Protein AF-A0A350LVK7-F1 (afdb_monomer)

Secondary structure (DSSP, 8-state):
-------------------------S-EE--SS--EE-TT-B-SSS-B--TTT-PPPEEE--SSS-EEE--BSS-EEE--SS--EEE--BS--EEE--SS--EEE--BS--EEE--SS--EEE-TT-SS-EEEETTTTEEEETTTTT-EEEE---EEEEESS--EEE-------SSSS--S-EEEEEESS-EEEEESSS-EEEEEES--EEEEESS--EEE---SS---SS--TTTSPPPSSSSSS--EEE--SSS-EEE--SSS--EEEESSS-EEEEEESS-EEEEESS--EEEEEESS-EEEEESSS-EEEEE-S-TTT---TTT-S-SSSS--EEEEESSS-EEE--SSS-EEEEESS--EEE--SSS-EEEEESS--EEE--STT-EEE---TTTSSS-EEE--SSTT---EEE--S--SEEEEEEE--SSSS--EEEEEEESSTT--EEEEEEEES-SEE-----TT-EEEETTEEEEGGG--TT-B--BSSSSS-B--EE--EEEETTHHHH-GGGSPEEE-TTTTBTTBSSS-EEE-TT-EEEEE-TTHHHHSSSSEEEEEGGGGTTSTTEEE---SEEEE--EE-SS--EEEETTEEEEPB-PPPP-

Mean predicted aligned error: 15.11 Å

Solvent-accessible surface area (backbone atoms only — not comparable to full-atom values): 30112 Å² total; per-residue (Å²): 132,88,80,92,80,90,79,92,75,93,73,91,75,82,72,77,74,70,83,76,68,53,69,65,77,76,52,32,57,58,66,73,52,63,48,76,46,39,61,70,37,66,40,90,51,64,22,58,41,58,38,83,81,54,58,72,51,37,39,41,42,52,33,30,52,30,42,37,34,48,41,21,30,46,30,38,40,37,33,46,32,34,46,26,39,45,32,38,28,42,35,44,29,37,45,26,32,42,33,45,46,21,40,36,30,55,46,57,45,40,26,32,43,35,23,56,25,42,53,15,31,39,48,39,60,88,40,89,49,36,41,38,38,32,58,67,77,53,44,40,26,40,44,46,37,43,63,27,42,72,75,48,44,70,42,26,41,36,36,20,80,26,55,32,37,46,31,34,38,84,55,73,54,101,71,74,83,50,61,50,40,29,42,38,33,37,53,23,28,55,28,35,40,37,37,47,15,21,55,25,41,41,34,36,24,48,26,33,28,38,43,34,32,36,50,27,45,26,39,37,43,38,37,48,83,78,65,46,36,60,82,30,63,80,84,81,44,63,44,45,93,62,80,72,50,37,36,39,36,41,37,38,46,35,18,54,28,41,42,36,40,32,19,33,49,37,38,42,33,38,35,44,25,58,24,35,39,39,45,40,23,29,50,31,38,40,36,36,35,54,25,42,27,46,37,37,41,25,58,21,43,28,40,38,34,35,42,55,19,52,24,38,41,34,36,48,56,96,45,89,79,72,58,50,65,74,96,71,42,91,70,90,81,55,34,46,26,42,41,33,34,39,40,21,62,21,37,40,34,32,47,40,46,50,22,38,41,38,31,34,64,30,46,16,38,39,32,32,39,30,44,58,17,34,42,28,50,44,57,28,43,18,41,40,28,32,32,15,19,38,20,35,40,51,50,89,46,56,74,24,38,40,52,18,38,38,38,32,51,84,31,81,75,60,54,16,33,46,42,54,61,91,55,74,39,64,47,84,42,84,68,44,60,54,96,92,63,77,38,31,28,37,31,43,36,29,30,79,37,90,89,55,54,78,68,24,39,29,36,40,31,40,35,61,40,70,68,72,45,50,31,68,79,42,31,36,34,27,95,90,45,74,40,41,50,80,72,60,50,61,74,41,48,40,38,32,74,78,88,40,74,47,44,27,70,44,66,48,74,38,80,43,50,43,62,57,44,64,76,37,63,78,65,30,35,31,36,40,30,53,32,46,64,42,102,54,22,24,66,37,71,43,65,35,41,22,74,48,38,35,56,41,65,38,83,60,42,36,72,75,70,69,42,50,62,46,76,43,34,41,56,83,46,50,78,45,81,50,23,42,77,40,94,51,83,46,56,43,24,34,32,44,29,46,96,53,82,40,42,26,35,44,39,73,27,48,23,61,48,49,64,78,80,80,87,127

Nearest PDB structures (foldseek):
  7usl-assembly1_C  TM=3.847E-01  e=2.850E-07  Bordetella pertussis
  6sus-assembly1_A  TM=5.744E-01  e=2.690E-05  Bordetella pertussis Tohama I
  7rah-assembly1_E  TM=4.417E-01  e=1.856E-05  Bordetella pertussis
  3hb2-assembly1_P  TM=6.209E-01  e=3.259E-02  Dickeya chrysanthemi
  1af0-assembly1_A  TM=2.696E-01  e=9.046E-02  Serratia marcescens

Sequence (616 aa):
MSGFGYGSGSGSGSSSGSGSGIGPNGIVDGTTNDDVILPLFIDVDGDQVDGADGDDDVIFAYEGDDYVDAGAGNDTVEGGQGADTLSGGEGTNILRGGDEDDVFIGGAGADKFDGGRDEDVIDYSGSGEAVNVDLSTSSLSGGDADNDTIIGGIDGVIGSDFDDTLTGFDHQGTSDPDVYSNFFDGGAGDDTIDGRGGDDELIGGDGSDSILGGDGNDTIDSSGNTPLPDDGFGIAVPPDPDPNNDRDFVDGGSGDDSITTGDDADTILGGAGDDTVDGGLDDDYIEGNDGHDEITAGEGSDTVFGGDGDDTIYGGINDPLANIPDPIDPELDNGDDSLVGGKGDDLIFGEDDNDTLEGGDGNDTLHGGVDDDTLIGGAGADSMTGGADRDTFIITSVSDANGDIVDGGTGGDDFDTLDLTGLGPFVKVGETTDPDGDSTSGTINFLDSPGGSITGTLTYKEIENIVPCFTPGTRIATPRGEVAVEDLREGDRVITRDNGLQEIRWVGARALGAADMETAPHLRPVLIRAGALGHGLPERDMLVSPQHRLLLTSERAALYFGEREVLAAAKHLTGMEGIDEVRANGTTYIHFMCDRHEVVLSDGAWTESFQPGEQV

Foldseek 3Di:
DDDDDDDDDDDPDDDPPDPPQDAADQAAEADAEEEEQEAQDAHDNGYGLHLPPADEHHYERDHYQYEHASRHYQYEYEDEHHEYEYHCHHHAYEYEAYYDEYEYEDYAYQYEYCDDAEEYEYEPAVWDWEWEAAQQVQDIPITSRNNHGYPDRYAEYEIYQEAYEEHGHQDPDPDDTHAREHEYARAHYQYEEHRQDHLYEEEAEFFAYEYEAHAEAYEYHPAYPDAAAQPGQDPPTHHDPPQHTSAYAYDNAHYQYHYEGHGHAYAYEQHAEAHEYDQEYEEYHYEPERYAYHYENEFFQYAYEDEHEAYAYEQYDPDPVSLDAPVPGPDAAGLAYHEEYEDEQYEYESRDHEYAYAYYCYQYEYEYHHPAYEDHDYQHQYEDEDEADEEEYEDPEQNRQAREEYEYYDHYNQAYADECPPHADKDWPPWDADPVGQFIWGKIFGAPHHVHDTRHMYGYHRHNYYDFFDFFPKWFQFPVGTDTLVPDDFQGWGQFDPPGIFTWHDKDKFKDALVNCVSDVQQFWKWAAQQQLHPRPLVGTDTTGQQWWFWRADPVCCVVVVDRIDTDGLVVVDPRDRIHGDSDRMTMTMAIDTPAWTQTQISNTTTTHDDDDPPD

pLDDT: mean 84.37, std 16.0, range [29.69, 98.81]

Radius of gyration: 38.13 Å; Cα contacts (8 Å, |Δi|>4): 1953; chains: 1; bounding box: 130×49×96 Å

Structure (mmCIF, N/CA/C/O backbone):
data_AF-A0A350LVK7-F1
#
_entry.id   AF-A0A350LVK7-F1
#
loop_
_atom_site.group_PDB
_atom_site.id
_atom_site.type_symbol
_atom_site.label_atom_id
_atom_site.label_alt_id
_atom_site.label_comp_id
_atom_site.label_asym_id
_atom_site.label_entity_id
_atom_site.label_seq_id
_atom_site.pdbx_PDB_ins_code
_atom_site.Cartn_x
_atom_site.Cartn_y
_atom_site.Cartn_z
_atom_site.occupancy
_atom_site.B_iso_or_equiv
_atom_site.auth_seq_id
_atom_site.auth_comp_id
_atom_site.auth_asym_id
_atom_site.auth_atom_id
_atom_site.pdbx_PDB_model_num
ATOM 1 N N . MET A 1 1 ? 74.899 -19.593 -1.172 1.00 36.34 1 MET A N 1
ATOM 2 C CA . MET A 1 1 ? 76.152 -18.979 -1.676 1.00 36.34 1 MET A CA 1
ATOM 3 C C . MET A 1 1 ? 75.775 -17.744 -2.489 1.00 36.34 1 MET A C 1
ATOM 5 O O . MET A 1 1 ? 74.643 -17.697 -2.939 1.00 36.34 1 MET A O 1
ATOM 9 N N . SER A 1 2 ? 76.692 -16.778 -2.608 1.00 35.56 2 SER A N 1
ATOM 10 C CA . SER A 1 2 ? 76.756 -15.665 -3.588 1.00 35.56 2 SER A CA 1
ATOM 11 C C . SER A 1 2 ? 75.741 -15.640 -4.756 1.00 35.56 2 SER A C 1
ATOM 13 O O . SER A 1 2 ? 75.602 -16.651 -5.436 1.00 35.56 2 SER A O 1
ATOM 15 N N . GLY A 1 3 ? 75.153 -14.493 -5.125 1.00 31.55 3 GLY A N 1
ATOM 16 C CA . GLY A 1 3 ? 75.332 -13.133 -4.581 1.00 31.55 3 GLY A CA 1
ATOM 17 C C . GLY A 1 3 ? 74.622 -12.051 -5.420 1.00 31.55 3 GLY A C 1
ATOM 18 O O . GLY A 1 3 ? 74.066 -12.356 -6.468 1.00 31.55 3 GLY A O 1
ATOM 19 N N . PHE A 1 4 ? 74.639 -10.797 -4.950 1.00 36.88 4 PHE A N 1
ATOM 20 C CA . PHE A 1 4 ? 73.976 -9.648 -5.594 1.00 36.88 4 PHE A CA 1
ATOM 21 C C . PHE A 1 4 ? 74.573 -9.257 -6.957 1.00 36.88 4 PHE A C 1
ATOM 23 O O . PHE A 1 4 ? 75.781 -9.373 -7.165 1.00 36.88 4 PHE A O 1
ATOM 30 N N . GLY A 1 5 ? 73.741 -8.662 -7.820 1.00 30.81 5 GLY A N 1
ATOM 31 C CA . GLY A 1 5 ? 74.168 -7.995 -9.052 1.00 30.81 5 GLY A CA 1
ATOM 32 C C . GLY A 1 5 ? 73.084 -7.093 -9.651 1.00 30.81 5 GLY A C 1
ATOM 33 O O . GLY A 1 5 ? 72.346 -7.529 -10.524 1.00 30.81 5 GLY A O 1
ATOM 34 N N . TYR A 1 6 ? 73.008 -5.833 -9.208 1.00 35.44 6 TYR A N 1
ATOM 35 C CA . TYR A 1 6 ? 72.290 -4.786 -9.949 1.00 35.44 6 TYR A CA 1
ATOM 36 C C . TYR A 1 6 ? 73.094 -4.394 -11.197 1.00 35.44 6 TYR A C 1
ATOM 38 O O . TYR A 1 6 ? 74.314 -4.238 -11.120 1.00 35.44 6 TYR A O 1
ATOM 46 N N . GLY A 1 7 ? 72.413 -4.178 -12.324 1.00 32.56 7 GLY A N 1
ATOM 47 C CA . GLY A 1 7 ? 73.026 -3.708 -13.566 1.00 32.56 7 GLY A CA 1
ATOM 48 C C . GLY A 1 7 ? 72.036 -2.902 -14.398 1.00 32.56 7 GLY A C 1
ATOM 49 O O . GLY A 1 7 ? 71.232 -3.475 -15.124 1.00 32.56 7 GLY A O 1
ATOM 50 N N . SER A 1 8 ? 72.089 -1.576 -14.288 1.00 34.50 8 SER A N 1
ATOM 51 C CA . SER A 1 8 ? 71.287 -0.672 -15.113 1.00 34.50 8 SER A CA 1
ATOM 52 C C . SER A 1 8 ? 71.841 -0.592 -16.539 1.00 34.50 8 SER A C 1
ATOM 54 O O . SER A 1 8 ? 73.041 -0.410 -16.748 1.00 34.50 8 SER A O 1
ATOM 56 N N . GLY A 1 9 ? 70.954 -0.700 -17.529 1.00 33.41 9 GLY A N 1
ATOM 57 C CA . GLY A 1 9 ? 71.288 -0.589 -18.948 1.00 33.41 9 GLY A CA 1
ATOM 58 C C . GLY A 1 9 ? 70.164 0.100 -19.710 1.00 33.41 9 GLY A C 1
ATOM 59 O O . GLY A 1 9 ? 69.217 -0.549 -20.135 1.00 33.41 9 GLY A O 1
ATOM 60 N N . SER A 1 10 ? 70.260 1.419 -19.876 1.00 35.78 10 SER A N 1
ATOM 61 C CA . SER A 1 10 ? 69.277 2.210 -20.620 1.00 35.78 10 SER A CA 1
ATOM 62 C C . SER A 1 10 ? 69.416 1.975 -22.128 1.00 35.78 10 SER A C 1
ATOM 64 O O . SER A 1 10 ? 70.286 2.564 -22.773 1.00 35.78 10 SER A O 1
ATOM 66 N N . GLY A 1 11 ? 68.560 1.114 -22.678 1.00 33.75 11 GLY A N 1
ATOM 67 C CA . GLY A 1 11 ? 68.358 0.942 -24.116 1.00 33.75 11 GLY A CA 1
ATOM 68 C C . GLY A 1 11 ? 67.110 1.694 -24.571 1.00 33.75 11 GLY A C 1
ATOM 69 O O . GLY A 1 11 ? 66.001 1.259 -24.291 1.00 33.75 11 GLY A O 1
ATOM 70 N N . SER A 1 12 ? 67.281 2.818 -25.267 1.00 43.00 12 SER A N 1
ATOM 71 C CA . SER A 1 12 ? 66.172 3.586 -25.842 1.00 43.00 12 SER A CA 1
ATOM 72 C C . SER A 1 12 ? 65.577 2.850 -27.050 1.00 43.00 12 SER A C 1
ATOM 74 O O . SER A 1 12 ? 66.082 2.985 -28.166 1.00 43.00 12 SER A O 1
ATOM 76 N N . GLY A 1 13 ? 64.534 2.056 -26.813 1.00 32.97 13 GLY A N 1
ATOM 77 C CA . GLY A 1 13 ? 63.743 1.374 -27.838 1.00 32.97 13 GLY A CA 1
ATOM 78 C C . GLY A 1 13 ? 62.387 2.045 -28.015 1.00 32.97 13 GLY A C 1
ATOM 79 O O . GLY A 1 13 ? 61.397 1.561 -27.487 1.00 32.97 13 GLY A O 1
ATOM 80 N N . SER A 1 14 ? 62.346 3.168 -28.730 1.00 42.06 14 SER A N 1
ATOM 81 C CA . SER A 1 14 ? 61.092 3.838 -29.076 1.00 42.06 14 SER A CA 1
ATOM 82 C C . SER A 1 14 ? 60.390 3.109 -30.226 1.00 42.06 14 SER A C 1
ATOM 84 O O . SER A 1 14 ? 60.637 3.424 -31.389 1.00 42.06 14 SER A O 1
ATOM 86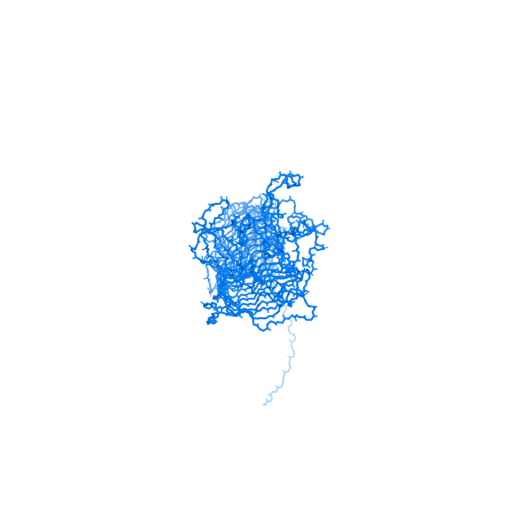 N N . SER A 1 15 ? 59.513 2.163 -29.897 1.00 37.97 15 SER A N 1
ATOM 87 C CA . SER A 1 15 ? 58.230 2.043 -30.595 1.00 37.97 15 SER A CA 1
ATOM 88 C C . SER A 1 15 ? 57.324 3.138 -30.012 1.00 37.97 15 SER A C 1
ATOM 90 O O . SER A 1 15 ? 57.146 3.175 -28.802 1.00 37.97 15 SER A O 1
ATOM 92 N N . SER A 1 16 ? 56.779 4.099 -30.759 1.00 40.47 16 SER A N 1
ATOM 93 C CA . SER A 1 16 ? 56.473 4.068 -32.195 1.00 40.47 16 SER A CA 1
ATOM 94 C C . SER A 1 16 ? 55.701 2.806 -32.586 1.00 40.47 16 SER A C 1
ATOM 96 O O . SER A 1 16 ? 56.008 2.155 -33.586 1.00 40.47 16 SER A O 1
ATOM 98 N N . GLY A 1 17 ? 54.684 2.478 -31.781 1.00 34.56 17 GLY A N 1
ATOM 99 C CA . GLY A 1 17 ? 53.439 2.041 -32.397 1.00 34.56 17 GLY A CA 1
ATOM 100 C C . GLY A 1 17 ? 53.074 3.115 -33.417 1.00 34.56 17 GLY A C 1
ATOM 101 O O . GLY A 1 17 ? 52.999 4.298 -33.084 1.00 34.56 17 GLY A O 1
ATOM 102 N N . SER A 1 18 ? 53.035 2.733 -34.685 1.00 40.41 18 SER A N 1
ATOM 103 C CA . SER A 1 18 ? 52.427 3.570 -35.704 1.00 40.41 18 SER A CA 1
ATOM 104 C C . SER A 1 18 ? 50.946 3.631 -35.380 1.00 40.41 18 SER A C 1
ATOM 106 O O . SER A 1 18 ? 50.334 2.567 -35.331 1.00 40.41 18 SER A O 1
ATOM 108 N N . GLY A 1 19 ? 50.389 4.835 -35.224 1.00 42.75 19 GLY A N 1
ATOM 109 C CA . GLY A 1 19 ? 48.971 5.021 -35.506 1.00 42.75 19 GLY A CA 1
ATOM 110 C C . GLY A 1 19 ? 48.757 4.482 -36.912 1.00 42.75 19 GLY A C 1
ATOM 111 O O . GLY A 1 19 ? 49.321 5.016 -37.875 1.00 42.75 19 GLY A O 1
ATOM 112 N N . SER A 1 20 ? 48.097 3.332 -36.999 1.00 46.56 20 SER A N 1
ATOM 113 C CA . SER A 1 20 ? 47.761 2.703 -38.265 1.00 46.56 20 SER A CA 1
ATOM 114 C C . SER A 1 20 ? 46.474 3.344 -38.729 1.00 46.56 20 SER A C 1
ATOM 116 O O . SER A 1 20 ? 45.491 2.632 -38.845 1.00 46.56 20 SER A O 1
ATOM 118 N N . GLY A 1 21 ? 46.527 4.661 -38.962 1.00 48.47 21 GLY A N 1
ATOM 119 C CA . GLY A 1 21 ? 45.387 5.409 -39.452 1.00 48.47 21 GLY A CA 1
ATOM 120 C C . GLY A 1 21 ? 44.908 4.752 -40.730 1.00 48.47 21 GLY A C 1
ATOM 121 O O . GLY A 1 21 ? 45.598 4.833 -41.763 1.00 48.47 21 GLY A O 1
ATOM 122 N N . ILE A 1 22 ? 43.812 4.012 -40.622 1.00 53.94 22 ILE A N 1
ATOM 123 C CA . ILE A 1 22 ? 43.076 3.510 -41.761 1.00 53.94 22 ILE A CA 1
ATOM 124 C C . ILE A 1 22 ? 42.435 4.770 -42.381 1.00 53.94 22 ILE A C 1
ATOM 126 O O . ILE A 1 22 ? 42.431 5.858 -41.806 1.00 53.94 22 ILE A O 1
ATOM 130 N N . GLY A 1 23 ? 42.085 4.712 -43.663 1.00 56.31 23 GLY A N 1
ATOM 131 C CA . GLY A 1 23 ? 41.246 5.786 -44.203 1.00 56.31 23 GLY A CA 1
ATOM 132 C C . GLY A 1 23 ? 39.810 5.537 -43.747 1.00 56.31 23 GLY A C 1
ATOM 133 O O . GLY A 1 23 ? 39.513 4.351 -43.588 1.00 56.31 23 GLY A O 1
ATOM 134 N N . PRO A 1 24 ? 38.964 6.585 -43.655 1.00 78.12 24 PRO A N 1
ATOM 135 C CA . PRO A 1 24 ? 37.559 6.476 -43.280 1.00 78.12 24 PRO A CA 1
ATOM 136 C C . PRO A 1 24 ? 36.914 5.201 -43.819 1.00 78.12 24 PRO A C 1
ATOM 138 O O . PRO A 1 24 ? 36.972 4.912 -45.029 1.00 78.12 24 PRO A O 1
ATOM 141 N N . ASN A 1 25 ? 36.473 4.390 -42.870 1.00 81.06 25 ASN A N 1
ATOM 142 C CA . ASN A 1 25 ? 36.179 2.978 -42.990 1.00 81.06 25 ASN A CA 1
ATOM 143 C C . ASN A 1 25 ? 34.667 2.694 -43.007 1.00 81.06 25 ASN A C 1
ATOM 145 O O . ASN A 1 25 ? 34.279 1.658 -43.556 1.00 81.06 25 ASN A O 1
ATOM 149 N N . GLY A 1 26 ? 33.849 3.652 -42.553 1.00 82.69 26 GLY A N 1
ATOM 150 C CA . GLY A 1 26 ? 32.391 3.547 -42.446 1.00 82.69 26 GLY A CA 1
ATOM 151 C C . GLY A 1 26 ? 31.914 2.896 -41.147 1.00 82.69 26 GLY A C 1
ATOM 152 O O . GLY A 1 26 ? 30.913 2.190 -41.178 1.00 82.69 26 GLY A O 1
ATOM 153 N N . ILE A 1 27 ? 32.681 3.063 -40.065 1.00 90.38 27 ILE A N 1
ATOM 154 C CA . ILE A 1 27 ? 32.343 2.698 -38.683 1.00 90.38 27 ILE A CA 1
ATOM 155 C C . ILE A 1 27 ? 32.918 3.805 -37.793 1.00 90.38 27 ILE A C 1
ATOM 157 O O . ILE A 1 27 ? 34.056 4.221 -38.025 1.00 90.38 27 ILE A O 1
ATOM 161 N N . VAL A 1 28 ? 32.161 4.267 -36.803 1.00 93.38 28 VAL A N 1
ATOM 162 C CA . VAL A 1 28 ? 32.602 5.224 -35.784 1.00 93.38 28 VAL A CA 1
ATOM 163 C C . VAL A 1 28 ? 33.111 4.449 -34.565 1.00 93.38 28 VAL A C 1
ATOM 165 O O . VAL A 1 28 ? 32.329 3.808 -33.869 1.00 93.38 28 VAL A O 1
ATOM 168 N N . ASP A 1 29 ? 34.423 4.501 -34.322 1.00 94.69 29 ASP A N 1
ATOM 169 C CA . ASP A 1 29 ? 35.072 3.869 -33.164 1.00 94.69 29 ASP A CA 1
ATOM 170 C C . ASP A 1 29 ? 35.099 4.816 -31.937 1.00 94.69 29 ASP A C 1
ATOM 172 O O . ASP A 1 29 ? 35.648 5.924 -32.016 1.00 94.69 29 ASP A O 1
ATOM 176 N N . GLY A 1 30 ? 34.573 4.348 -30.798 1.00 93.75 30 GLY A N 1
ATOM 177 C CA . GLY A 1 30 ? 34.739 4.915 -29.450 1.00 93.75 30 GLY A CA 1
ATOM 178 C C . GLY A 1 30 ? 36.125 4.639 -28.841 1.00 93.75 30 GLY A C 1
ATOM 179 O O . GLY A 1 30 ? 37.127 4.537 -29.567 1.00 93.75 30 GLY A O 1
ATOM 180 N N . THR A 1 31 ? 36.233 4.548 -27.506 1.00 93.62 31 THR A N 1
ATOM 181 C CA . THR A 1 31 ? 37.524 4.280 -26.834 1.00 93.62 31 THR A CA 1
ATOM 182 C C . THR A 1 31 ? 37.524 3.082 -25.875 1.00 93.62 31 THR A C 1
ATOM 184 O O . THR A 1 31 ? 37.366 1.961 -26.338 1.00 93.62 31 THR A O 1
ATOM 187 N N . THR A 1 32 ? 37.908 3.269 -24.608 1.00 94.00 32 THR A N 1
ATOM 188 C CA . THR A 1 32 ? 37.893 2.249 -23.533 1.00 94.00 32 THR A CA 1
ATOM 189 C C . THR A 1 32 ? 37.766 2.945 -22.163 1.00 94.00 32 THR A C 1
ATOM 191 O O . THR A 1 32 ? 38.583 2.722 -21.255 1.00 94.00 32 THR A O 1
ATOM 194 N N . ASN A 1 33 ? 36.907 3.963 -22.109 1.00 95.12 33 ASN A N 1
ATOM 195 C CA . ASN A 1 33 ? 36.489 4.710 -20.923 1.00 95.12 33 ASN A CA 1
ATOM 196 C C . ASN A 1 33 ? 35.416 5.732 -21.344 1.00 95.12 33 ASN A C 1
ATOM 198 O O . ASN A 1 33 ? 35.683 6.490 -22.278 1.00 95.12 33 ASN A O 1
ATOM 202 N N . ASP A 1 34 ? 34.327 5.792 -20.581 1.00 97.44 34 ASP A N 1
ATOM 203 C CA . ASP A 1 34 ? 33.240 6.783 -20.555 1.00 97.44 34 ASP A CA 1
ATOM 204 C C . ASP A 1 34 ? 33.328 7.906 -21.626 1.00 97.44 34 ASP A C 1
ATOM 206 O O . ASP A 1 34 ? 33.891 8.995 -21.412 1.00 97.44 34 ASP A O 1
ATOM 210 N N . ASP A 1 35 ? 32.780 7.605 -22.808 1.00 96.94 35 ASP A N 1
ATOM 211 C CA . ASP A 1 35 ? 32.704 8.426 -24.018 1.00 96.94 35 ASP A CA 1
ATOM 212 C C . ASP A 1 35 ? 31.292 9.015 -24.246 1.00 96.94 35 ASP A C 1
ATOM 214 O O . ASP A 1 35 ? 30.288 8.628 -23.655 1.00 96.94 35 ASP A O 1
ATOM 218 N N . VAL A 1 36 ? 31.217 10.040 -25.104 1.00 97.19 36 VAL A N 1
ATOM 219 C CA . VAL A 1 36 ? 29.962 10.744 -25.435 1.00 97.19 36 VAL A CA 1
ATOM 220 C C . VAL A 1 36 ? 29.892 10.936 -26.950 1.00 97.19 36 VAL A C 1
ATOM 222 O O . VAL A 1 36 ? 30.446 11.896 -27.508 1.00 97.19 36 VAL A O 1
ATOM 225 N N . ILE A 1 37 ? 29.241 9.984 -27.617 1.00 96.06 37 ILE A N 1
ATOM 226 C CA . ILE A 1 37 ? 29.165 9.841 -29.073 1.00 96.06 37 ILE A CA 1
ATOM 227 C C . ILE A 1 37 ? 27.838 10.435 -29.556 1.00 96.06 37 ILE A C 1
ATOM 229 O O . ILE A 1 37 ? 26.808 9.779 -29.586 1.00 96.06 37 ILE A O 1
ATOM 233 N N . LEU A 1 38 ? 27.868 11.716 -29.923 1.00 94.38 38 LEU A N 1
ATOM 234 C CA . LEU A 1 38 ? 26.702 12.471 -30.402 1.00 94.38 38 LEU A CA 1
ATOM 235 C C . LEU A 1 38 ? 26.786 12.733 -31.916 1.00 94.38 38 LEU A C 1
ATOM 237 O O . LEU A 1 38 ? 27.890 12.696 -32.474 1.00 94.38 38 LEU A O 1
ATOM 241 N N . PRO A 1 39 ? 25.696 13.155 -32.584 1.00 91.69 39 PRO A N 1
ATOM 242 C CA . PRO A 1 39 ? 25.736 13.546 -33.984 1.00 91.69 39 PRO A CA 1
ATOM 243 C C . PRO A 1 39 ? 26.791 14.633 -34.234 1.00 91.69 39 PRO A C 1
ATOM 245 O O . PRO A 1 39 ? 26.908 15.624 -33.502 1.00 91.69 39 PRO A O 1
ATOM 248 N N . LEU A 1 40 ? 27.569 14.456 -35.304 1.00 89.44 40 LEU A N 1
ATOM 249 C CA . LEU A 1 40 ? 28.800 15.190 -35.624 1.00 89.44 40 LEU A CA 1
ATOM 250 C C . LEU A 1 40 ? 30.045 14.862 -34.765 1.00 89.44 40 LEU A C 1
ATOM 252 O O . LEU A 1 40 ? 31.057 15.567 -34.906 1.00 89.44 40 LEU A O 1
ATOM 256 N N . PHE A 1 41 ? 30.041 13.802 -33.949 1.00 91.31 41 PHE A N 1
ATOM 257 C CA . PHE A 1 41 ? 31.271 13.173 -33.437 1.00 91.31 41 PHE A CA 1
ATOM 258 C C . PHE A 1 41 ? 32.207 12.797 -34.605 1.00 91.31 41 PHE A C 1
ATOM 260 O O . PHE A 1 41 ? 31.764 12.655 -35.747 1.00 91.31 41 PHE A O 1
ATOM 267 N N . ILE A 1 42 ? 33.519 12.724 -34.353 1.00 90.75 42 ILE A N 1
ATOM 268 C CA . ILE A 1 42 ? 34.522 12.288 -35.340 1.00 90.75 42 ILE A CA 1
ATOM 269 C C . ILE A 1 42 ? 35.587 11.470 -34.616 1.00 90.75 42 ILE A C 1
ATOM 271 O O . ILE A 1 42 ? 36.210 11.980 -33.679 1.00 90.75 42 ILE A O 1
ATOM 275 N N . ASP A 1 43 ? 35.823 10.255 -35.097 1.00 90.19 43 ASP A N 1
ATOM 276 C CA . ASP A 1 43 ? 36.736 9.286 -34.494 1.00 90.19 43 ASP A CA 1
ATOM 277 C C . ASP A 1 43 ? 38.233 9.572 -34.806 1.00 90.19 43 ASP A C 1
ATOM 279 O O . ASP A 1 43 ? 38.644 10.661 -35.242 1.00 90.19 43 ASP A O 1
ATOM 283 N N . VAL A 1 44 ? 39.095 8.581 -34.550 1.00 88.44 44 VAL A N 1
ATOM 284 C CA . VAL A 1 44 ? 40.546 8.676 -34.768 1.00 88.44 44 VAL A CA 1
ATOM 285 C C . VAL A 1 44 ? 40.996 8.467 -36.222 1.00 88.44 44 VAL A C 1
ATOM 287 O O . VAL A 1 44 ? 42.066 8.989 -36.579 1.00 88.44 44 VAL A O 1
ATOM 290 N N . ASP A 1 45 ? 40.219 7.765 -37.056 1.00 86.56 45 ASP A N 1
ATOM 291 C CA . ASP A 1 45 ? 40.543 7.504 -38.470 1.00 86.56 45 ASP A CA 1
ATOM 292 C C . ASP A 1 45 ? 39.849 8.479 -39.450 1.00 86.56 45 ASP A C 1
ATOM 294 O O . ASP A 1 45 ? 40.363 8.737 -40.552 1.00 86.56 45 ASP A O 1
ATOM 298 N N . GLY A 1 46 ? 38.792 9.155 -38.996 1.00 85.25 46 GLY A N 1
ATOM 299 C CA . GLY A 1 46 ? 38.102 10.271 -39.645 1.00 85.25 46 GLY A CA 1
ATOM 300 C C . GLY A 1 46 ? 36.691 9.959 -40.151 1.00 85.25 46 GLY A C 1
ATOM 301 O O . GLY A 1 46 ? 36.244 10.655 -41.070 1.00 85.25 46 GLY A O 1
ATOM 302 N N . ASP A 1 47 ? 36.050 8.928 -39.607 1.00 88.75 47 ASP A N 1
ATOM 303 C CA . ASP A 1 47 ? 34.624 8.614 -39.731 1.00 88.75 47 ASP A CA 1
ATOM 304 C C . ASP A 1 47 ? 33.800 9.481 -38.747 1.00 88.75 47 ASP A C 1
ATOM 306 O O . ASP A 1 47 ? 34.356 10.091 -37.829 1.00 88.75 47 ASP A O 1
ATOM 310 N N . GLN A 1 48 ? 32.496 9.644 -38.992 1.00 90.06 48 GLN A N 1
ATOM 311 C CA . GLN A 1 48 ? 31.645 10.644 -38.328 1.00 90.06 48 GLN A CA 1
ATOM 312 C C . GLN A 1 48 ? 30.187 10.185 -38.287 1.00 90.06 48 GLN A C 1
ATOM 314 O O . GLN A 1 48 ? 29.684 9.812 -39.337 1.00 90.06 48 GLN A O 1
ATOM 319 N N . VAL A 1 49 ? 29.526 10.346 -37.131 1.00 87.44 49 VAL A N 1
ATOM 320 C CA . VAL A 1 49 ? 28.065 10.194 -36.995 1.00 87.44 49 VAL A CA 1
ATOM 321 C C . VAL A 1 49 ? 27.362 11.328 -37.753 1.00 87.44 49 VAL A C 1
ATOM 323 O O . VAL A 1 49 ? 27.620 12.504 -37.441 1.00 87.44 49 VAL A O 1
ATOM 326 N N . ASP A 1 50 ? 26.515 11.024 -38.744 1.00 75.44 50 ASP A N 1
ATOM 327 C CA . ASP A 1 50 ? 25.967 12.017 -39.690 1.00 75.44 50 ASP A CA 1
ATOM 328 C C . ASP A 1 50 ? 24.432 12.103 -39.842 1.00 75.44 50 ASP A C 1
ATOM 330 O O . ASP A 1 50 ? 23.927 12.531 -40.885 1.00 75.44 50 ASP A O 1
ATOM 334 N N . GLY A 1 51 ? 23.712 11.921 -38.720 1.00 63.25 51 GLY A N 1
ATOM 335 C CA . GLY A 1 51 ? 22.275 12.200 -38.490 1.00 63.25 51 GLY A CA 1
ATOM 336 C C . GLY A 1 51 ? 21.768 13.636 -38.773 1.00 63.25 51 GLY A C 1
ATOM 337 O O . GLY A 1 51 ? 21.150 14.298 -37.938 1.00 63.25 51 GLY A O 1
ATOM 338 N N . ALA A 1 52 ? 22.051 14.163 -39.964 1.00 59.50 52 ALA A N 1
ATOM 339 C CA . ALA A 1 52 ? 21.628 15.456 -40.497 1.00 59.50 52 ALA A CA 1
ATOM 340 C C . ALA A 1 52 ? 21.306 15.417 -42.009 1.00 59.50 52 ALA A C 1
ATOM 342 O O . ALA A 1 52 ? 20.625 16.332 -42.498 1.00 59.50 52 ALA A O 1
ATOM 343 N N . ASP A 1 53 ? 21.759 14.397 -42.754 1.00 67.19 53 ASP A N 1
ATOM 344 C CA . ASP A 1 53 ? 21.229 14.064 -44.087 1.00 67.19 53 ASP A CA 1
ATOM 345 C C . ASP A 1 53 ? 20.681 12.633 -44.277 1.00 67.19 53 ASP A C 1
ATOM 347 O O . ASP A 1 53 ? 20.014 12.409 -45.295 1.00 67.19 53 ASP A O 1
ATOM 351 N N . GLY A 1 54 ? 20.801 11.750 -43.277 1.00 66.62 54 GLY A N 1
ATOM 352 C CA . GLY A 1 54 ? 20.098 10.459 -43.229 1.00 66.62 54 GLY A CA 1
ATOM 353 C C . GLY A 1 54 ? 20.699 9.380 -44.131 1.00 66.62 54 GLY A C 1
ATOM 354 O O . GLY A 1 54 ? 19.957 8.723 -44.870 1.00 66.62 54 GLY A O 1
ATOM 355 N N . ASP A 1 55 ? 22.029 9.261 -44.126 1.00 82.62 55 ASP A N 1
ATOM 356 C CA . ASP A 1 55 ? 22.716 8.020 -44.508 1.00 82.62 55 ASP A CA 1
ATOM 357 C C . ASP A 1 55 ? 22.743 7.073 -43.269 1.00 82.62 55 ASP A C 1
ATOM 359 O O . ASP A 1 55 ? 22.345 7.480 -42.183 1.00 82.62 55 ASP A O 1
ATOM 363 N N . ASP A 1 56 ? 23.109 5.793 -43.437 1.00 90.56 56 ASP A N 1
ATOM 364 C CA . ASP A 1 56 ? 23.013 4.770 -42.372 1.00 90.56 56 ASP A CA 1
ATOM 365 C C . ASP A 1 56 ? 24.367 4.590 -41.635 1.00 90.56 56 ASP A C 1
ATOM 367 O O . ASP A 1 56 ? 25.368 4.234 -42.276 1.00 90.56 56 ASP A O 1
ATOM 371 N N . ASP A 1 57 ? 24.394 4.781 -40.313 1.00 92.50 57 ASP A N 1
ATOM 372 C CA . ASP A 1 57 ? 25.596 4.770 -39.460 1.00 92.50 57 ASP A CA 1
ATOM 373 C C . ASP A 1 57 ? 25.897 3.406 -38.797 1.00 92.50 57 ASP A C 1
ATOM 375 O O . ASP A 1 57 ? 25.033 2.537 -38.637 1.00 92.50 57 ASP A O 1
ATOM 379 N N . VAL A 1 58 ? 27.158 3.209 -38.385 1.00 95.38 58 VAL A N 1
ATOM 380 C CA . VAL A 1 58 ? 27.594 2.057 -37.567 1.00 95.38 58 VAL A CA 1
ATOM 381 C C . VAL A 1 58 ? 28.543 2.543 -36.475 1.00 95.38 58 VAL A C 1
ATOM 383 O O . VAL A 1 58 ? 29.608 3.077 -36.789 1.00 95.38 58 VAL A O 1
ATOM 386 N N . ILE A 1 59 ? 28.183 2.338 -35.210 1.00 96.75 59 ILE A N 1
ATOM 387 C CA . ILE A 1 59 ? 28.864 2.893 -34.032 1.00 96.75 59 ILE A CA 1
ATOM 388 C C . ILE A 1 59 ? 29.258 1.754 -33.084 1.00 96.75 59 ILE A C 1
ATOM 390 O O . ILE A 1 59 ? 28.424 0.904 -32.779 1.00 96.75 59 ILE A O 1
ATOM 394 N N . PHE A 1 60 ? 30.509 1.754 -32.611 1.00 97.38 60 PHE A N 1
ATOM 395 C CA . PHE A 1 60 ? 30.996 0.865 -31.547 1.00 97.38 60 PHE A CA 1
ATOM 396 C C . PHE A 1 60 ? 31.556 1.704 -30.388 1.00 97.38 60 PHE A C 1
ATOM 398 O O . PHE A 1 60 ? 32.515 2.451 -30.601 1.00 97.38 60 PHE A O 1
ATOM 405 N N . ALA A 1 61 ? 30.983 1.581 -29.190 1.00 96.88 61 ALA A N 1
ATOM 406 C CA . ALA A 1 61 ? 31.361 2.349 -27.996 1.00 96.88 61 ALA A CA 1
ATOM 407 C C . ALA A 1 61 ? 32.581 1.730 -27.263 1.00 96.88 61 ALA A C 1
ATOM 409 O O . ALA A 1 61 ? 33.640 2.369 -27.209 1.00 96.88 61 ALA A O 1
ATOM 410 N N . TYR A 1 62 ? 32.490 0.424 -26.947 1.00 95.94 62 TYR A N 1
ATOM 411 C CA . TYR A 1 62 ? 33.519 -0.568 -26.548 1.00 95.94 62 TYR A CA 1
ATOM 412 C C . TYR A 1 62 ? 33.656 -0.980 -25.063 1.00 95.94 62 TYR A C 1
ATOM 414 O O . TYR A 1 62 ? 33.494 -2.164 -24.772 1.00 95.94 62 TYR A O 1
ATOM 422 N N . GLU A 1 63 ? 34.149 -0.108 -24.179 1.00 96.75 63 GLU A N 1
ATOM 423 C CA . GLU A 1 63 ? 34.428 -0.402 -22.751 1.00 96.75 63 GLU A CA 1
ATOM 424 C C . GLU A 1 63 ? 34.283 0.919 -21.965 1.00 96.75 63 GLU A C 1
ATOM 426 O O . GLU A 1 63 ? 35.156 1.780 -22.097 1.00 96.75 63 GLU A O 1
ATOM 431 N N . GLY A 1 64 ? 33.264 1.087 -21.125 1.00 97.19 64 GLY A N 1
ATOM 432 C CA . GLY A 1 64 ? 32.966 2.341 -20.419 1.00 97.19 64 GLY A CA 1
ATOM 433 C C . GLY A 1 64 ? 31.466 2.516 -20.188 1.00 97.19 64 GLY A C 1
ATOM 434 O O . GLY A 1 64 ? 30.694 1.731 -20.708 1.00 97.19 64 GLY A O 1
ATOM 435 N N . ASP A 1 65 ? 31.080 3.533 -19.414 1.00 98.19 65 ASP A N 1
ATOM 436 C CA . ASP A 1 65 ? 29.677 3.943 -19.273 1.00 98.19 65 ASP A CA 1
ATOM 437 C C . ASP A 1 65 ? 29.406 4.998 -20.379 1.00 98.19 65 ASP A C 1
ATOM 439 O O . ASP A 1 65 ? 29.647 6.199 -20.174 1.00 98.19 65 ASP A O 1
ATOM 443 N N . ASP A 1 66 ? 29.048 4.563 -21.593 1.00 98.31 66 ASP A N 1
ATOM 444 C CA . ASP A 1 66 ? 29.068 5.390 -22.808 1.00 98.31 66 ASP A CA 1
ATOM 445 C C . ASP A 1 66 ? 27.667 5.923 -23.198 1.00 98.31 66 ASP A C 1
ATOM 447 O O . ASP A 1 66 ? 26.665 5.213 -23.252 1.00 98.31 66 ASP A O 1
ATOM 451 N N . TYR A 1 67 ? 27.587 7.214 -23.552 1.00 98.12 67 TYR A N 1
ATOM 452 C CA . TYR A 1 67 ? 26.347 7.830 -24.056 1.00 98.12 67 TYR A CA 1
ATOM 453 C C . TYR A 1 67 ? 26.389 7.967 -25.583 1.00 98.12 67 TYR A C 1
ATOM 455 O O . TYR A 1 67 ? 27.228 8.710 -26.115 1.00 98.12 67 TYR A O 1
ATOM 463 N N . VAL A 1 68 ? 25.452 7.329 -26.290 1.00 98.06 68 VAL A N 1
ATOM 464 C CA . VAL A 1 68 ? 25.375 7.313 -27.760 1.00 98.06 68 VAL A CA 1
ATOM 465 C C . VAL A 1 68 ? 24.055 7.904 -28.267 1.00 98.06 68 VAL A C 1
ATOM 467 O O . VAL A 1 68 ? 22.975 7.505 -27.852 1.00 98.06 68 VAL A O 1
ATOM 470 N N . ASP A 1 69 ? 24.143 8.821 -29.229 1.00 96.38 69 ASP A N 1
ATOM 471 C CA . ASP A 1 69 ? 23.022 9.344 -30.020 1.00 96.38 69 ASP A CA 1
ATOM 472 C C . ASP A 1 69 ? 23.392 9.248 -31.510 1.00 96.38 69 ASP A C 1
ATOM 474 O O . ASP A 1 69 ? 24.268 9.975 -31.994 1.00 96.38 69 ASP A O 1
ATOM 478 N N . ALA A 1 70 ? 22.757 8.317 -32.231 1.00 95.25 70 ALA A N 1
ATOM 479 C CA . ALA A 1 70 ? 22.954 8.130 -33.674 1.00 95.25 70 ALA A CA 1
ATOM 480 C C . ALA A 1 70 ? 22.234 9.221 -34.501 1.00 95.25 70 ALA A C 1
ATOM 482 O O . ALA A 1 70 ? 22.734 9.703 -35.524 1.00 95.25 70 ALA A O 1
ATOM 483 N N . GLY A 1 71 ? 21.100 9.709 -33.992 1.00 93.00 71 GLY A N 1
ATOM 484 C CA . GLY A 1 71 ? 20.384 10.876 -34.493 1.00 93.00 71 GLY A CA 1
ATOM 485 C C . GLY A 1 71 ? 19.345 10.585 -35.579 1.00 93.00 71 GLY A C 1
ATOM 486 O O . GLY A 1 71 ? 18.156 10.808 -35.346 1.00 93.00 71 GLY A O 1
ATOM 487 N N . ALA A 1 72 ? 19.767 10.202 -36.790 1.00 92.38 72 ALA A N 1
ATOM 488 C CA . ALA A 1 72 ? 18.836 9.994 -37.908 1.00 92.38 72 ALA A CA 1
ATOM 489 C C . ALA A 1 72 ? 19.436 9.173 -39.065 1.00 92.38 72 ALA A C 1
ATOM 491 O O . ALA A 1 72 ? 20.240 9.708 -39.836 1.00 92.38 72 ALA A O 1
ATOM 492 N N . GLY A 1 73 ? 18.945 7.949 -39.265 1.00 92.31 73 GLY A N 1
ATOM 493 C CA . GLY A 1 73 ? 19.476 6.999 -40.245 1.00 92.31 73 GLY A CA 1
ATOM 494 C C . GLY A 1 73 ? 18.718 5.662 -40.271 1.00 92.31 73 GLY A C 1
ATOM 495 O O . GLY A 1 73 ? 17.487 5.634 -40.349 1.00 92.31 73 GLY A O 1
ATOM 496 N N . ASN A 1 74 ? 19.445 4.544 -40.295 1.00 94.81 74 ASN A N 1
ATOM 497 C CA . ASN A 1 74 ? 18.935 3.177 -40.069 1.00 94.81 74 ASN A CA 1
ATOM 498 C C . ASN A 1 74 ? 20.055 2.398 -39.370 1.00 94.81 74 ASN A C 1
ATOM 500 O O . ASN A 1 74 ? 20.690 1.506 -39.947 1.00 94.81 74 ASN A O 1
ATOM 504 N N . ASP A 1 75 ? 20.367 2.849 -38.165 1.00 95.94 75 ASP A N 1
ATOM 505 C CA . ASP A 1 75 ? 21.725 2.815 -37.644 1.00 95.94 75 ASP A CA 1
ATOM 506 C C . ASP A 1 75 ? 21.993 1.530 -36.861 1.00 95.94 75 ASP A C 1
ATOM 508 O O . ASP A 1 75 ? 21.082 0.792 -36.481 1.00 95.94 75 ASP A O 1
ATOM 512 N N . THR A 1 76 ? 23.265 1.188 -36.677 1.00 97.12 76 THR A N 1
ATOM 513 C CA . THR A 1 76 ? 23.664 0.022 -35.879 1.00 97.12 76 THR A CA 1
ATOM 514 C C . THR A 1 76 ? 24.626 0.448 -34.787 1.00 97.12 76 THR A C 1
ATOM 516 O O . THR A 1 76 ? 25.762 0.819 -35.081 1.00 97.12 76 THR A O 1
ATOM 519 N N . VAL A 1 77 ? 24.174 0.361 -33.542 1.00 98.06 77 VAL A N 1
ATOM 520 C CA . VAL A 1 77 ? 24.951 0.692 -32.348 1.00 98.06 77 VAL A CA 1
ATOM 521 C C . VAL A 1 77 ? 25.270 -0.601 -31.603 1.00 98.06 77 VAL A C 1
ATOM 523 O O . VAL A 1 77 ? 24.393 -1.440 -31.404 1.00 98.06 77 VAL A O 1
ATOM 526 N N . GLU A 1 78 ? 26.532 -0.775 -31.225 1.00 98.19 78 GLU A N 1
ATOM 527 C CA . GLU A 1 78 ? 26.963 -1.774 -30.244 1.00 98.19 78 GLU A CA 1
ATOM 528 C C . GLU A 1 78 ? 27.683 -0.999 -29.126 1.00 98.19 78 GLU A C 1
ATOM 530 O O . GLU A 1 78 ? 28.660 -0.296 -29.410 1.00 98.19 78 GLU A O 1
ATOM 535 N N . GLY A 1 79 ? 27.153 -1.083 -27.903 1.00 97.31 79 GLY A N 1
ATOM 536 C CA . GLY A 1 79 ? 27.668 -0.475 -26.675 1.00 97.31 79 GLY A CA 1
ATOM 537 C C . GLY A 1 79 ? 28.995 -1.109 -26.234 1.00 97.31 79 GLY A C 1
ATOM 538 O O . GLY A 1 79 ? 29.997 -1.086 -26.967 1.00 97.31 79 GLY A O 1
ATOM 539 N N . GLY A 1 80 ? 28.970 -1.837 -25.119 1.00 96.19 80 GLY A N 1
ATOM 540 C CA . GLY A 1 80 ? 29.479 -3.212 -25.150 1.00 96.19 80 GLY A CA 1
ATOM 541 C C . GLY A 1 80 ? 30.089 -3.790 -23.877 1.00 96.19 80 GLY A C 1
ATOM 542 O O . GLY A 1 80 ? 30.211 -5.016 -23.825 1.00 96.19 80 GLY A O 1
ATOM 543 N N . GLN A 1 81 ? 30.512 -2.963 -22.913 1.00 95.94 81 GLN A N 1
ATOM 544 C CA . GLN A 1 81 ? 30.880 -3.362 -21.542 1.00 95.94 81 GLN A CA 1
ATOM 545 C C . GLN A 1 81 ? 30.857 -2.133 -20.617 1.00 95.94 81 GLN A C 1
ATOM 547 O O . GLN A 1 81 ? 31.785 -1.317 -20.689 1.00 95.94 81 GLN A O 1
ATOM 552 N N . GLY A 1 82 ? 29.893 -2.082 -19.702 1.00 96.69 82 GLY A N 1
ATOM 553 C CA . GLY A 1 82 ? 29.573 -0.915 -18.873 1.00 96.69 82 GLY A CA 1
ATOM 554 C C . GLY A 1 82 ? 28.133 -0.470 -19.129 1.00 96.69 82 GLY A C 1
ATOM 555 O O . GLY A 1 82 ? 27.517 -0.949 -20.071 1.00 96.69 82 GLY A O 1
ATOM 556 N N . ALA A 1 83 ? 27.602 0.398 -18.268 1.00 97.44 83 ALA A N 1
ATOM 557 C CA . ALA A 1 83 ? 26.203 0.820 -18.334 1.00 97.44 83 ALA A CA 1
ATOM 558 C C . ALA A 1 83 ? 26.019 1.940 -19.375 1.00 97.44 83 ALA A C 1
ATOM 560 O O . ALA A 1 83 ? 26.273 3.118 -19.079 1.00 97.44 83 ALA A O 1
ATOM 561 N N . ASP A 1 84 ? 25.622 1.580 -20.596 1.00 98.38 84 ASP A N 1
ATOM 562 C CA . ASP A 1 84 ? 25.487 2.505 -21.719 1.00 98.38 84 ASP A CA 1
ATOM 563 C C . ASP A 1 84 ? 24.075 3.121 -21.813 1.00 98.38 84 ASP A C 1
ATOM 565 O O . ASP A 1 84 ? 23.072 2.629 -21.292 1.00 98.38 84 ASP A O 1
ATOM 569 N N . THR A 1 85 ? 23.968 4.245 -22.525 1.00 98.50 85 THR A N 1
ATOM 570 C CA . THR A 1 85 ? 22.675 4.840 -22.910 1.00 98.50 85 THR A CA 1
ATOM 571 C C . THR A 1 85 ? 22.643 5.051 -24.416 1.00 98.50 85 THR A C 1
ATOM 573 O O . THR A 1 85 ? 23.394 5.873 -24.953 1.00 98.50 85 THR A O 1
ATOM 576 N N . LEU A 1 86 ? 21.777 4.311 -25.109 1.00 98.50 86 LEU A N 1
ATOM 577 C CA . LEU A 1 86 ? 21.825 4.135 -26.559 1.00 98.50 86 LEU A CA 1
ATOM 578 C C . LEU A 1 86 ? 20.559 4.690 -27.234 1.00 98.50 86 LEU A C 1
ATOM 580 O O . LEU A 1 86 ? 19.489 4.089 -27.175 1.00 98.50 86 LEU A O 1
ATOM 584 N N . SER A 1 87 ? 20.692 5.832 -27.915 1.00 97.69 87 SER A N 1
ATOM 585 C CA . SER A 1 87 ? 19.613 6.521 -28.642 1.00 97.69 87 SER A CA 1
ATOM 586 C C . SER A 1 87 ? 19.689 6.299 -30.160 1.00 97.69 87 SER A C 1
ATOM 588 O O . SER A 1 87 ? 20.656 6.712 -30.813 1.00 97.69 87 SER A O 1
ATOM 590 N N . GLY A 1 88 ? 18.641 5.692 -30.730 1.00 95.94 88 GLY A N 1
ATOM 591 C CA . GLY A 1 88 ? 18.488 5.421 -32.167 1.00 95.94 88 GLY A CA 1
ATOM 592 C C . GLY A 1 88 ? 18.004 6.621 -32.996 1.00 95.94 88 GLY A C 1
ATOM 593 O O . GLY A 1 88 ? 18.531 6.874 -34.078 1.00 95.94 88 GLY A O 1
ATOM 594 N N . GLY A 1 89 ? 17.047 7.406 -32.492 1.00 94.06 89 GLY A N 1
ATOM 595 C CA . GLY A 1 89 ? 16.595 8.658 -33.125 1.00 94.06 89 GLY A CA 1
ATOM 596 C C . GLY A 1 89 ? 15.522 8.486 -34.217 1.00 94.06 89 GLY A C 1
ATOM 597 O O . GLY A 1 89 ? 14.521 7.813 -34.001 1.00 94.06 89 GLY A O 1
ATOM 598 N N . GLU A 1 90 ? 15.657 9.145 -35.378 1.00 93.44 90 GLU A N 1
ATOM 599 C CA . GLU A 1 90 ? 14.758 8.920 -36.537 1.00 93.44 90 GLU A CA 1
ATOM 600 C C . GLU A 1 90 ? 15.269 7.733 -37.383 1.00 93.44 90 GLU A C 1
ATOM 602 O O . GLU A 1 90 ? 16.271 7.898 -38.083 1.00 93.44 90 GLU A O 1
ATOM 607 N N . GLY A 1 91 ? 14.592 6.572 -37.426 1.00 93.50 91 GLY A N 1
ATOM 608 C CA . GLY A 1 91 ? 15.119 5.481 -38.262 1.00 93.50 91 GLY A CA 1
ATOM 609 C C . GLY A 1 91 ? 14.418 4.120 -38.282 1.00 93.50 91 GLY A C 1
ATOM 610 O O . GLY A 1 91 ? 13.199 3.979 -38.352 1.00 93.50 91 GLY A O 1
ATOM 611 N N . THR A 1 92 ? 15.242 3.083 -38.394 1.00 96.31 92 THR A N 1
ATOM 612 C CA . THR A 1 92 ? 14.907 1.662 -38.209 1.00 96.31 92 THR A CA 1
ATOM 613 C C . THR A 1 92 ? 16.219 1.001 -37.818 1.00 96.31 92 THR A C 1
ATOM 615 O O . THR A 1 92 ? 16.949 0.455 -38.655 1.00 96.31 92 THR A O 1
ATOM 618 N N . ASN A 1 93 ? 16.553 1.157 -36.550 1.00 97.50 93 ASN A N 1
ATOM 619 C CA . ASN A 1 93 ? 17.883 0.952 -36.016 1.00 97.50 93 ASN A CA 1
ATOM 620 C C . ASN A 1 93 ? 18.044 -0.477 -35.474 1.00 97.50 93 ASN A C 1
ATOM 622 O O . ASN A 1 93 ? 17.140 -1.327 -35.541 1.00 97.50 93 ASN A O 1
ATOM 626 N N . ILE A 1 94 ? 19.255 -0.766 -35.011 1.00 98.19 94 ILE A N 1
ATOM 627 C CA . ILE A 1 94 ? 19.639 -1.974 -34.288 1.00 98.19 94 ILE A CA 1
ATOM 628 C C . ILE A 1 94 ? 20.565 -1.520 -33.165 1.00 98.19 94 ILE A C 1
ATOM 630 O O . ILE A 1 94 ? 21.716 -1.171 -33.427 1.00 98.19 94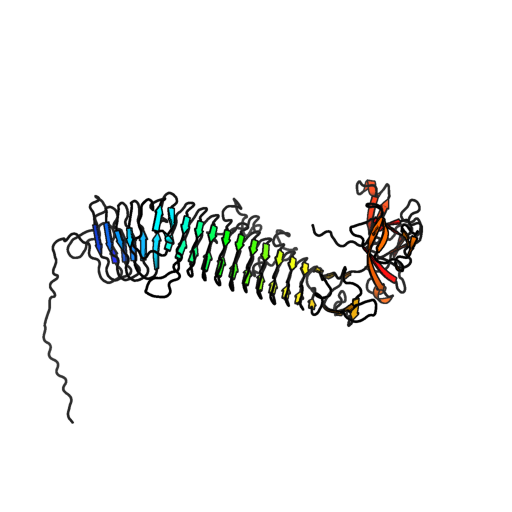 ILE A O 1
ATOM 634 N N . LEU A 1 95 ? 20.060 -1.526 -31.940 1.00 98.50 95 LEU A N 1
ATOM 635 C CA . LEU A 1 95 ? 20.808 -1.179 -30.741 1.00 98.50 95 LEU A CA 1
ATOM 636 C C . LEU A 1 95 ? 21.196 -2.472 -30.014 1.00 98.50 95 LEU A C 1
ATOM 638 O O . LEU A 1 95 ? 20.404 -3.417 -29.969 1.00 98.50 95 LEU A O 1
ATOM 642 N N . ARG A 1 96 ? 22.418 -2.522 -29.478 1.00 98.38 96 ARG A N 1
ATOM 643 C CA . ARG A 1 96 ? 22.862 -3.547 -28.525 1.00 98.38 96 ARG A CA 1
ATOM 644 C C . ARG A 1 96 ? 23.642 -2.914 -27.397 1.00 98.38 96 ARG A C 1
ATOM 646 O O . ARG A 1 96 ? 24.510 -2.092 -27.689 1.00 98.38 96 ARG A O 1
ATOM 653 N N . GLY A 1 97 ? 23.377 -3.385 -26.192 1.00 96.56 97 GLY A N 1
ATOM 654 C CA . GLY A 1 97 ? 24.161 -3.129 -24.995 1.00 96.56 97 GLY A CA 1
ATOM 655 C C . GLY A 1 97 ? 25.390 -4.041 -24.953 1.00 96.56 97 GLY A C 1
ATOM 656 O O . GLY A 1 97 ? 26.107 -4.164 -25.962 1.00 96.56 97 GLY A O 1
ATOM 657 N N . GLY A 1 98 ? 25.565 -4.800 -23.868 1.00 94.69 98 GLY A N 1
ATOM 658 C CA . GLY A 1 98 ? 26.124 -6.155 -23.995 1.00 94.69 98 GLY A CA 1
ATOM 659 C C . GLY A 1 98 ? 26.534 -6.911 -22.728 1.00 94.69 98 GLY A C 1
ATOM 660 O O . GLY A 1 98 ? 26.487 -8.150 -22.732 1.00 94.69 98 GLY A O 1
ATOM 661 N N . ASP A 1 99 ? 27.012 -6.193 -21.713 1.00 92.94 99 ASP A N 1
ATOM 662 C CA . ASP A 1 99 ? 27.573 -6.673 -20.440 1.00 92.94 99 ASP A CA 1
ATOM 663 C C . ASP A 1 99 ? 27.487 -5.483 -19.442 1.00 92.94 99 ASP A C 1
ATOM 665 O O . ASP A 1 99 ? 28.171 -4.486 -19.691 1.00 92.94 99 ASP A O 1
ATOM 669 N N . GLU A 1 100 ? 26.811 -5.635 -18.291 1.00 93.69 100 GLU A N 1
ATOM 670 C CA . GLU A 1 100 ? 26.369 -4.539 -17.382 1.00 93.69 100 GLU A CA 1
ATOM 671 C C . GLU A 1 100 ? 25.119 -3.773 -17.909 1.00 93.69 100 GLU A C 1
ATOM 673 O O . GLU A 1 100 ? 24.704 -3.996 -19.038 1.00 93.69 100 GLU A O 1
ATOM 678 N N . ASP A 1 101 ? 24.461 -2.981 -17.050 1.00 94.56 101 ASP A N 1
ATOM 679 C CA . ASP A 1 101 ? 23.030 -2.612 -17.173 1.00 94.56 101 ASP A CA 1
ATOM 680 C C . ASP A 1 101 ? 22.764 -1.453 -18.175 1.00 94.56 101 ASP A C 1
ATOM 682 O O . ASP A 1 101 ? 23.211 -0.324 -17.948 1.00 94.56 101 ASP A O 1
ATOM 686 N N . ASP A 1 102 ? 22.035 -1.702 -19.273 1.00 97.06 102 ASP A N 1
ATOM 687 C CA . ASP A 1 102 ? 21.950 -0.809 -20.450 1.00 97.06 102 ASP A CA 1
ATOM 688 C C . ASP A 1 102 ? 20.553 -0.178 -20.693 1.00 97.06 102 ASP A C 1
ATOM 690 O O . ASP A 1 102 ? 19.513 -0.825 -20.551 1.00 97.06 102 ASP A O 1
ATOM 694 N N . VAL A 1 103 ? 20.515 1.089 -21.151 1.00 98.38 103 VAL A N 1
ATOM 695 C CA . VAL A 1 103 ? 19.265 1.840 -21.439 1.00 98.38 103 VAL A CA 1
ATOM 696 C C . VAL A 1 103 ? 19.084 2.149 -22.933 1.00 98.38 103 VAL A C 1
ATOM 698 O O . VAL A 1 103 ? 19.942 2.769 -23.574 1.00 98.38 103 VAL A O 1
ATOM 701 N N . PHE A 1 104 ? 17.919 1.800 -23.487 1.00 98.62 104 PHE A N 1
ATOM 702 C CA . PHE A 1 104 ? 17.592 1.903 -24.914 1.00 98.62 104 PHE A CA 1
ATOM 703 C C . PHE A 1 104 ? 16.509 2.941 -25.224 1.00 98.62 104 PHE A C 1
ATOM 705 O O . PHE A 1 104 ? 15.341 2.733 -24.921 1.00 98.62 104 PHE A O 1
ATOM 712 N N . ILE A 1 105 ? 16.860 3.991 -25.970 1.00 98.44 105 ILE A N 1
ATOM 713 C CA . ILE A 1 105 ? 15.896 4.956 -26.522 1.00 98.44 105 ILE A CA 1
ATOM 714 C C . ILE A 1 105 ? 15.760 4.677 -28.024 1.00 98.44 105 ILE A C 1
ATOM 716 O O . ILE A 1 105 ? 16.557 5.156 -28.837 1.00 98.44 105 ILE A O 1
ATOM 720 N N . GLY A 1 106 ? 14.763 3.879 -28.420 1.00 96.62 106 GLY A N 1
ATOM 721 C CA . GLY A 1 106 ? 14.552 3.511 -29.830 1.00 96.62 106 GLY A CA 1
ATOM 722 C C . GLY A 1 106 ? 14.335 4.732 -30.729 1.00 96.62 106 GLY A C 1
ATOM 723 O O . GLY A 1 106 ? 15.066 4.943 -31.703 1.00 96.62 106 GLY A O 1
ATOM 724 N N . GLY A 1 107 ? 13.384 5.583 -30.338 1.00 95.44 107 GLY A N 1
ATOM 725 C CA . GLY A 1 107 ? 12.956 6.746 -31.109 1.00 95.44 107 GLY A CA 1
ATOM 726 C C . GLY A 1 107 ? 11.939 6.394 -32.198 1.00 95.44 107 GLY A C 1
ATOM 727 O O . GLY A 1 107 ? 11.265 5.373 -32.147 1.00 95.44 107 GLY A O 1
ATOM 728 N N . ALA A 1 108 ? 11.802 7.265 -33.195 1.00 94.06 108 ALA A N 1
ATOM 729 C CA . ALA A 1 108 ? 10.722 7.183 -34.173 1.00 94.06 108 ALA A CA 1
ATOM 730 C C . ALA A 1 108 ? 11.058 6.210 -35.319 1.00 94.06 108 ALA A C 1
ATOM 732 O O . ALA A 1 108 ? 11.650 6.626 -36.329 1.00 94.06 108 ALA A O 1
ATOM 733 N N . GLY A 1 109 ? 10.643 4.940 -35.206 1.00 95.06 109 GLY A N 1
ATOM 734 C CA . GLY A 1 109 ? 11.030 3.926 -36.193 1.00 95.06 109 GLY A CA 1
ATOM 735 C C . GLY A 1 109 ? 10.243 2.607 -36.261 1.00 95.06 109 GLY A C 1
ATOM 736 O O . GLY A 1 109 ? 9.110 2.585 -36.753 1.00 95.06 109 GLY A O 1
ATOM 737 N N . ALA A 1 110 ? 10.968 1.506 -36.031 1.00 96.94 110 ALA A N 1
ATOM 738 C CA . ALA A 1 110 ? 10.586 0.082 -36.097 1.00 96.94 110 ALA A CA 1
ATOM 739 C C . ALA A 1 110 ? 11.817 -0.772 -35.688 1.00 96.94 110 ALA A C 1
ATOM 741 O O . ALA A 1 110 ? 12.407 -1.544 -36.475 1.00 96.94 110 ALA A O 1
ATOM 742 N N . ASP A 1 111 ? 12.279 -0.514 -34.477 1.00 98.38 111 ASP A N 1
ATOM 743 C CA . ASP A 1 111 ? 13.639 -0.670 -33.983 1.00 98.38 111 ASP A CA 1
ATOM 744 C C . ASP A 1 111 ? 13.903 -2.060 -33.392 1.00 98.38 111 ASP A C 1
ATOM 746 O O . ASP A 1 111 ? 13.066 -2.972 -33.483 1.00 98.38 111 ASP A O 1
ATOM 750 N N . LYS A 1 112 ? 15.144 -2.295 -32.939 1.00 98.00 112 LYS A N 1
ATOM 751 C CA . LYS A 1 112 ? 15.579 -3.594 -32.390 1.00 98.00 112 LYS A CA 1
ATOM 752 C C . LYS A 1 112 ? 16.509 -3.402 -31.225 1.00 98.00 112 LYS A C 1
ATOM 754 O O . LYS A 1 112 ? 17.499 -2.686 -31.358 1.00 98.00 112 LYS A O 1
ATOM 759 N N . PHE A 1 113 ? 16.211 -4.150 -30.178 1.00 97.75 113 PHE A N 1
ATOM 760 C CA . PHE A 1 113 ? 16.917 -4.153 -28.912 1.00 97.75 113 PHE A CA 1
ATOM 761 C C . PHE A 1 113 ? 17.432 -5.572 -28.652 1.00 97.75 113 PHE A C 1
ATOM 763 O O . PHE A 1 113 ? 16.769 -6.558 -28.992 1.00 97.75 113 PHE A O 1
ATOM 770 N N . ASP A 1 114 ? 18.661 -5.665 -28.169 1.00 95.88 114 ASP A N 1
ATOM 771 C CA . ASP A 1 114 ? 19.461 -6.886 -28.017 1.00 95.88 114 ASP A CA 1
ATOM 772 C C . ASP A 1 114 ? 20.497 -6.532 -26.944 1.00 95.88 114 ASP A C 1
ATOM 774 O O . ASP A 1 114 ? 21.654 -6.284 -27.288 1.00 95.88 114 ASP A O 1
ATOM 778 N N . GLY A 1 115 ? 20.033 -6.327 -25.706 1.00 93.81 115 GLY A N 1
ATOM 779 C CA . GLY A 1 115 ? 20.826 -5.805 -24.592 1.00 93.81 115 GLY A CA 1
ATOM 780 C C . GLY A 1 115 ? 21.914 -6.792 -24.205 1.00 93.81 115 GLY A C 1
ATOM 781 O O . GLY A 1 115 ? 22.988 -6.820 -24.815 1.00 93.81 115 GLY A O 1
ATOM 782 N N . GLY A 1 116 ? 21.543 -7.765 -23.386 1.00 91.56 116 GLY A N 1
ATOM 783 C CA . GLY A 1 116 ? 22.002 -9.140 -23.526 1.00 91.56 116 GLY A CA 1
ATOM 784 C C . GLY A 1 116 ? 22.674 -9.756 -22.309 1.00 91.56 116 GLY A C 1
ATOM 785 O O . GLY A 1 116 ? 23.113 -10.908 -22.460 1.00 91.56 116 GLY A O 1
ATOM 786 N N . ARG A 1 117 ? 22.780 -9.027 -21.186 1.00 88.38 117 ARG A N 1
ATOM 787 C CA . ARG A 1 117 ? 23.094 -9.514 -19.826 1.00 88.38 117 ARG A CA 1
ATOM 788 C C . ARG A 1 117 ? 22.780 -8.464 -18.776 1.00 88.38 117 ARG A C 1
ATOM 790 O O . ARG A 1 117 ? 22.868 -7.281 -19.050 1.00 88.38 117 ARG A O 1
ATOM 797 N N . ASP A 1 118 ? 22.665 -8.961 -17.546 1.00 89.56 118 ASP A N 1
ATOM 798 C CA . ASP A 1 118 ? 22.443 -8.153 -16.355 1.00 89.56 118 ASP A CA 1
ATOM 799 C C . ASP A 1 118 ? 21.047 -7.489 -16.493 1.00 89.56 118 ASP A C 1
ATOM 801 O O . ASP A 1 118 ? 20.137 -8.272 -16.783 1.00 89.56 118 ASP A O 1
ATOM 805 N N . GLU A 1 119 ? 20.817 -6.186 -16.281 1.00 90.75 119 GLU A N 1
ATOM 806 C CA . GLU A 1 119 ? 19.464 -5.579 -16.380 1.00 90.75 119 GLU A CA 1
ATOM 807 C C . GLU A 1 119 ? 19.317 -4.568 -17.541 1.00 90.75 119 GLU A C 1
ATOM 809 O O . GLU A 1 119 ? 19.937 -3.507 -17.544 1.00 90.75 119 GLU A O 1
ATOM 814 N N . ASP A 1 120 ? 18.482 -4.884 -18.540 1.00 94.38 120 ASP A N 1
ATOM 815 C CA . ASP A 1 120 ? 18.343 -4.108 -19.786 1.00 94.38 120 ASP A CA 1
ATOM 816 C C . ASP A 1 120 ? 16.964 -3.408 -19.909 1.00 94.38 120 ASP A C 1
ATOM 818 O O . ASP A 1 120 ? 15.928 -4.081 -19.935 1.00 94.38 120 ASP A O 1
ATOM 822 N N . VAL A 1 121 ? 16.920 -2.074 -20.073 1.00 97.00 121 VAL A N 1
ATOM 823 C CA . VAL A 1 121 ? 15.672 -1.265 -20.029 1.00 97.00 121 VAL A CA 1
ATOM 824 C C . VAL A 1 121 ? 15.387 -0.510 -21.338 1.00 97.00 121 VAL A C 1
ATOM 826 O O . VAL A 1 121 ? 16.263 0.175 -21.868 1.00 97.00 121 VAL A O 1
ATOM 829 N N . ILE A 1 122 ? 14.148 -0.553 -21.852 1.00 98.31 122 ILE A N 1
ATOM 830 C CA . ILE A 1 122 ? 13.702 0.320 -22.965 1.00 98.31 122 ILE A CA 1
ATOM 831 C C . ILE A 1 122 ? 12.977 1.562 -22.427 1.00 98.31 122 ILE A C 1
ATOM 833 O O . ILE A 1 122 ? 11.986 1.441 -21.719 1.00 98.31 122 ILE A O 1
ATOM 837 N N . ASP A 1 123 ? 13.430 2.750 -22.822 1.00 98.62 123 ASP A N 1
ATOM 838 C CA . ASP A 1 123 ? 12.847 4.048 -22.469 1.00 98.62 123 ASP A CA 1
ATOM 839 C C . ASP A 1 123 ? 11.920 4.562 -23.591 1.00 98.62 123 ASP A C 1
ATOM 841 O O . ASP A 1 123 ? 12.382 4.962 -24.671 1.00 98.62 123 ASP A O 1
ATOM 845 N N . TYR A 1 124 ? 10.606 4.561 -23.327 1.00 98.62 124 TYR A N 1
ATOM 846 C CA . TYR A 1 124 ? 9.574 5.163 -24.180 1.00 98.62 124 TYR A CA 1
ATOM 847 C C . TYR A 1 124 ? 9.039 6.513 -23.654 1.00 98.62 124 TYR A C 1
ATOM 849 O O . TYR A 1 124 ? 8.147 7.085 -24.288 1.00 98.62 124 TYR A O 1
ATOM 857 N N . SER A 1 125 ? 9.644 7.109 -22.614 1.00 98.06 125 SER A N 1
ATOM 858 C CA . SER A 1 125 ? 9.169 8.358 -21.971 1.00 98.06 125 SER A CA 1
ATOM 859 C C . SER A 1 125 ? 9.125 9.564 -22.919 1.00 98.06 125 SER A C 1
ATOM 861 O O . SER A 1 125 ? 8.416 10.546 -22.708 1.00 98.06 125 SER A O 1
ATOM 863 N N . GLY A 1 126 ? 9.867 9.494 -24.027 1.00 97.00 126 GLY A N 1
ATOM 864 C CA . GLY A 1 126 ? 9.818 10.480 -25.103 1.00 97.00 126 GLY A CA 1
ATOM 865 C C . GLY A 1 126 ? 8.587 10.405 -26.019 1.00 97.00 126 GLY A C 1
ATOM 866 O O . GLY A 1 126 ? 8.503 11.229 -26.941 1.00 97.00 126 GLY A O 1
ATOM 867 N N . SER A 1 127 ? 7.685 9.430 -25.842 1.00 98.06 127 SER A N 1
ATOM 868 C CA . SER A 1 127 ? 6.643 9.122 -26.828 1.00 98.06 127 SER A CA 1
ATOM 869 C C . SER A 1 127 ? 5.420 10.049 -26.788 1.00 98.06 127 SER A C 1
ATOM 871 O O . SER A 1 127 ? 5.200 10.835 -25.871 1.00 98.06 127 SER A O 1
ATOM 873 N N . GLY A 1 128 ? 4.652 10.037 -27.882 1.00 97.25 128 GLY A N 1
ATOM 874 C CA . GLY A 1 128 ? 3.577 11.004 -28.148 1.00 97.25 128 GLY A CA 1
ATOM 875 C C . GLY A 1 128 ? 2.149 10.450 -28.132 1.00 97.25 128 GLY A C 1
ATOM 876 O O . GLY A 1 128 ? 1.216 11.228 -28.344 1.00 97.25 128 GLY A O 1
ATOM 877 N N . GLU A 1 129 ? 1.996 9.137 -27.965 1.00 98.06 129 GLU A N 1
ATOM 878 C CA . GLU A 1 129 ? 0.753 8.390 -27.722 1.00 98.06 129 GLU A CA 1
ATOM 879 C C . GLU A 1 129 ? 1.167 7.098 -26.966 1.00 98.06 129 GLU A C 1
ATOM 881 O O . GLU A 1 129 ? 2.278 6.626 -27.199 1.00 98.06 129 GLU A O 1
ATOM 886 N N . ALA A 1 130 ? 0.282 6.494 -26.168 1.00 98.31 130 ALA A N 1
ATOM 887 C CA . ALA A 1 130 ? 0.559 5.289 -25.367 1.00 98.31 130 ALA A CA 1
ATOM 888 C C . ALA A 1 130 ? 1.218 4.101 -26.116 1.00 98.31 130 ALA A C 1
ATOM 890 O O . ALA A 1 130 ? 0.849 3.788 -27.263 1.00 98.31 130 ALA A O 1
ATOM 891 N N . VAL A 1 131 ? 2.135 3.406 -25.437 1.00 98.56 131 VAL A N 1
ATOM 892 C CA . VAL A 1 131 ? 2.792 2.134 -25.770 1.00 98.56 131 VAL A CA 1
ATOM 893 C C . VAL A 1 131 ? 2.154 0.930 -25.052 1.00 98.56 131 VAL A C 1
ATOM 895 O O . VAL A 1 131 ? 1.477 1.011 -24.036 1.00 98.56 131 VAL A O 1
ATOM 898 N N . ASN A 1 132 ? 2.299 -0.249 -25.647 1.00 98.19 132 ASN A N 1
ATOM 899 C CA . ASN A 1 132 ? 1.723 -1.520 -25.210 1.00 98.19 132 ASN A CA 1
ATOM 900 C C . ASN A 1 132 ? 2.809 -2.594 -25.410 1.00 98.19 132 ASN A C 1
ATOM 902 O O . ASN A 1 132 ? 3.065 -2.998 -26.558 1.00 98.19 132 ASN A O 1
ATOM 906 N N . VAL A 1 133 ? 3.439 -3.040 -24.320 1.00 98.12 133 VAL A N 1
ATOM 907 C CA . VAL A 1 133 ? 4.606 -3.936 -24.318 1.00 98.12 133 VAL A CA 1
ATOM 908 C C . VAL A 1 133 ? 4.330 -5.203 -23.505 1.00 98.12 133 VAL A C 1
ATOM 910 O O . VAL A 1 133 ? 3.978 -5.160 -22.336 1.00 98.12 133 VAL A O 1
ATOM 913 N N . ASP A 1 134 ? 4.525 -6.356 -24.143 1.00 95.81 134 ASP A N 1
ATOM 914 C CA . ASP A 1 134 ? 4.428 -7.689 -23.538 1.00 95.81 134 ASP A CA 1
ATOM 915 C C . ASP A 1 134 ? 5.755 -8.421 -23.772 1.00 95.81 134 ASP A C 1
ATOM 917 O O . ASP A 1 134 ? 6.014 -8.920 -24.877 1.00 95.81 134 ASP A O 1
ATOM 921 N N . LEU A 1 135 ? 6.605 -8.463 -22.740 1.00 93.44 135 LEU A N 1
ATOM 922 C CA . LEU A 1 135 ? 7.916 -9.114 -22.785 1.00 93.44 135 LEU A CA 1
ATOM 923 C C . LEU A 1 135 ? 7.765 -10.639 -22.925 1.00 93.44 135 LEU A C 1
ATOM 925 O O . LEU A 1 135 ? 8.471 -11.246 -23.740 1.00 93.44 135 LEU A O 1
ATOM 929 N N . SER A 1 136 ? 6.770 -11.249 -22.260 1.00 89.81 136 SER A N 1
ATOM 930 C CA . SER A 1 136 ? 6.467 -12.692 -22.350 1.00 89.81 136 SER A CA 1
ATOM 931 C C . SER A 1 136 ? 6.231 -13.196 -23.784 1.00 89.81 136 SER A C 1
ATOM 933 O O . SER A 1 136 ? 6.561 -14.346 -24.109 1.00 89.81 136 SER A O 1
ATOM 935 N N . THR A 1 137 ? 5.682 -12.354 -24.673 1.00 91.50 137 THR A N 1
ATOM 936 C CA . THR A 1 137 ? 5.532 -12.669 -26.107 1.00 91.50 137 THR A CA 1
ATOM 937 C C . THR A 1 137 ? 6.437 -11.862 -27.040 1.00 91.50 137 THR A C 1
ATOM 939 O O . THR A 1 137 ? 6.438 -12.126 -28.250 1.00 91.50 137 THR A O 1
ATOM 942 N N . SER A 1 138 ? 7.241 -10.949 -26.486 1.00 91.44 138 SER A N 1
ATOM 943 C CA . SER A 1 138 ? 8.076 -9.972 -27.200 1.00 91.44 138 SER A CA 1
ATOM 944 C C . SER A 1 138 ? 7.261 -9.157 -28.217 1.00 91.44 138 SER A C 1
ATOM 946 O O . SER A 1 138 ? 7.624 -9.048 -29.395 1.00 91.44 138 SER A O 1
ATOM 948 N N . SER A 1 139 ? 6.107 -8.654 -27.774 1.00 94.06 139 SER A N 1
ATOM 949 C CA . SER A 1 139 ? 5.144 -7.904 -28.583 1.00 94.06 139 SER A CA 1
ATOM 950 C C . SER A 1 139 ? 5.132 -6.438 -28.166 1.00 94.06 139 SER A C 1
ATOM 952 O O . SER A 1 139 ? 4.722 -6.126 -27.056 1.00 94.06 139 SER A O 1
ATOM 954 N N . LEU A 1 140 ? 5.528 -5.554 -29.083 1.00 97.31 140 LEU A N 1
ATOM 955 C CA . LEU A 1 140 ? 5.599 -4.108 -28.882 1.00 97.31 140 LEU A CA 1
ATOM 956 C C . LEU A 1 140 ? 4.689 -3.405 -29.899 1.00 97.31 140 LEU A C 1
ATOM 958 O O . LEU A 1 140 ? 4.634 -3.790 -31.077 1.00 97.31 140 LEU A O 1
ATOM 962 N N . SER A 1 141 ? 3.906 -2.434 -29.431 1.00 97.50 141 SER A N 1
ATOM 963 C CA . SER A 1 141 ? 2.979 -1.648 -30.254 1.00 97.50 141 SER A CA 1
ATOM 964 C C . SER A 1 141 ? 2.538 -0.368 -29.544 1.00 97.50 141 SER A C 1
ATOM 966 O O . SER A 1 141 ? 2.723 -0.261 -28.343 1.00 97.50 141 SER A O 1
ATOM 968 N N . GLY A 1 142 ? 1.915 0.577 -30.256 1.00 97.00 142 GLY A N 1
ATOM 969 C CA . GLY A 1 142 ? 1.597 1.895 -29.684 1.00 97.00 142 GLY A CA 1
ATOM 970 C C . GLY A 1 142 ? 2.786 2.858 -29.772 1.00 97.00 142 GLY A C 1
ATOM 971 O O . GLY A 1 142 ? 3.855 2.439 -30.205 1.00 97.00 142 GLY A O 1
ATOM 972 N N . GLY A 1 143 ? 2.567 4.136 -29.453 1.00 96.31 143 GLY A N 1
ATOM 973 C CA . GLY A 1 143 ? 3.573 5.206 -29.458 1.00 96.31 143 GLY A CA 1
ATOM 974 C C . GLY A 1 143 ? 4.648 5.103 -30.541 1.00 96.31 143 GLY A C 1
ATOM 975 O O . GLY A 1 143 ? 4.353 4.968 -31.735 1.00 96.31 143 GLY A O 1
ATOM 976 N N . ASP A 1 144 ? 5.898 5.155 -30.089 1.00 97.38 144 ASP A N 1
ATOM 977 C CA . ASP A 1 144 ? 7.096 4.862 -30.877 1.00 97.38 144 ASP A CA 1
ATOM 978 C C . ASP A 1 144 ? 7.429 3.353 -30.910 1.00 97.38 144 ASP A C 1
ATOM 980 O O . ASP A 1 144 ? 8.112 2.905 -31.824 1.00 97.38 144 ASP A O 1
ATOM 984 N N . ALA A 1 145 ? 6.838 2.547 -30.018 1.00 97.69 145 ALA A N 1
ATOM 985 C CA . ALA A 1 145 ? 6.937 1.083 -29.987 1.00 97.69 145 ALA A CA 1
ATOM 986 C C . ALA A 1 145 ? 6.251 0.351 -31.178 1.00 97.69 145 ALA A C 1
ATOM 988 O O . ALA A 1 145 ? 6.283 -0.884 -31.263 1.00 97.69 145 ALA A O 1
ATOM 989 N N . ASP A 1 146 ? 5.584 1.054 -32.108 1.00 97.31 146 ASP A N 1
ATOM 990 C CA . ASP A 1 146 ? 4.813 0.447 -33.206 1.00 97.31 146 ASP A CA 1
ATOM 991 C C . ASP A 1 146 ? 5.700 -0.307 -34.213 1.00 97.31 146 ASP A C 1
ATOM 993 O O . ASP A 1 146 ? 6.208 0.248 -35.189 1.00 97.31 146 ASP A O 1
ATOM 997 N N . ASN A 1 147 ? 5.709 -1.639 -34.078 1.00 95.19 147 ASN A N 1
ATOM 998 C CA . ASN A 1 147 ? 6.483 -2.617 -34.861 1.00 95.19 147 ASN A CA 1
ATOM 999 C C . ASN A 1 147 ? 7.962 -2.772 -34.443 1.00 95.19 147 ASN A C 1
ATOM 1001 O O . ASN A 1 147 ? 8.735 -3.364 -35.212 1.00 95.19 147 ASN A O 1
ATOM 1005 N N . ASP A 1 148 ? 8.324 -2.326 -33.241 1.00 98.19 148 ASP A N 1
ATOM 1006 C CA . ASP A 1 148 ? 9.607 -2.631 -32.598 1.00 98.19 148 ASP A CA 1
ATOM 1007 C C . ASP A 1 148 ? 9.768 -4.133 -32.309 1.00 98.19 148 ASP A C 1
ATOM 1009 O O . ASP A 1 148 ? 8.802 -4.906 -32.292 1.00 98.19 148 ASP A O 1
ATOM 1013 N N . THR A 1 149 ? 11.016 -4.588 -32.139 1.00 97.25 149 THR A N 1
ATOM 1014 C CA . THR A 1 149 ? 11.319 -6.018 -31.946 1.00 97.25 149 THR A CA 1
ATOM 1015 C C . THR A 1 149 ? 12.505 -6.288 -31.020 1.00 97.25 149 THR A C 1
ATOM 1017 O O . THR A 1 149 ? 13.654 -6.036 -31.377 1.00 97.25 149 THR A O 1
ATOM 1020 N N . ILE A 1 150 ? 12.236 -6.932 -29.885 1.00 95.19 150 ILE A N 1
ATOM 1021 C CA . ILE A 1 150 ? 13.263 -7.483 -28.989 1.00 95.19 150 ILE A CA 1
ATOM 1022 C C . ILE A 1 150 ? 13.923 -8.719 -29.635 1.00 95.19 150 ILE A C 1
ATOM 1024 O O . ILE A 1 150 ? 13.261 -9.543 -30.280 1.00 95.19 150 ILE A O 1
ATOM 1028 N N . ILE A 1 151 ? 15.243 -8.842 -29.483 1.00 91.81 151 ILE A N 1
ATOM 1029 C CA . ILE A 1 151 ? 16.063 -9.980 -29.931 1.00 91.81 151 ILE A CA 1
ATOM 1030 C C . ILE A 1 151 ? 16.391 -10.919 -28.749 1.00 91.81 151 ILE A C 1
ATOM 1032 O O . ILE A 1 151 ? 16.391 -12.142 -28.937 1.00 91.81 151 ILE A O 1
ATOM 1036 N N . GLY A 1 152 ? 16.600 -10.349 -27.559 1.00 89.25 152 GLY A N 1
ATOM 1037 C CA . GLY A 1 152 ? 16.848 -10.979 -26.252 1.00 89.25 152 GLY A CA 1
ATOM 1038 C C . GLY A 1 152 ? 17.494 -9.958 -25.299 1.00 89.25 152 GLY A C 1
ATOM 1039 O O . GLY A 1 152 ? 17.949 -8.936 -25.802 1.00 89.25 152 GLY A O 1
ATOM 1040 N N . GLY A 1 153 ? 17.531 -10.228 -23.985 1.00 89.25 153 GLY A N 1
ATOM 1041 C CA . GLY A 1 153 ? 18.073 -9.304 -22.967 1.00 89.25 153 GLY A CA 1
ATOM 1042 C C . GLY A 1 153 ? 17.373 -7.949 -23.005 1.00 89.25 153 GLY A C 1
ATOM 1043 O O . GLY A 1 153 ? 17.876 -7.028 -23.642 1.00 89.25 153 GLY A O 1
ATOM 1044 N N . ILE A 1 154 ? 16.148 -7.929 -22.481 1.00 93.44 154 ILE A N 1
ATOM 1045 C CA . ILE A 1 154 ? 15.302 -6.756 -22.240 1.00 93.44 154 ILE A CA 1
ATOM 1046 C C . ILE A 1 154 ? 14.351 -7.186 -21.135 1.00 93.44 154 ILE A C 1
ATOM 1048 O O . ILE A 1 154 ? 13.513 -8.074 -21.338 1.00 93.44 154 ILE A O 1
ATOM 1052 N N . ASP A 1 155 ? 14.510 -6.536 -19.998 1.00 93.12 155 ASP A N 1
ATOM 1053 C CA . ASP A 1 155 ? 13.988 -6.971 -18.715 1.00 93.12 155 ASP A CA 1
ATOM 1054 C C . ASP A 1 155 ? 13.230 -5.820 -18.032 1.00 93.12 155 ASP A C 1
ATOM 1056 O O . ASP A 1 155 ? 12.335 -6.082 -17.237 1.00 93.12 155 ASP A O 1
ATOM 1060 N N . GLY A 1 156 ? 13.449 -4.563 -18.444 1.00 94.94 156 GLY A N 1
ATOM 1061 C CA . GLY A 1 156 ? 12.621 -3.425 -18.040 1.00 94.94 156 GLY A CA 1
ATOM 1062 C C . GLY A 1 156 ? 12.084 -2.545 -19.174 1.00 94.94 156 GLY A C 1
ATOM 1063 O O . GLY A 1 156 ? 12.549 -2.589 -20.320 1.00 94.94 156 GLY A O 1
ATOM 1064 N N . VAL A 1 157 ? 11.079 -1.731 -18.843 1.00 98.06 157 VAL A N 1
ATOM 1065 C CA . VAL A 1 157 ? 10.439 -0.743 -19.732 1.00 98.06 157 VAL A CA 1
ATOM 1066 C C . VAL A 1 157 ? 9.991 0.479 -18.926 1.00 98.06 157 VAL A C 1
ATOM 1068 O O . VAL A 1 157 ? 9.267 0.326 -17.950 1.00 98.06 157 VAL A O 1
ATOM 1071 N N . ILE A 1 158 ? 10.348 1.675 -19.394 1.00 98.56 158 ILE A N 1
ATOM 1072 C CA . ILE A 1 158 ? 9.736 2.944 -18.973 1.00 98.56 158 ILE A CA 1
ATOM 1073 C C . ILE A 1 158 ? 8.666 3.311 -20.013 1.00 98.56 158 ILE A C 1
ATOM 1075 O O . ILE A 1 158 ? 8.964 3.305 -21.215 1.00 98.56 158 ILE A O 1
ATOM 1079 N N . GLY A 1 159 ? 7.445 3.593 -19.557 1.00 98.38 159 GLY A N 1
ATOM 1080 C CA . GLY A 1 159 ? 6.267 3.985 -20.331 1.00 98.38 159 GLY A CA 1
ATOM 1081 C C . GLY A 1 159 ? 6.303 5.444 -20.790 1.00 98.38 159 GLY A C 1
ATOM 1082 O O . GLY A 1 159 ? 7.340 5.922 -21.257 1.00 98.38 159 GLY A O 1
ATOM 1083 N N . SER A 1 160 ? 5.169 6.144 -20.763 1.00 98.25 160 SER A N 1
ATOM 1084 C CA . SER A 1 160 ? 4.985 7.453 -21.407 1.00 98.25 160 SER A CA 1
ATOM 1085 C C . SER A 1 160 ? 3.978 8.363 -20.681 1.00 98.25 160 SER A C 1
ATOM 1087 O O . SER A 1 160 ? 3.346 7.956 -19.720 1.00 98.25 160 SER A O 1
ATOM 1089 N N . ASP A 1 161 ? 3.800 9.613 -21.144 1.00 97.56 161 ASP A N 1
ATOM 1090 C CA . ASP A 1 161 ? 2.778 10.556 -20.624 1.00 97.56 161 ASP A CA 1
ATOM 1091 C C . ASP A 1 161 ? 1.303 10.120 -20.963 1.00 97.56 161 ASP A C 1
ATOM 1093 O O . ASP A 1 161 ? 0.461 10.989 -21.253 1.00 97.56 161 ASP A O 1
ATOM 1097 N N . PHE A 1 162 ? 0.986 8.817 -21.076 1.00 98.38 162 PHE A N 1
ATOM 1098 C CA . PHE A 1 162 ? -0.325 8.290 -21.509 1.00 98.38 162 PHE A CA 1
ATOM 1099 C C . PHE A 1 162 ? -0.635 6.867 -21.011 1.00 98.38 162 PHE A C 1
ATOM 1101 O O . PHE A 1 162 ? 0.261 6.041 -20.993 1.00 98.38 162 PHE A O 1
ATOM 1108 N N . ASP A 1 163 ? -1.936 6.565 -20.849 1.00 98.38 163 ASP A N 1
ATOM 1109 C CA . ASP A 1 163 ? -2.521 5.268 -20.454 1.00 98.38 163 ASP A CA 1
ATOM 1110 C C . ASP A 1 163 ? -1.953 4.034 -21.215 1.00 98.38 163 ASP A C 1
ATOM 1112 O O . ASP A 1 163 ? -2.437 3.646 -22.294 1.00 98.38 163 ASP A O 1
ATOM 1116 N N . ASP A 1 164 ? -0.921 3.424 -20.621 1.00 98.75 164 ASP A N 1
ATOM 1117 C CA . ASP A 1 164 ? -0.022 2.402 -21.166 1.00 98.75 164 ASP A CA 1
ATOM 1118 C C . ASP A 1 164 ? -0.417 0.962 -20.769 1.00 98.75 164 ASP A C 1
ATOM 1120 O O . ASP A 1 164 ? -1.447 0.671 -20.156 1.00 98.75 164 ASP A O 1
ATOM 1124 N N . THR A 1 165 ? 0.351 -0.030 -21.231 1.00 98.56 165 THR A N 1
ATOM 1125 C CA . THR A 1 165 ? 0.190 -1.425 -20.784 1.00 98.56 165 THR A CA 1
ATOM 1126 C C . THR A 1 165 ? 1.522 -2.161 -20.842 1.00 98.56 165 THR A C 1
ATOM 1128 O O . THR A 1 165 ? 2.017 -2.452 -21.938 1.00 98.56 165 THR A O 1
ATOM 1131 N N . LEU A 1 166 ? 2.062 -2.505 -19.675 1.00 98.50 166 LEU A N 1
ATOM 1132 C CA . LEU A 1 166 ? 3.329 -3.208 -19.488 1.00 98.50 166 LEU A CA 1
ATOM 1133 C C . LEU A 1 166 ? 3.069 -4.635 -18.973 1.00 98.50 166 LEU A C 1
ATOM 1135 O O . LEU A 1 166 ? 2.096 -4.913 -18.271 1.00 98.50 166 LEU A O 1
ATOM 1139 N N . THR A 1 167 ? 3.890 -5.601 -19.382 1.00 97.31 167 THR A N 1
ATOM 1140 C CA . THR A 1 167 ? 3.762 -7.002 -18.952 1.00 97.31 167 THR A CA 1
ATOM 1141 C C . THR A 1 167 ? 5.111 -7.710 -19.023 1.00 97.31 167 THR A C 1
ATOM 1143 O O . THR A 1 167 ? 5.714 -7.785 -20.101 1.00 97.31 167 THR A O 1
ATOM 1146 N N . GLY A 1 168 ? 5.534 -8.283 -17.896 1.00 93.88 168 GLY A N 1
ATOM 1147 C CA . GLY A 1 168 ? 6.792 -9.007 -17.718 1.00 93.88 168 GLY A CA 1
ATOM 1148 C C . GLY A 1 168 ? 6.760 -10.451 -18.226 1.00 93.88 168 GLY A C 1
ATOM 1149 O O . GLY A 1 168 ? 6.105 -10.745 -19.238 1.00 93.88 168 GLY A O 1
ATOM 1150 N N . PHE A 1 169 ? 7.485 -11.376 -17.585 1.00 87.50 169 PHE A N 1
ATOM 1151 C CA . PHE A 1 169 ? 7.631 -12.762 -18.070 1.00 87.50 169 PHE A CA 1
ATOM 1152 C C . PHE A 1 169 ? 7.666 -13.862 -16.986 1.00 87.50 169 PHE A C 1
ATOM 1154 O O . PHE A 1 169 ? 8.176 -13.686 -15.898 1.00 87.50 169 PHE A O 1
ATOM 1161 N N . ASP A 1 170 ? 7.197 -15.079 -17.311 1.00 73.38 170 ASP A N 1
ATOM 1162 C CA . ASP A 1 170 ? 7.064 -16.207 -16.358 1.00 73.38 170 ASP A CA 1
ATOM 1163 C C . ASP A 1 170 ? 8.365 -17.016 -16.114 1.00 73.38 170 ASP A C 1
ATOM 1165 O O . ASP A 1 170 ? 8.336 -18.240 -15.921 1.00 73.38 170 ASP A O 1
ATOM 1169 N N . HIS A 1 171 ? 9.534 -16.370 -16.183 1.00 63.66 171 HIS A N 1
ATOM 1170 C CA . HIS A 1 171 ? 10.836 -17.040 -16.323 1.00 63.66 171 HIS A CA 1
ATOM 1171 C C . HIS A 1 171 ? 11.700 -17.111 -15.048 1.00 63.66 171 HIS A C 1
ATOM 1173 O O . HIS A 1 171 ? 12.922 -17.080 -15.169 1.00 63.66 171 HIS A O 1
ATOM 1179 N N . GLN A 1 172 ? 11.127 -17.353 -13.859 1.00 51.62 172 GLN A N 1
ATOM 1180 C CA . GLN A 1 172 ? 11.893 -17.635 -12.622 1.00 51.62 172 GLN A CA 1
ATOM 1181 C C . GLN A 1 172 ? 13.118 -18.563 -12.853 1.00 51.62 172 GLN A C 1
ATOM 1183 O O . GLN A 1 172 ? 13.008 -19.788 -13.031 1.00 51.62 172 GLN A O 1
ATOM 1188 N N . GLY A 1 173 ? 14.319 -17.968 -12.860 1.00 42.81 173 GLY A N 1
ATOM 1189 C CA . GLY A 1 173 ? 15.378 -18.411 -13.775 1.00 42.81 173 GLY A CA 1
ATOM 1190 C C . GLY A 1 173 ? 16.790 -18.505 -13.206 1.00 42.81 173 GLY A C 1
ATOM 1191 O O . GLY A 1 173 ? 17.735 -18.276 -13.938 1.00 42.81 173 GLY A O 1
ATOM 1192 N N . THR A 1 174 ? 16.971 -18.890 -11.937 1.00 42.41 174 THR A N 1
ATOM 1193 C CA . THR A 1 174 ? 18.236 -18.816 -11.147 1.00 42.41 174 THR A CA 1
ATOM 1194 C C . THR A 1 174 ? 19.529 -19.531 -11.671 1.00 42.41 174 THR A C 1
ATOM 1196 O O . THR A 1 174 ? 20.302 -20.090 -10.879 1.00 42.41 174 THR A O 1
ATOM 1199 N N . SER A 1 175 ? 19.838 -19.549 -12.980 1.00 50.97 175 SER A N 1
ATOM 1200 C CA . SER A 1 175 ? 21.127 -19.993 -13.545 1.00 50.97 175 SER A CA 1
ATOM 1201 C C . SER A 1 175 ? 21.431 -19.546 -14.995 1.00 50.97 175 SER A C 1
ATOM 1203 O O . SER A 1 175 ? 20.724 -19.967 -15.908 1.00 50.97 175 SER A O 1
ATOM 1205 N N . ASP A 1 176 ? 22.624 -18.950 -15.191 1.00 58.56 176 ASP A N 1
ATOM 1206 C CA . ASP A 1 176 ? 23.162 -18.336 -16.438 1.00 58.56 176 ASP A CA 1
ATOM 1207 C C . ASP A 1 176 ? 22.428 -17.028 -16.826 1.00 58.56 176 ASP A C 1
ATOM 1209 O O . ASP A 1 176 ? 21.231 -16.909 -16.591 1.00 58.56 176 ASP A O 1
ATOM 1213 N N . PRO A 1 177 ? 23.171 -16.023 -17.323 1.00 57.78 177 PRO A N 1
ATOM 1214 C CA . PRO A 1 177 ? 23.737 -14.970 -16.472 1.00 57.78 177 PRO A CA 1
ATOM 1215 C C . PRO A 1 177 ? 22.855 -13.729 -16.296 1.00 57.78 177 PRO A C 1
ATOM 1217 O O . PRO A 1 177 ? 23.287 -12.835 -15.582 1.00 57.78 177 PRO A O 1
ATOM 1220 N N . ASP A 1 178 ? 21.700 -13.695 -16.947 1.00 64.12 178 ASP A N 1
ATOM 1221 C CA . ASP A 1 178 ? 20.804 -12.541 -17.010 1.00 64.12 178 ASP A CA 1
ATOM 1222 C C . ASP A 1 178 ? 20.105 -12.306 -15.654 1.00 64.12 178 ASP A C 1
ATOM 1224 O O . ASP A 1 178 ? 20.085 -13.198 -14.786 1.00 64.12 178 ASP A O 1
ATOM 1228 N N . VAL A 1 179 ? 19.545 -11.110 -15.474 1.00 65.69 179 VAL A N 1
ATOM 1229 C CA . VAL A 1 179 ? 18.512 -10.847 -14.464 1.00 65.69 179 VAL A CA 1
ATOM 1230 C C . VAL A 1 179 ? 17.193 -11.500 -14.923 1.00 65.69 179 VAL A C 1
ATOM 1232 O O . VAL A 1 179 ? 17.059 -11.930 -16.067 1.00 65.69 179 VAL A O 1
ATOM 1235 N N . TYR A 1 180 ? 16.267 -11.729 -13.989 1.00 70.81 180 TYR A N 1
ATOM 1236 C CA . TYR A 1 180 ? 14.954 -12.339 -14.263 1.00 70.81 180 TYR A CA 1
ATOM 1237 C C . TYR A 1 180 ? 13.831 -11.705 -13.418 1.00 70.81 180 TYR A C 1
ATOM 1239 O O . TYR A 1 180 ? 12.775 -12.316 -13.276 1.00 70.81 180 TYR A O 1
ATOM 1247 N N . SER A 1 181 ? 14.100 -10.544 -12.819 1.00 86.44 181 SER A N 1
ATOM 1248 C CA . SER A 1 181 ? 13.100 -9.587 -12.350 1.00 86.44 181 SER A CA 1
ATOM 1249 C C . SER A 1 181 ? 12.732 -8.652 -13.503 1.00 86.44 181 SER A C 1
ATOM 1251 O O . SER A 1 181 ? 13.493 -8.540 -14.471 1.00 86.44 181 SER A O 1
ATOM 1253 N N . ASN A 1 182 ? 11.588 -7.984 -13.409 1.00 92.44 182 ASN A N 1
ATOM 1254 C CA . ASN A 1 182 ? 11.196 -6.923 -14.325 1.00 92.44 182 ASN A CA 1
ATOM 1255 C C . ASN A 1 182 ? 11.235 -5.547 -13.637 1.00 92.44 182 ASN A C 1
ATOM 1257 O O . ASN A 1 182 ? 10.754 -5.407 -12.518 1.00 92.44 182 ASN A O 1
ATOM 1261 N N . PHE A 1 183 ? 11.809 -4.547 -14.318 1.00 95.62 183 PHE A N 1
ATOM 1262 C CA . PHE A 1 183 ? 11.784 -3.137 -13.901 1.00 95.62 183 PHE A CA 1
ATOM 1263 C C . PHE A 1 183 ? 10.772 -2.374 -14.763 1.00 95.62 183 PHE A C 1
ATOM 1265 O O . PHE A 1 183 ? 10.991 -2.210 -15.970 1.00 95.62 183 PHE A O 1
ATOM 1272 N N . PHE A 1 184 ? 9.673 -1.908 -14.179 1.00 98.19 184 PHE A N 1
ATOM 1273 C CA . PHE A 1 184 ? 8.673 -1.105 -14.882 1.00 98.19 184 PHE A CA 1
ATOM 1274 C C . PHE A 1 184 ? 8.454 0.245 -14.201 1.00 98.19 184 PHE A C 1
ATOM 1276 O O . PHE A 1 184 ? 8.512 0.351 -12.984 1.00 98.19 184 PHE A O 1
ATOM 1283 N N . ASP A 1 185 ? 8.210 1.260 -15.022 1.00 98.31 185 ASP A N 1
ATOM 1284 C CA . ASP A 1 185 ? 7.892 2.643 -14.656 1.00 98.31 185 ASP A CA 1
ATOM 1285 C C . ASP A 1 185 ? 6.831 3.074 -15.673 1.00 98.31 185 ASP A C 1
ATOM 1287 O O . ASP A 1 185 ? 7.146 3.161 -16.861 1.00 98.31 185 ASP A O 1
ATOM 1291 N N . GLY A 1 186 ? 5.562 3.181 -15.268 1.00 97.88 186 GLY A N 1
ATOM 1292 C CA . GLY A 1 186 ? 4.461 3.566 -16.161 1.00 97.88 186 GLY A CA 1
ATOM 1293 C C . GLY A 1 186 ? 4.623 5.014 -16.624 1.00 97.88 186 GLY A C 1
ATOM 1294 O O . GLY A 1 186 ? 4.810 5.295 -17.814 1.00 97.88 186 GLY A O 1
ATOM 1295 N N . GLY A 1 187 ? 4.720 5.912 -15.644 1.00 96.50 187 GLY A N 1
ATOM 1296 C CA . GLY A 1 187 ? 5.164 7.290 -15.808 1.00 96.50 187 GLY A CA 1
ATOM 1297 C C . GLY A 1 187 ? 4.071 8.305 -15.490 1.00 96.50 187 GLY A C 1
ATOM 1298 O O . GLY A 1 187 ? 4.180 9.024 -14.495 1.00 96.50 187 GLY A O 1
ATOM 1299 N N . ALA A 1 188 ? 3.047 8.416 -16.344 1.00 95.12 188 ALA A N 1
ATOM 1300 C CA . ALA A 1 188 ? 1.872 9.257 -16.082 1.00 95.12 188 ALA A CA 1
ATOM 1301 C C . ALA A 1 188 ? 0.687 8.910 -17.004 1.00 95.12 188 ALA A C 1
ATOM 1303 O O . ALA A 1 188 ? 0.695 9.257 -18.189 1.00 95.12 188 ALA A O 1
ATOM 1304 N N . GLY A 1 189 ? -0.375 8.329 -16.455 1.00 95.94 189 GLY A N 1
ATOM 1305 C CA . GLY A 1 189 ? -1.517 7.809 -17.206 1.00 95.94 189 GLY A CA 1
ATOM 1306 C C . GLY A 1 189 ? -2.438 6.974 -16.316 1.00 95.94 189 GLY A C 1
ATOM 1307 O O . GLY A 1 189 ? -2.190 6.851 -15.130 1.00 95.94 189 GLY A O 1
ATOM 1308 N N . ASP A 1 190 ? -3.513 6.418 -16.880 1.00 97.50 190 ASP A N 1
ATOM 1309 C CA . ASP A 1 190 ? -4.274 5.345 -16.218 1.00 97.50 190 ASP A CA 1
ATOM 1310 C C . ASP A 1 190 ? -3.623 4.001 -16.648 1.00 97.50 190 ASP A C 1
ATOM 1312 O O . ASP A 1 190 ? -4.112 3.350 -17.588 1.00 97.50 190 ASP A O 1
ATOM 1316 N N . ASP A 1 191 ? -2.477 3.625 -16.073 1.00 98.56 191 ASP A N 1
ATOM 1317 C CA . ASP A 1 191 ? -1.611 2.564 -16.605 1.00 98.56 191 ASP A CA 1
ATOM 1318 C C . ASP A 1 191 ? -2.023 1.147 -16.155 1.00 98.56 191 ASP A C 1
ATOM 1320 O O . ASP A 1 191 ? -2.974 0.895 -15.408 1.00 98.56 191 ASP A O 1
ATOM 1324 N N . THR A 1 192 ? -1.369 0.129 -16.717 1.00 98.69 192 THR A N 1
ATOM 1325 C CA . THR A 1 192 ? -1.629 -1.277 -16.375 1.00 98.69 192 THR A CA 1
ATOM 1326 C C . THR A 1 192 ? -0.339 -2.080 -16.431 1.00 98.69 192 THR A C 1
ATOM 1328 O O . THR A 1 192 ? 0.226 -2.278 -17.511 1.00 98.69 192 THR A O 1
ATOM 1331 N N . ILE A 1 193 ? 0.089 -2.585 -15.276 1.00 98.69 193 ILE A N 1
ATOM 1332 C CA . ILE A 1 193 ? 1.370 -3.263 -15.069 1.00 98.69 193 ILE A CA 1
ATOM 1333 C C . ILE A 1 193 ? 1.107 -4.685 -14.550 1.00 98.69 193 ILE A C 1
ATOM 1335 O O . ILE A 1 193 ? 0.212 -4.921 -13.743 1.00 98.69 193 ILE A O 1
ATOM 1339 N N . ASP A 1 194 ? 1.845 -5.665 -15.070 1.00 97.94 194 ASP A N 1
ATOM 1340 C CA . ASP A 1 194 ? 1.665 -7.091 -14.765 1.00 97.94 194 ASP A CA 1
ATOM 1341 C C . ASP A 1 194 ? 3.047 -7.772 -14.795 1.00 97.94 194 ASP A C 1
ATOM 1343 O O . ASP A 1 194 ? 3.497 -8.222 -15.860 1.00 97.94 194 ASP A O 1
ATOM 1347 N N . GLY A 1 195 ? 3.748 -7.759 -13.652 1.00 96.00 195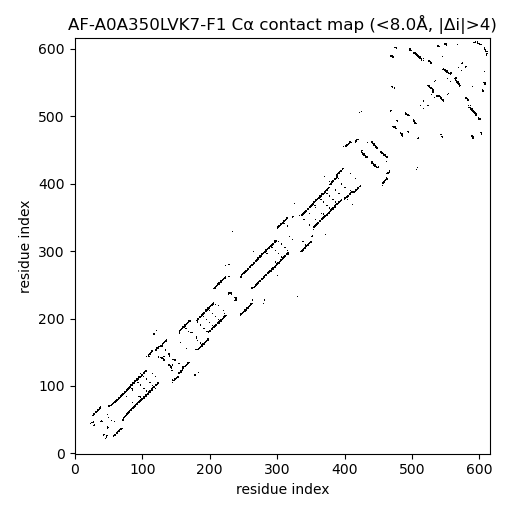 GLY A N 1
ATOM 1348 C CA . GLY A 1 195 ? 5.142 -8.209 -13.499 1.00 96.00 195 GLY A CA 1
ATOM 1349 C C . GLY A 1 195 ? 5.333 -9.676 -13.886 1.00 96.00 195 GLY A C 1
ATOM 1350 O O . GLY A 1 195 ? 6.176 -10.002 -14.721 1.00 96.00 195 GLY A O 1
ATOM 1351 N N . ARG A 1 196 ? 4.399 -10.533 -13.447 1.00 93.81 196 ARG A N 1
ATOM 1352 C CA . ARG A 1 196 ? 4.349 -12.010 -13.581 1.00 93.81 196 ARG A CA 1
ATOM 1353 C C . ARG A 1 196 ? 5.138 -12.761 -12.519 1.00 93.81 196 ARG A C 1
ATOM 1355 O O . ARG A 1 196 ? 4.702 -13.870 -12.187 1.00 93.81 196 ARG A O 1
ATOM 1362 N N . GLY A 1 197 ? 6.249 -12.219 -12.031 1.00 90.19 197 GLY A N 1
ATOM 1363 C CA . GLY A 1 197 ? 7.088 -12.845 -11.016 1.00 90.19 197 GLY A CA 1
ATOM 1364 C C . GLY A 1 197 ? 8.346 -13.557 -11.533 1.00 90.19 197 GLY A C 1
ATOM 1365 O O . GLY A 1 197 ? 8.420 -14.136 -12.625 1.00 90.19 197 GLY A O 1
ATOM 1366 N N . GLY A 1 198 ? 9.328 -13.636 -10.645 1.00 89.88 198 GLY A N 1
ATOM 1367 C CA . GLY A 1 198 ? 10.356 -12.589 -10.633 1.00 89.88 198 GLY A CA 1
ATOM 1368 C C . GLY A 1 198 ? 10.418 -12.012 -9.213 1.00 89.88 198 GLY A C 1
ATOM 1369 O O . GLY A 1 198 ? 9.597 -12.400 -8.397 1.00 89.88 198 GLY A O 1
ATOM 1370 N N . ASP A 1 199 ? 11.418 -11.198 -8.895 1.00 93.50 199 ASP A N 1
ATOM 1371 C CA . ASP A 1 199 ? 11.428 -10.393 -7.661 1.00 93.50 199 ASP A CA 1
ATOM 1372 C C . ASP A 1 199 ? 11.432 -8.934 -8.175 1.00 93.50 199 ASP A C 1
ATOM 1374 O O . ASP A 1 199 ? 12.507 -8.367 -8.390 1.00 93.50 199 ASP A O 1
ATOM 1378 N N . ASP A 1 200 ? 10.265 -8.429 -8.589 1.00 95.31 200 ASP A N 1
ATOM 1379 C CA . ASP A 1 200 ? 10.099 -7.334 -9.565 1.00 95.31 200 ASP A CA 1
ATOM 1380 C C . ASP A 1 200 ? 10.110 -5.923 -8.917 1.00 95.31 200 ASP A C 1
ATOM 1382 O O . ASP A 1 200 ? 9.789 -5.761 -7.741 1.00 95.31 200 ASP A O 1
ATOM 1386 N N . GLU A 1 201 ? 10.479 -4.880 -9.677 1.00 96.94 201 GLU A N 1
ATOM 1387 C CA . GLU A 1 201 ? 10.424 -3.461 -9.258 1.00 96.94 201 GLU A CA 1
ATOM 1388 C C . GLU A 1 201 ? 9.426 -2.724 -10.168 1.00 96.94 201 GLU A C 1
ATOM 1390 O O . GLU A 1 201 ? 9.681 -2.520 -11.358 1.00 96.94 201 GLU A O 1
ATOM 1395 N N . LEU A 1 202 ? 8.252 -2.391 -9.623 1.00 98.44 202 LEU A N 1
ATOM 1396 C CA . LEU A 1 202 ? 7.080 -1.921 -10.364 1.00 98.44 202 LEU A CA 1
ATOM 1397 C C . LEU A 1 202 ? 6.659 -0.530 -9.874 1.00 98.44 202 LEU A C 1
ATOM 1399 O O . LEU A 1 202 ? 6.053 -0.385 -8.815 1.00 98.44 202 LEU A O 1
ATOM 1403 N N . ILE A 1 203 ? 6.965 0.489 -10.668 1.00 98.25 203 ILE A N 1
ATOM 1404 C CA . ILE A 1 203 ? 6.556 1.871 -10.432 1.00 98.25 203 ILE A CA 1
ATOM 1405 C C . ILE A 1 203 ? 5.334 2.174 -11.304 1.00 98.25 203 ILE A C 1
ATOM 1407 O O . ILE A 1 203 ? 5.354 1.905 -12.508 1.00 98.25 203 ILE A O 1
ATOM 1411 N N . GLY A 1 204 ? 4.287 2.724 -10.686 1.00 97.00 204 GLY A N 1
ATOM 1412 C CA . GLY A 1 204 ? 3.102 3.247 -11.370 1.00 97.00 204 GLY A CA 1
ATOM 1413 C C . GLY A 1 204 ? 3.407 4.564 -12.088 1.00 97.00 204 GLY A C 1
ATOM 1414 O O . GLY A 1 204 ? 4.184 4.599 -13.049 1.00 97.00 204 GLY A O 1
ATOM 1415 N N . GLY A 1 205 ? 2.871 5.674 -11.586 1.00 94.69 205 GLY A N 1
ATOM 1416 C CA . GLY A 1 205 ? 3.177 7.007 -12.097 1.00 94.69 205 GLY A CA 1
ATOM 1417 C C . GLY A 1 205 ? 2.299 8.093 -11.487 1.00 94.69 205 GLY A C 1
ATOM 1418 O O . GLY A 1 205 ? 1.799 7.944 -10.382 1.00 94.69 205 GLY A O 1
ATOM 1419 N N . ASP A 1 206 ? 2.118 9.199 -12.214 1.00 92.69 206 ASP A N 1
ATOM 1420 C CA . ASP A 1 206 ? 1.025 10.148 -11.947 1.00 92.69 206 ASP A CA 1
ATOM 1421 C C . ASP A 1 206 ? -0.278 9.618 -12.600 1.00 92.69 206 ASP A C 1
ATOM 1423 O O . ASP A 1 206 ? -0.495 9.874 -13.796 1.00 92.69 206 ASP A O 1
ATOM 1427 N N . GLY A 1 207 ? -1.150 8.925 -11.858 1.00 93.75 207 GLY A N 1
ATOM 1428 C CA . GLY A 1 207 ? -2.493 8.548 -12.328 1.00 93.75 207 GLY A CA 1
ATOM 1429 C C . GLY A 1 207 ? -3.107 7.299 -11.679 1.00 93.75 207 GLY A C 1
ATOM 1430 O O . GLY A 1 207 ? -2.587 6.781 -10.707 1.00 93.75 207 GLY A O 1
ATOM 1431 N N . SER A 1 208 ? -4.272 6.859 -12.179 1.00 95.94 208 SER A N 1
ATOM 1432 C CA . SER A 1 208 ? -5.081 5.781 -11.575 1.00 95.94 208 SER A CA 1
ATOM 1433 C C . SER A 1 208 ? -4.687 4.404 -12.125 1.00 95.94 208 SER A C 1
ATOM 1435 O O . SER A 1 208 ? -5.289 3.936 -13.108 1.00 95.94 208 SER A O 1
ATOM 1437 N N . ASP A 1 209 ? -3.705 3.750 -11.509 1.00 98.06 209 ASP A N 1
ATOM 1438 C CA . ASP A 1 209 ? -3.040 2.577 -12.072 1.00 98.06 209 ASP A CA 1
ATOM 1439 C C . ASP A 1 209 ? -3.672 1.233 -11.670 1.00 98.06 209 ASP A C 1
ATOM 1441 O O . ASP A 1 209 ? -4.575 1.094 -10.839 1.00 98.06 209 ASP A O 1
ATOM 1445 N N . SER A 1 210 ? -3.213 0.176 -12.341 1.00 98.50 210 SER A N 1
ATOM 1446 C CA . SER A 1 210 ? -3.569 -1.210 -12.041 1.00 98.50 210 SER A CA 1
ATOM 1447 C C . SER A 1 210 ? -2.315 -2.078 -12.097 1.00 98.50 210 SER A C 1
ATOM 1449 O O . SER A 1 210 ? -1.957 -2.572 -13.173 1.00 98.50 210 SER A O 1
ATOM 1451 N N . ILE A 1 211 ? -1.688 -2.309 -10.944 1.00 98.75 211 ILE A N 1
ATOM 1452 C CA . ILE A 1 211 ? -0.436 -3.061 -10.806 1.00 98.75 211 ILE A CA 1
ATOM 1453 C C . ILE A 1 211 ? -0.711 -4.464 -10.254 1.00 98.75 211 ILE A C 1
ATOM 1455 O O . ILE A 1 211 ? -1.375 -4.641 -9.235 1.00 98.75 211 ILE A O 1
ATOM 1459 N N . LEU A 1 212 ? -0.174 -5.477 -10.934 1.00 98.56 212 LEU A N 1
ATOM 1460 C CA . LEU A 1 212 ? -0.093 -6.853 -10.449 1.00 98.56 212 LEU A CA 1
ATOM 1461 C C . LEU A 1 212 ? 1.388 -7.246 -10.354 1.00 98.56 212 LEU A C 1
ATOM 1463 O O . LEU A 1 212 ? 2.090 -7.155 -11.367 1.00 98.56 212 LEU A O 1
ATOM 1467 N N . GLY A 1 213 ? 1.832 -7.720 -9.189 1.00 97.44 213 GLY A N 1
ATOM 1468 C CA . GLY A 1 213 ? 3.154 -8.328 -8.994 1.00 97.44 213 GLY A CA 1
ATOM 1469 C C . GLY A 1 213 ? 3.224 -9.718 -9.638 1.00 97.44 213 GLY A C 1
ATOM 1470 O O . GLY A 1 213 ? 3.251 -9.863 -10.872 1.00 97.44 213 GLY A O 1
ATOM 1471 N N . GLY A 1 214 ? 3.127 -10.774 -8.826 1.00 96.00 214 GLY A N 1
ATOM 1472 C CA . GLY A 1 214 ? 2.837 -12.125 -9.307 1.00 96.00 214 GLY A CA 1
ATOM 1473 C C . GLY A 1 214 ? 3.336 -13.269 -8.423 1.00 96.00 214 GLY A C 1
ATOM 1474 O O . GLY A 1 214 ? 2.714 -13.616 -7.425 1.00 96.00 214 GLY A O 1
ATOM 1475 N N . ASP A 1 215 ? 4.371 -13.969 -8.901 1.00 93.81 215 ASP A N 1
AT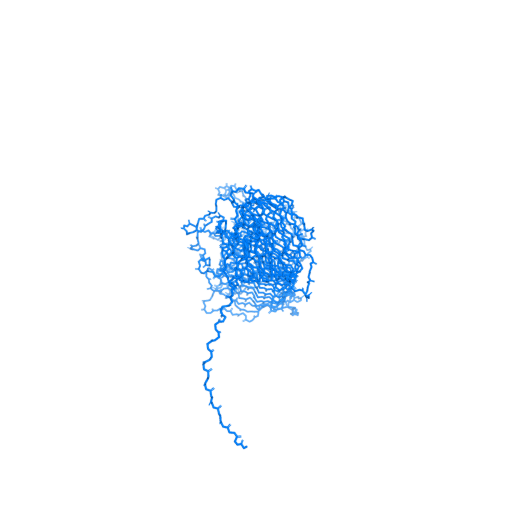OM 1476 C CA . ASP A 1 215 ? 5.049 -15.091 -8.228 1.00 93.81 215 ASP A CA 1
ATOM 1477 C C . ASP A 1 215 ? 6.482 -14.636 -7.820 1.00 93.81 215 ASP A C 1
ATOM 1479 O O . ASP A 1 215 ? 7.441 -14.905 -8.558 1.00 93.81 215 ASP A O 1
ATOM 1483 N N . GLY A 1 216 ? 6.659 -14.026 -6.645 1.00 93.69 216 GLY A N 1
ATOM 1484 C CA . GLY A 1 216 ? 7.960 -13.708 -6.024 1.00 93.69 216 GLY A CA 1
ATOM 1485 C C . GLY A 1 216 ? 7.941 -12.392 -5.241 1.00 93.69 216 GLY A C 1
ATOM 1486 O O . GLY A 1 216 ? 6.860 -11.865 -5.041 1.00 93.69 216 GLY A O 1
ATOM 1487 N N . ASN A 1 217 ? 9.089 -11.960 -4.698 1.00 96.19 217 ASN A N 1
ATOM 1488 C CA . ASN A 1 217 ? 9.175 -10.859 -3.721 1.00 96.19 217 ASN A CA 1
ATOM 1489 C C . ASN A 1 217 ? 9.247 -9.491 -4.424 1.00 96.19 217 ASN A C 1
ATOM 1491 O O . ASN A 1 217 ? 10.347 -9.036 -4.761 1.00 96.19 217 ASN A O 1
ATOM 1495 N N . ASP A 1 218 ? 8.102 -8.843 -4.605 1.00 97.62 218 ASP A N 1
ATOM 1496 C CA . ASP A 1 218 ? 7.964 -7.657 -5.452 1.00 97.62 218 ASP A CA 1
ATOM 1497 C C . ASP A 1 218 ? 8.038 -6.337 -4.649 1.00 97.62 218 ASP A C 1
ATOM 1499 O O . ASP A 1 218 ? 7.715 -6.261 -3.460 1.00 97.62 218 ASP A O 1
ATOM 1503 N N . THR A 1 219 ? 8.508 -5.269 -5.299 1.00 98.31 219 THR A N 1
ATOM 1504 C CA . THR A 1 219 ? 8.540 -3.894 -4.772 1.00 98.31 219 THR A CA 1
ATOM 1505 C C . THR A 1 219 ? 7.664 -3.011 -5.651 1.00 98.31 219 THR A C 1
ATOM 1507 O O . THR A 1 219 ? 7.960 -2.846 -6.834 1.00 98.31 219 THR A O 1
ATOM 1510 N N . ILE A 1 220 ? 6.599 -2.451 -5.079 1.00 98.69 220 ILE A N 1
ATOM 1511 C CA . ILE A 1 220 ? 5.567 -1.692 -5.788 1.00 98.69 220 ILE A CA 1
ATOM 1512 C C . ILE A 1 220 ? 5.470 -0.279 -5.199 1.00 98.69 220 ILE A C 1
ATOM 1514 O O . ILE A 1 220 ? 5.304 -0.123 -3.990 1.00 98.69 220 ILE A O 1
ATOM 1518 N N . ASP A 1 221 ? 5.577 0.739 -6.053 1.00 97.75 221 ASP A N 1
ATOM 1519 C CA . ASP A 1 221 ? 5.456 2.160 -5.692 1.00 97.75 221 ASP A CA 1
ATOM 1520 C C . ASP A 1 221 ? 4.591 2.878 -6.736 1.00 97.75 221 ASP A C 1
ATOM 1522 O O . ASP A 1 221 ? 5.043 3.152 -7.850 1.00 97.75 221 ASP A O 1
ATOM 1526 N N . SER A 1 222 ? 3.338 3.167 -6.397 1.00 95.62 222 SER A N 1
ATOM 1527 C CA . SER A 1 222 ? 2.431 3.956 -7.243 1.00 95.62 222 SER A CA 1
ATOM 1528 C C . SER A 1 222 ? 2.158 5.356 -6.681 1.00 95.62 222 SER A C 1
ATOM 1530 O O . SER A 1 222 ? 1.346 6.090 -7.221 1.00 95.62 222 SER A O 1
ATOM 1532 N N . SER A 1 223 ? 2.918 5.793 -5.667 1.00 90.62 223 SER A N 1
ATOM 1533 C CA . SER A 1 223 ? 2.686 7.028 -4.887 1.00 90.62 223 SER A CA 1
ATOM 1534 C C . SER A 1 223 ? 2.845 8.382 -5.626 1.00 90.62 223 SER A C 1
ATOM 1536 O O . SER A 1 223 ? 2.868 9.448 -4.994 1.00 90.62 223 SER A O 1
ATOM 1538 N N . GLY A 1 224 ? 2.984 8.351 -6.955 1.00 85.12 224 GLY A N 1
ATOM 1539 C CA . GLY A 1 224 ? 2.924 9.493 -7.869 1.00 85.12 224 GLY A CA 1
ATOM 1540 C C . GLY A 1 224 ? 3.820 10.697 -7.557 1.00 85.12 224 GLY A C 1
ATOM 1541 O O . GLY A 1 224 ? 4.868 10.628 -6.899 1.00 85.12 224 GLY A O 1
ATOM 1542 N N . ASN A 1 225 ? 3.431 11.869 -8.075 1.00 77.88 225 ASN A N 1
ATOM 1543 C CA . ASN A 1 225 ? 4.086 13.140 -7.764 1.00 77.88 225 ASN A CA 1
ATOM 1544 C C . ASN A 1 225 ? 3.204 14.084 -6.941 1.00 77.88 225 ASN A C 1
ATOM 1546 O O . ASN A 1 225 ? 2.509 14.961 -7.457 1.00 77.88 225 ASN A O 1
ATOM 1550 N N . THR A 1 226 ? 3.511 14.102 -5.643 1.00 74.62 226 THR A N 1
ATOM 1551 C CA . THR A 1 226 ? 3.061 15.075 -4.629 1.00 74.62 226 THR A CA 1
ATOM 1552 C C . THR A 1 226 ? 1.622 14.904 -4.133 1.00 74.62 226 THR A C 1
ATOM 1554 O O . THR A 1 226 ? 0.866 15.872 -4.248 1.00 74.62 226 THR A O 1
ATOM 1557 N N . PRO A 1 227 ? 1.319 13.759 -3.486 1.00 78.81 227 PRO A N 1
ATOM 1558 C CA . PRO A 1 227 ? 0.004 13.462 -2.924 1.00 78.81 227 PRO A CA 1
ATOM 1559 C C . PRO A 1 227 ? -0.558 14.551 -1.987 1.00 78.81 227 PRO A C 1
ATOM 1561 O O . PRO A 1 227 ? 0.190 15.247 -1.271 1.00 78.81 227 PRO A O 1
ATOM 1564 N N . LEU A 1 228 ? -1.882 14.728 -2.026 1.00 80.12 228 LEU A N 1
ATOM 1565 C CA . LEU A 1 228 ? -2.688 15.732 -1.331 1.00 80.12 228 LEU A CA 1
ATOM 1566 C C . LEU A 1 228 ? -4.033 15.136 -0.856 1.00 80.12 228 LEU A C 1
ATOM 1568 O O . LEU A 1 228 ? -4.830 14.732 -1.686 1.00 80.12 228 LEU A O 1
ATOM 1572 N N . PRO A 1 229 ? -4.383 15.234 0.439 1.00 80.25 229 PRO A N 1
ATOM 1573 C CA . PRO A 1 229 ? -5.616 14.634 0.940 1.00 80.25 229 PRO A CA 1
ATOM 1574 C C . PRO A 1 229 ? -6.882 15.415 0.538 1.00 80.25 229 PRO A C 1
ATOM 1576 O O . PRO A 1 229 ? -6.867 16.657 0.478 1.00 80.25 229 PRO A O 1
ATOM 1579 N N . ASP A 1 230 ? -7.990 14.695 0.356 1.00 78.81 230 ASP A N 1
ATOM 1580 C CA . ASP A 1 230 ? -9.275 15.079 -0.258 1.00 78.81 230 ASP A CA 1
ATOM 1581 C C . ASP A 1 230 ? -9.845 16.418 0.269 1.00 78.81 230 ASP A C 1
ATOM 1583 O O . ASP A 1 230 ? -10.011 17.390 -0.480 1.00 78.81 230 ASP A O 1
ATOM 1587 N N . ASP A 1 231 ? -10.097 16.518 1.585 1.00 69.69 231 ASP A N 1
ATOM 1588 C CA . ASP A 1 231 ? -10.663 17.721 2.236 1.00 69.69 231 ASP A CA 1
ATOM 1589 C C . ASP A 1 231 ? -9.576 18.653 2.841 1.00 69.69 231 ASP A C 1
ATOM 1591 O O . ASP A 1 231 ? -9.799 19.864 3.011 1.00 69.69 231 ASP A O 1
ATOM 1595 N N . GLY A 1 232 ? -8.357 18.130 3.040 1.00 67.50 232 GLY A N 1
ATOM 1596 C CA . GLY A 1 232 ? -7.106 18.863 3.280 1.00 67.50 232 GLY A CA 1
ATOM 1597 C C . GLY A 1 232 ? -6.939 19.560 4.641 1.00 67.50 232 GLY A C 1
ATOM 1598 O O . GLY A 1 232 ? -7.822 20.272 5.117 1.00 67.50 232 GLY A O 1
ATOM 1599 N N . PHE A 1 233 ? -5.731 19.493 5.229 1.00 67.62 233 PHE A N 1
ATOM 1600 C CA . PHE A 1 233 ? -5.392 20.025 6.571 1.00 67.62 233 PHE A CA 1
ATOM 1601 C C . PHE A 1 233 ? -5.445 21.573 6.734 1.00 67.62 233 PHE A C 1
ATOM 1603 O O . PHE A 1 233 ? -4.448 22.274 6.993 1.00 67.62 233 PHE A O 1
ATOM 1610 N N . GLY A 1 234 ? -6.653 22.133 6.620 1.00 64.94 234 GLY A N 1
ATOM 1611 C CA . GLY A 1 234 ? -7.134 23.457 7.023 1.00 64.94 234 GLY A CA 1
ATOM 1612 C C . GLY A 1 234 ? -6.483 24.674 6.354 1.00 64.94 234 GLY A C 1
ATOM 1613 O O . GLY A 1 234 ? -7.128 25.449 5.639 1.00 64.94 234 GLY A O 1
ATOM 1614 N N . ILE A 1 235 ? -5.217 24.941 6.690 1.00 56.03 235 ILE A N 1
ATOM 1615 C CA . ILE A 1 235 ? -4.392 26.020 6.104 1.00 56.03 235 ILE A CA 1
ATOM 1616 C C . ILE A 1 235 ? -2.911 25.635 5.930 1.00 56.03 235 ILE A C 1
ATOM 1618 O O . ILE A 1 235 ? -2.105 26.515 5.595 1.00 56.03 235 ILE A O 1
ATOM 1622 N N . ALA A 1 236 ? -2.540 24.391 6.243 1.00 66.38 236 ALA A N 1
ATOM 1623 C CA . ALA A 1 236 ? -1.177 23.879 6.133 1.00 66.38 236 ALA A CA 1
ATOM 1624 C C . ALA A 1 236 ? -0.988 23.167 4.788 1.00 66.38 236 ALA A C 1
ATOM 1626 O O . ALA A 1 236 ? -0.143 23.597 3.998 1.00 66.38 236 ALA A O 1
ATOM 1627 N N . VAL A 1 237 ? -1.847 22.181 4.529 1.00 71.38 237 VAL A N 1
ATOM 1628 C CA . VAL A 1 237 ? -2.006 21.450 3.265 1.00 71.38 237 VAL A CA 1
ATOM 1629 C C . VAL A 1 237 ? -3.329 21.913 2.617 1.00 71.38 237 VAL A C 1
ATOM 1631 O O . VAL A 1 237 ? -4.250 22.297 3.349 1.00 71.38 237 VAL A O 1
ATOM 1634 N N . PRO A 1 238 ? -3.413 22.064 1.283 1.00 77.81 238 PRO A N 1
ATOM 1635 C CA . PRO A 1 238 ? -4.682 22.283 0.588 1.00 77.81 238 PRO A CA 1
ATOM 1636 C C . PRO A 1 238 ? -5.430 20.952 0.359 1.00 77.81 238 PRO A C 1
ATOM 1638 O O . PRO A 1 238 ? -4.750 19.943 0.257 1.00 77.81 238 PRO A O 1
ATOM 1641 N N . PRO A 1 239 ? -6.768 20.966 0.206 1.00 82.25 239 PRO A N 1
ATOM 1642 C CA . PRO A 1 239 ? -7.498 19.853 -0.408 1.00 82.25 239 PRO A CA 1
ATOM 1643 C C . PRO A 1 239 ? -7.079 19.650 -1.863 1.00 82.25 239 PRO A C 1
ATOM 1645 O O . PRO A 1 239 ? -6.717 20.644 -2.528 1.00 82.25 239 PRO A O 1
ATOM 1648 N N . ASP A 1 240 ? -7.229 18.431 -2.373 1.00 81.50 240 ASP A N 1
ATOM 1649 C CA . ASP A 1 240 ? -6.998 18.146 -3.786 1.00 81.50 240 ASP A CA 1
ATOM 1650 C C . ASP A 1 240 ? -8.066 18.790 -4.724 1.00 81.50 240 ASP A C 1
ATOM 1652 O O . ASP A 1 240 ? -9.230 19.009 -4.354 1.00 81.50 240 ASP A O 1
ATOM 1656 N N . PRO A 1 241 ? -7.696 19.258 -5.936 1.00 83.19 241 PRO A N 1
ATOM 1657 C CA . PRO A 1 241 ? -8.631 19.661 -6.991 1.00 83.19 241 PRO A CA 1
ATOM 1658 C C . PRO A 1 241 ? -9.554 18.610 -7.658 1.00 83.19 241 PRO A C 1
ATOM 1660 O O . PRO A 1 241 ? -10.587 19.074 -8.173 1.00 83.19 241 PRO A O 1
ATOM 1663 N N . ASP A 1 242 ? -9.218 17.319 -7.765 1.00 85.56 242 ASP A N 1
ATOM 1664 C CA . ASP A 1 242 ? -9.991 16.290 -8.503 1.00 85.56 242 ASP A CA 1
ATOM 1665 C C . ASP A 1 242 ? -9.814 14.864 -7.890 1.00 85.56 242 ASP A C 1
ATOM 1667 O O . ASP A 1 242 ? -9.128 14.044 -8.485 1.00 85.56 242 ASP A O 1
ATOM 1671 N N . PRO A 1 243 ? -10.499 14.542 -6.764 1.00 83.81 243 PRO A N 1
ATOM 1672 C CA . PRO A 1 243 ? -10.212 13.420 -5.830 1.00 83.81 243 PRO A CA 1
ATOM 1673 C C . PRO A 1 243 ? -10.524 11.981 -6.327 1.00 83.81 243 PRO A C 1
ATOM 1675 O O . PRO A 1 243 ? -11.236 11.181 -5.705 1.00 83.81 243 PRO A O 1
ATOM 1678 N N . ASN A 1 244 ? -10.210 11.722 -7.592 1.00 87.50 244 ASN A N 1
ATOM 1679 C CA . ASN A 1 244 ? -10.306 10.439 -8.286 1.00 87.50 244 ASN A CA 1
ATOM 1680 C C . ASN A 1 244 ? -9.320 10.460 -9.490 1.00 87.50 244 ASN A C 1
ATOM 1682 O O . ASN A 1 244 ? -9.752 10.100 -10.596 1.00 87.50 244 ASN A O 1
ATOM 1686 N N . ASN A 1 245 ? -8.099 10.993 -9.336 1.00 86.69 245 ASN A N 1
ATOM 1687 C CA . ASN A 1 245 ? -7.056 10.934 -10.369 1.00 86.69 245 ASN A CA 1
ATOM 1688 C C . ASN A 1 245 ? -5.928 9.936 -10.096 1.00 86.69 245 ASN A C 1
ATOM 1690 O O . ASN A 1 245 ? -5.462 9.388 -11.092 1.00 86.69 245 ASN A O 1
ATOM 1694 N N . ASP A 1 246 ? -5.586 9.625 -8.844 1.00 89.56 246 ASP A N 1
ATOM 1695 C CA . ASP A 1 246 ? -4.487 8.693 -8.519 1.00 89.56 246 ASP A CA 1
ATOM 1696 C C . ASP A 1 246 ? -4.990 7.395 -7.849 1.00 89.56 246 ASP A C 1
ATOM 1698 O O . ASP A 1 246 ? -4.198 6.532 -7.515 1.00 89.56 246 ASP A O 1
ATOM 1702 N N . ARG A 1 247 ? -6.321 7.175 -7.777 1.00 94.56 247 ARG A N 1
ATOM 1703 C CA . ARG A 1 247 ? -6.871 5.901 -7.266 1.00 94.56 247 ARG A CA 1
ATOM 1704 C C . ARG A 1 247 ? -6.351 4.671 -8.013 1.00 94.56 247 ARG A C 1
ATOM 1706 O O . ARG A 1 247 ? -6.822 4.358 -9.118 1.00 94.56 247 ARG A O 1
ATOM 1713 N N . ASP A 1 248 ? -5.612 3.867 -7.278 1.00 97.25 248 ASP A N 1
ATOM 1714 C CA . ASP A 1 248 ? -4.936 2.663 -7.708 1.00 97.25 248 ASP A CA 1
ATOM 1715 C C . ASP A 1 248 ? -5.699 1.362 -7.437 1.00 97.25 248 ASP A C 1
ATOM 1717 O O . ASP A 1 248 ? -6.707 1.263 -6.720 1.00 97.25 248 ASP A O 1
ATOM 1721 N N . PHE A 1 249 ? -5.166 0.303 -8.042 1.00 98.44 249 PHE A N 1
ATOM 1722 C CA . PHE A 1 249 ? -5.393 -1.074 -7.641 1.00 98.44 249 PHE A CA 1
ATOM 1723 C C . PHE A 1 249 ? -4.069 -1.848 -7.646 1.00 98.44 249 PHE A C 1
ATOM 1725 O O . PHE A 1 249 ? -3.480 -2.047 -8.713 1.00 98.44 249 PHE A O 1
ATOM 1732 N N . VAL A 1 250 ? -3.655 -2.351 -6.479 1.00 98.81 250 VAL A N 1
ATOM 1733 C CA . VAL A 1 250 ? -2.430 -3.150 -6.307 1.00 98.81 250 VAL A CA 1
ATOM 1734 C C . VAL A 1 250 ? -2.758 -4.559 -5.795 1.00 98.81 250 VAL A C 1
ATOM 1736 O O . VAL A 1 250 ? -3.555 -4.732 -4.875 1.00 98.81 250 VAL A O 1
ATOM 1739 N N . ASP A 1 251 ? -2.139 -5.575 -6.401 1.00 98.81 251 ASP A N 1
ATOM 1740 C CA . ASP A 1 251 ? -2.219 -7.002 -6.032 1.00 98.81 251 ASP A CA 1
ATOM 1741 C C . ASP A 1 251 ? -0.792 -7.582 -6.117 1.00 98.81 251 ASP A C 1
ATOM 1743 O O . ASP A 1 251 ? -0.328 -7.906 -7.216 1.00 98.81 251 ASP A O 1
ATOM 1747 N N . GLY A 1 252 ? -0.063 -7.627 -4.990 1.00 98.31 252 GLY A N 1
ATOM 1748 C CA . GLY A 1 252 ? 1.339 -8.092 -4.931 1.00 98.31 252 GLY A CA 1
ATOM 1749 C C . GLY A 1 252 ? 1.439 -9.578 -5.281 1.00 98.31 252 GLY A C 1
ATOM 1750 O O . GLY A 1 252 ? 1.919 -9.968 -6.348 1.00 98.31 252 GLY A O 1
ATOM 1751 N N . GLY A 1 253 ? 0.794 -10.401 -4.458 1.00 98.25 253 GLY A N 1
ATOM 1752 C CA . GLY A 1 253 ? 0.184 -11.658 -4.871 1.00 98.25 253 GLY A CA 1
ATOM 1753 C C . GLY A 1 253 ? 0.804 -12.921 -4.279 1.00 98.25 253 GLY A C 1
ATOM 1754 O O . GLY A 1 253 ? 0.043 -13.805 -3.861 1.00 98.25 253 GLY A O 1
ATOM 1755 N N . SER A 1 254 ? 2.135 -13.081 -4.282 1.00 97.12 254 SER A N 1
ATOM 1756 C CA . SER A 1 254 ? 2.826 -14.294 -3.777 1.00 97.12 254 SER A CA 1
ATOM 1757 C C . SER A 1 254 ? 4.350 -14.139 -3.576 1.00 97.12 254 SER A C 1
ATOM 1759 O O . SER A 1 254 ? 5.121 -15.028 -3.974 1.00 97.12 254 SER A O 1
ATOM 1761 N N . GLY A 1 255 ? 4.782 -13.077 -2.898 1.00 97.25 255 GLY A N 1
ATOM 1762 C CA . GLY A 1 255 ? 6.102 -12.971 -2.265 1.00 97.25 255 GLY A CA 1
ATOM 1763 C C . GLY A 1 255 ? 6.005 -12.619 -0.786 1.00 97.25 255 GLY A C 1
ATOM 1764 O O . GLY A 1 255 ? 4.955 -12.801 -0.194 1.00 97.25 255 GLY A O 1
ATOM 1765 N N . ASP A 1 256 ? 7.119 -12.175 -0.196 1.00 98.50 256 ASP A N 1
ATOM 1766 C CA . ASP A 1 256 ? 7.077 -11.250 0.944 1.00 98.50 256 ASP A CA 1
ATOM 1767 C C . ASP A 1 256 ? 7.279 -9.847 0.324 1.00 98.50 256 ASP A C 1
ATOM 1769 O O . ASP A 1 256 ? 8.418 -9.490 -0.021 1.00 98.50 256 ASP A O 1
ATOM 1773 N N . ASP A 1 257 ? 6.180 -9.137 0.071 1.00 98.69 257 ASP A N 1
ATOM 1774 C CA . ASP A 1 257 ? 6.097 -8.001 -0.862 1.00 98.69 257 ASP A C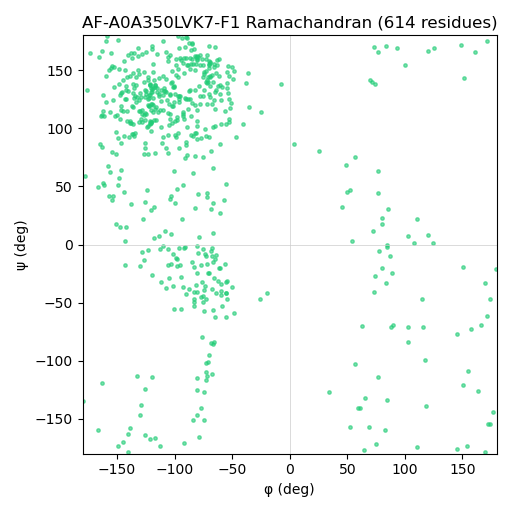A 1
ATOM 1775 C C . ASP A 1 257 ? 6.182 -6.635 -0.146 1.00 98.69 257 ASP A C 1
ATOM 1777 O O . ASP A 1 257 ? 5.979 -6.524 1.066 1.00 98.69 257 ASP A O 1
ATOM 1781 N N . SER A 1 258 ? 6.529 -5.574 -0.884 1.00 98.62 258 SER A N 1
ATOM 1782 C CA . SER A 1 258 ? 6.683 -4.206 -0.359 1.00 98.62 258 SER A CA 1
ATOM 1783 C C . SER A 1 258 ? 5.880 -3.219 -1.203 1.00 98.62 258 SER A C 1
ATOM 1785 O O . SER A 1 258 ? 6.316 -2.875 -2.300 1.00 98.62 258 SER A O 1
ATOM 1787 N N . ILE A 1 259 ? 4.752 -2.738 -0.680 1.00 98.69 259 ILE A N 1
ATOM 1788 C CA . ILE A 1 259 ? 3.790 -1.886 -1.396 1.00 98.69 259 ILE A CA 1
ATOM 1789 C C . ILE A 1 259 ? 3.715 -0.493 -0.754 1.00 98.69 259 ILE A C 1
ATOM 1791 O O . ILE A 1 259 ? 3.580 -0.384 0.466 1.00 98.69 259 ILE A O 1
ATOM 1795 N N . THR A 1 260 ? 3.739 0.549 -1.587 1.00 97.31 260 THR A N 1
ATOM 1796 C CA . THR A 1 260 ? 3.441 1.939 -1.209 1.00 97.31 260 THR A CA 1
ATOM 1797 C C . THR A 1 260 ? 2.514 2.572 -2.248 1.00 97.31 260 THR A C 1
ATOM 1799 O O . THR A 1 260 ? 2.839 2.547 -3.439 1.00 97.31 260 THR A O 1
ATOM 1802 N N . THR A 1 261 ? 1.403 3.158 -1.805 1.00 94.88 261 THR A N 1
ATOM 1803 C CA . THR A 1 261 ? 0.413 3.852 -2.656 1.00 94.88 261 THR A CA 1
ATOM 1804 C C . THR A 1 261 ? 0.319 5.357 -2.306 1.00 94.88 261 THR A C 1
ATOM 1806 O O . THR A 1 261 ? 1.282 5.899 -1.745 1.00 94.88 261 THR A O 1
ATOM 1809 N N . GLY A 1 262 ? -0.703 6.089 -2.776 1.00 90.44 262 GLY A N 1
ATOM 1810 C CA . GLY A 1 262 ? -0.592 7.533 -3.060 1.00 90.44 262 GLY A CA 1
ATOM 1811 C C . GLY A 1 262 ? -1.515 8.482 -2.282 1.00 90.44 262 GLY A C 1
ATOM 1812 O O . GLY A 1 262 ? -1.320 8.748 -1.090 1.00 90.44 262 GLY A O 1
ATOM 1813 N N . ASP A 1 263 ? -2.422 9.109 -3.032 1.00 87.19 263 ASP A N 1
ATOM 1814 C CA . ASP A 1 263 ? -3.579 9.886 -2.585 1.00 87.19 263 ASP A CA 1
ATOM 1815 C C . ASP A 1 263 ? -4.803 9.538 -3.445 1.00 87.19 263 ASP A C 1
ATOM 1817 O O . ASP A 1 263 ? -4.669 9.069 -4.573 1.00 87.19 263 ASP A O 1
ATOM 1821 N N . ASP A 1 264 ? -5.999 9.837 -2.930 1.00 90.69 264 ASP A N 1
ATOM 1822 C CA . ASP A 1 264 ? -7.262 9.148 -3.228 1.00 90.69 264 ASP A CA 1
ATOM 1823 C C . ASP A 1 264 ? -7.384 7.758 -2.576 1.00 90.69 264 ASP A C 1
ATOM 1825 O O . ASP A 1 264 ? -6.513 6.917 -2.666 1.00 90.69 264 ASP A O 1
ATOM 1829 N N . ALA A 1 265 ? -8.578 7.465 -2.053 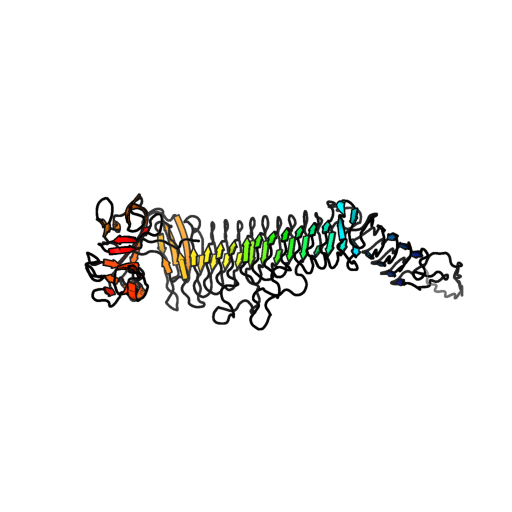1.00 93.06 265 ALA A N 1
ATOM 1830 C CA . ALA A 1 265 ? -8.946 6.166 -1.478 1.00 93.06 265 ALA A CA 1
ATOM 1831 C C . ALA A 1 265 ? -8.677 4.946 -2.398 1.00 93.06 265 ALA A C 1
ATOM 1833 O O . ALA A 1 265 ? -9.478 4.709 -3.323 1.00 93.06 265 ALA A O 1
ATOM 1834 N N . ASP A 1 266 ? -7.642 4.158 -2.101 1.00 96.69 266 ASP A N 1
ATOM 1835 C CA . ASP A 1 266 ? -7.052 3.104 -2.937 1.00 96.69 266 ASP A CA 1
ATOM 1836 C C . ASP A 1 266 ? -7.639 1.697 -2.702 1.00 96.69 266 ASP A C 1
ATOM 1838 O O . ASP A 1 266 ? -8.704 1.489 -2.104 1.00 96.69 266 ASP A O 1
ATOM 1842 N N . THR A 1 267 ? -7.021 0.672 -3.297 1.00 98.44 267 THR A N 1
ATOM 1843 C CA . THR A 1 267 ? -7.351 -0.739 -3.052 1.00 98.44 267 THR A CA 1
ATOM 1844 C C . THR A 1 267 ? -6.109 -1.620 -3.179 1.00 98.44 267 THR A C 1
ATOM 1846 O O . THR A 1 267 ? -5.654 -1.911 -4.288 1.00 98.44 267 THR A O 1
ATOM 1849 N N . ILE A 1 268 ? -5.626 -2.110 -2.038 1.00 98.81 268 ILE A N 1
ATOM 1850 C CA . ILE A 1 268 ? -4.380 -2.868 -1.904 1.00 98.81 268 ILE A CA 1
ATOM 1851 C C . ILE A 1 268 ? -4.668 -4.297 -1.443 1.00 98.81 268 ILE A C 1
ATOM 1853 O O . ILE A 1 268 ? -5.375 -4.529 -0.459 1.00 98.81 268 ILE A O 1
ATOM 1857 N N . LEU A 1 269 ? -4.073 -5.268 -2.129 1.00 98.81 269 LEU A N 1
ATOM 1858 C CA . LEU A 1 269 ? -3.983 -6.659 -1.702 1.00 98.81 269 LEU A CA 1
ATOM 1859 C C . LEU A 1 269 ? -2.491 -7.010 -1.577 1.00 98.81 269 LEU A C 1
ATOM 1861 O O . LEU A 1 269 ? -1.768 -6.904 -2.568 1.00 98.81 269 LEU A O 1
ATOM 1865 N N . GLY A 1 270 ? -2.046 -7.422 -0.383 1.00 98.50 270 GLY A N 1
ATOM 1866 C CA . GLY A 1 270 ? -0.693 -7.954 -0.157 1.00 98.50 270 GLY A CA 1
ATOM 1867 C C . GLY A 1 270 ? -0.551 -9.288 -0.884 1.00 98.50 270 GLY A C 1
ATOM 1868 O O . GLY A 1 270 ? -0.230 -9.331 -2.071 1.00 98.50 270 GLY A O 1
ATOM 1869 N N . GLY A 1 271 ? -0.963 -10.376 -0.235 1.00 98.62 271 GLY A N 1
ATOM 1870 C CA . GLY A 1 271 ? -1.286 -11.621 -0.922 1.00 98.62 271 GLY A CA 1
ATOM 1871 C C . GLY A 1 271 ? -0.938 -12.877 -0.140 1.00 98.62 271 GLY A C 1
ATOM 1872 O O . GLY A 1 271 ? -1.847 -13.585 0.317 1.00 98.62 271 GLY A O 1
ATOM 1873 N N . ALA A 1 272 ? 0.349 -13.240 -0.105 1.00 98.44 272 ALA A N 1
ATOM 1874 C CA . ALA A 1 272 ? 0.779 -14.564 0.360 1.00 98.44 272 ALA A CA 1
ATOM 1875 C C . ALA A 1 272 ? 2.273 -14.694 0.750 1.00 98.44 272 ALA A C 1
ATOM 1877 O O . ALA A 1 272 ? 2.937 -15.658 0.332 1.00 98.44 272 ALA A O 1
ATOM 1878 N N . GLY A 1 273 ? 2.755 -13.817 1.630 1.00 98.50 273 GLY A N 1
ATOM 1879 C CA . GLY A 1 273 ? 3.988 -13.988 2.413 1.00 98.50 273 GLY A CA 1
ATOM 1880 C C . GLY A 1 273 ? 4.068 -12.967 3.545 1.00 98.50 273 GLY A C 1
ATOM 1881 O O . GLY A 1 273 ? 3.035 -12.497 3.992 1.00 98.50 273 GLY A O 1
ATOM 1882 N N . ASP A 1 274 ? 5.256 -12.691 4.086 1.00 98.75 274 ASP A N 1
ATOM 1883 C CA . ASP A 1 274 ? 5.394 -11.757 5.220 1.00 98.75 274 ASP A CA 1
ATOM 1884 C C . ASP A 1 274 ? 5.410 -10.282 4.696 1.00 98.75 274 ASP A C 1
ATOM 1886 O O . ASP A 1 274 ? 6.486 -9.682 4.597 1.00 98.75 274 ASP A O 1
ATOM 1890 N N . ASP A 1 275 ? 4.251 -9.719 4.311 1.00 98.81 275 ASP A N 1
ATOM 1891 C CA . ASP A 1 275 ? 4.133 -8.496 3.478 1.00 98.81 275 ASP A CA 1
ATOM 1892 C C . ASP A 1 275 ? 4.305 -7.160 4.246 1.00 98.81 275 ASP A C 1
ATOM 1894 O O . ASP A 1 275 ? 4.149 -7.075 5.467 1.00 98.81 275 ASP A O 1
ATOM 1898 N N . THR A 1 276 ? 4.640 -6.073 3.536 1.00 98.62 276 THR A N 1
ATOM 1899 C CA . THR A 1 276 ? 4.746 -4.697 4.072 1.00 98.62 276 THR A CA 1
ATOM 1900 C C . THR A 1 276 ? 3.949 -3.711 3.213 1.00 98.62 276 THR A C 1
ATOM 1902 O O . THR A 1 276 ? 4.175 -3.639 2.006 1.00 98.62 276 THR A O 1
ATOM 1905 N N . VAL A 1 277 ? 3.053 -2.931 3.831 1.00 98.50 277 VAL A N 1
ATOM 1906 C CA . VAL A 1 277 ? 2.135 -2.004 3.136 1.00 98.50 277 VAL A CA 1
ATOM 1907 C C . VAL A 1 277 ? 2.117 -0.625 3.810 1.00 98.50 277 VAL A C 1
ATOM 1909 O O . VAL A 1 277 ? 2.063 -0.541 5.038 1.00 98.50 277 VAL A O 1
ATOM 1912 N N . ASP A 1 278 ? 2.134 0.438 3.005 1.00 97.12 278 ASP A N 1
ATOM 1913 C CA . ASP A 1 278 ? 1.941 1.847 3.392 1.00 97.12 278 ASP A CA 1
ATOM 1914 C C . ASP A 1 278 ? 0.894 2.447 2.426 1.00 97.12 278 ASP A C 1
ATOM 1916 O O . ASP A 1 278 ? 1.191 2.611 1.240 1.00 97.12 278 ASP A O 1
ATOM 1920 N N . GLY A 1 279 ? -0.346 2.661 2.889 1.00 94.94 279 GLY A N 1
ATOM 1921 C CA . GLY A 1 279 ? -1.483 3.057 2.037 1.00 94.94 279 GLY A CA 1
ATOM 1922 C C . GLY A 1 279 ? -1.412 4.507 1.550 1.00 94.94 279 GLY A C 1
ATOM 1923 O O . GLY A 1 279 ? -1.469 4.779 0.352 1.00 94.94 279 GLY A O 1
ATOM 1924 N N . GLY A 1 280 ? -1.124 5.434 2.464 1.00 91.56 280 GLY A N 1
ATOM 1925 C CA . GLY A 1 280 ? -0.803 6.820 2.119 1.00 91.56 280 GLY A CA 1
ATOM 1926 C C . GLY A 1 280 ? -1.800 7.822 2.687 1.00 91.56 280 GLY A C 1
ATOM 1927 O O . GLY A 1 280 ? -1.640 8.245 3.838 1.00 91.56 280 GLY A O 1
ATOM 1928 N N . LEU A 1 281 ? -2.754 8.279 1.870 1.00 89.06 281 LEU A N 1
ATOM 1929 C CA . LEU A 1 281 ? -3.722 9.333 2.203 1.00 89.06 281 LEU A CA 1
ATOM 1930 C C . LEU A 1 281 ? -5.127 9.039 1.643 1.00 89.06 281 LEU A C 1
ATOM 1932 O O . LEU A 1 281 ? -5.264 8.659 0.486 1.00 89.06 281 LEU A O 1
ATOM 1936 N N . ASP A 1 282 ? -6.150 9.418 2.419 1.00 88.75 282 ASP A N 1
ATOM 1937 C CA . ASP A 1 282 ? -7.592 9.246 2.158 1.00 88.75 282 ASP A CA 1
ATOM 1938 C C . ASP A 1 282 ? -8.123 7.793 2.310 1.00 88.75 282 ASP A C 1
ATOM 1940 O O . ASP A 1 282 ? -7.359 6.877 2.562 1.00 88.75 282 ASP A O 1
ATOM 1944 N N . ASP A 1 283 ? -9.458 7.603 2.285 1.00 91.69 283 ASP A N 1
ATOM 1945 C CA . ASP A 1 283 ? -10.177 6.409 2.811 1.00 91.69 283 ASP A CA 1
ATOM 1946 C C . ASP A 1 283 ? -9.816 5.035 2.164 1.00 91.69 283 ASP A C 1
ATOM 1948 O O . ASP A 1 283 ? -10.533 4.543 1.278 1.00 91.69 283 ASP A O 1
ATOM 1952 N N . ASP A 1 284 ? -8.785 4.349 2.651 1.00 95.94 284 ASP A N 1
ATOM 1953 C CA . ASP A 1 284 ? -8.196 3.172 1.997 1.00 95.94 284 ASP A CA 1
ATOM 1954 C C . ASP A 1 284 ? -8.909 1.824 2.224 1.00 95.94 284 ASP A C 1
ATOM 1956 O O . ASP A 1 284 ? -9.681 1.604 3.167 1.00 95.94 284 ASP A O 1
ATOM 1960 N N . TYR A 1 285 ? -8.615 0.857 1.342 1.00 98.25 285 TYR A N 1
ATOM 1961 C CA . TYR A 1 285 ? -9.019 -0.547 1.488 1.00 98.25 285 TYR A CA 1
ATOM 1962 C C . TYR A 1 285 ? -7.828 -1.500 1.333 1.00 98.25 285 TYR A C 1
ATOM 1964 O O . TYR A 1 285 ? -7.320 -1.684 0.225 1.00 98.25 285 TYR A O 1
ATOM 1972 N N . ILE A 1 286 ? -7.437 -2.171 2.421 1.00 98.75 286 ILE A N 1
ATOM 1973 C CA . ILE A 1 286 ? -6.230 -3.012 2.485 1.00 98.75 286 ILE A CA 1
ATOM 1974 C C . ILE A 1 286 ? -6.578 -4.439 2.951 1.00 98.75 286 ILE A C 1
ATOM 1976 O O . ILE A 1 286 ? -7.227 -4.624 3.983 1.00 98.75 286 ILE A O 1
ATOM 1980 N N . GLU A 1 287 ? -6.123 -5.467 2.222 1.00 98.81 287 GLU A N 1
ATOM 1981 C CA . GLU A 1 287 ? -6.148 -6.877 2.660 1.00 98.81 287 GLU A CA 1
ATOM 1982 C C . GLU A 1 287 ? -4.739 -7.517 2.588 1.00 98.81 287 GLU A C 1
ATOM 1984 O O . GLU A 1 287 ? -4.276 -7.863 1.498 1.00 98.81 287 GLU A O 1
ATOM 1989 N N . GLY A 1 288 ? -4.084 -7.765 3.730 1.00 98.50 288 GLY A N 1
ATOM 1990 C CA . GLY A 1 288 ? -2.779 -8.457 3.797 1.00 98.50 288 GLY A CA 1
ATOM 1991 C C . GLY A 1 288 ? -2.832 -9.915 3.309 1.00 98.50 288 GLY A C 1
ATOM 1992 O O . GLY A 1 288 ? -2.043 -10.331 2.466 1.00 98.50 288 GLY A O 1
ATOM 1993 N N . ASN A 1 289 ? -3.896 -10.640 3.684 1.00 98.69 289 ASN A N 1
ATOM 1994 C CA . ASN A 1 289 ? -4.209 -12.028 3.306 1.00 98.69 289 ASN A CA 1
ATOM 1995 C C . ASN A 1 289 ? -3.394 -13.134 4.029 1.00 98.69 289 ASN A C 1
ATOM 1997 O O . ASN A 1 289 ? -3.668 -13.415 5.198 1.00 98.69 289 ASN A O 1
ATOM 2001 N N . ASP A 1 290 ? -2.545 -13.897 3.327 1.00 98.50 290 ASP A N 1
ATOM 2002 C CA . ASP A 1 290 ? -2.016 -15.211 3.769 1.00 98.50 290 ASP A CA 1
ATOM 2003 C C . ASP A 1 290 ? -0.594 -15.068 4.392 1.00 98.50 290 ASP A C 1
ATOM 2005 O O . ASP A 1 290 ? 0.314 -15.823 4.025 1.00 98.50 290 ASP A O 1
ATOM 2009 N N . GLY A 1 291 ? -0.404 -14.101 5.310 1.00 98.56 291 GLY A N 1
ATOM 2010 C CA . GLY A 1 291 ? 0.916 -13.538 5.656 1.00 98.56 291 GLY A CA 1
ATOM 2011 C C . GLY A 1 291 ? 1.348 -13.432 7.134 1.00 98.56 291 GLY A C 1
ATOM 2012 O O . GLY A 1 291 ? 1.086 -14.339 7.927 1.00 98.56 291 GLY A O 1
ATOM 2013 N N . HIS A 1 292 ? 2.118 -12.386 7.458 1.00 98.69 292 HIS A N 1
ATOM 2014 C CA . HIS A 1 292 ? 2.644 -11.980 8.783 1.00 98.69 292 HIS A CA 1
ATOM 2015 C C . HIS A 1 292 ? 2.942 -10.465 8.726 1.00 98.69 292 HIS A C 1
ATOM 2017 O O . HIS A 1 292 ? 4.096 -10.025 8.801 1.00 98.69 292 HIS A O 1
ATOM 2023 N N . ASP A 1 293 ? 1.899 -9.674 8.507 1.00 98.81 293 ASP A N 1
ATOM 2024 C CA . ASP A 1 293 ? 2.046 -8.447 7.712 1.00 98.81 293 ASP A CA 1
ATOM 2025 C C . ASP A 1 293 ? 2.362 -7.206 8.573 1.00 98.81 293 ASP A C 1
ATOM 2027 O O . ASP A 1 293 ? 1.922 -7.109 9.722 1.00 98.81 293 ASP A O 1
ATOM 2031 N N . GLU A 1 294 ? 3.132 -6.248 8.041 1.00 98.62 294 GLU A N 1
ATOM 2032 C CA . GLU A 1 294 ? 3.380 -4.925 8.649 1.00 98.62 294 GLU A CA 1
ATOM 2033 C C . GLU A 1 294 ? 2.662 -3.851 7.809 1.00 98.62 294 GLU A C 1
ATOM 2035 O O . GLU A 1 294 ? 3.195 -3.360 6.814 1.00 98.62 294 GLU A O 1
ATOM 2040 N N . ILE A 1 295 ? 1.424 -3.524 8.201 1.00 98.56 295 ILE A N 1
ATOM 2041 C CA . ILE A 1 295 ? 0.527 -2.595 7.496 1.00 98.56 295 ILE A CA 1
ATOM 2042 C C . ILE A 1 295 ? 0.480 -1.253 8.234 1.00 98.56 295 ILE A C 1
ATOM 2044 O O . ILE A 1 295 ? 0.192 -1.206 9.433 1.00 98.56 295 ILE A O 1
ATOM 2048 N N . THR A 1 296 ? 0.705 -0.165 7.503 1.00 96.94 296 THR A N 1
ATOM 2049 C CA . THR A 1 296 ? 0.287 1.197 7.866 1.00 96.94 296 THR A CA 1
ATOM 2050 C C . THR A 1 296 ? -0.828 1.599 6.909 1.00 96.94 296 THR A C 1
ATOM 2052 O O . THR A 1 296 ? -0.662 1.428 5.702 1.00 96.94 296 THR A O 1
ATOM 2055 N N . ALA A 1 297 ? -1.956 2.079 7.432 1.00 94.50 297 ALA A N 1
ATOM 2056 C CA . ALA A 1 297 ? -3.057 2.560 6.607 1.00 94.50 297 ALA A CA 1
ATOM 2057 C C . ALA A 1 297 ? -2.700 3.950 6.049 1.00 94.50 297 ALA A C 1
ATOM 2059 O O . ALA A 1 297 ? -2.128 4.026 4.963 1.00 94.50 297 ALA A O 1
ATOM 2060 N N . GLY A 1 298 ? -2.829 5.025 6.833 1.00 89.75 298 GLY A N 1
ATOM 2061 C CA . GLY A 1 298 ? -2.342 6.335 6.394 1.00 89.75 298 GLY A CA 1
ATOM 2062 C C . GLY A 1 298 ? -2.880 7.526 7.182 1.00 89.75 298 GLY A C 1
ATOM 2063 O O . GLY A 1 298 ? -2.731 7.620 8.403 1.00 89.75 298 GLY A O 1
ATOM 2064 N N . GLU A 1 299 ? -3.445 8.488 6.454 1.00 86.12 299 GLU A N 1
ATOM 2065 C CA . GLU A 1 299 ? -4.383 9.479 6.990 1.00 86.12 299 GLU A CA 1
ATOM 2066 C C . GLU A 1 299 ? -5.673 9.451 6.150 1.00 86.12 299 GLU A C 1
ATOM 2068 O O . GLU A 1 299 ? -5.816 10.221 5.197 1.00 86.12 299 GLU A O 1
ATOM 2073 N N . GLY A 1 300 ? -6.602 8.570 6.521 1.00 87.00 300 GLY A N 1
ATOM 2074 C CA . GLY A 1 300 ? -7.925 8.364 5.923 1.00 87.00 300 GLY A CA 1
ATOM 2075 C C . GLY A 1 300 ? -8.852 7.661 6.923 1.00 87.00 300 GLY A C 1
ATOM 2076 O O . GLY A 1 300 ? -8.441 7.404 8.050 1.00 87.00 300 GLY A O 1
ATOM 2077 N N . SER A 1 301 ? -10.118 7.400 6.569 1.00 90.19 301 SER A N 1
ATOM 2078 C CA . SER A 1 301 ? -11.009 6.553 7.389 1.00 90.19 301 SER A CA 1
ATOM 2079 C C . SER A 1 301 ? -11.012 5.117 6.857 1.00 90.19 301 SER A C 1
ATOM 2081 O O . SER A 1 301 ? -11.891 4.716 6.079 1.00 90.19 301 SER A O 1
ATOM 2083 N N . ASP A 1 302 ? -10.008 4.351 7.268 1.00 95.25 302 ASP A N 1
ATOM 2084 C CA . ASP A 1 302 ? -9.479 3.234 6.494 1.00 95.25 302 ASP A CA 1
ATOM 2085 C C . ASP A 1 302 ? -10.131 1.889 6.845 1.00 95.25 302 ASP A C 1
ATOM 2087 O O . ASP A 1 302 ? -10.690 1.653 7.923 1.00 95.25 302 ASP A O 1
ATOM 2091 N N . THR A 1 303 ? -10.092 0.951 5.898 1.00 97.38 303 THR A N 1
ATOM 2092 C CA . THR A 1 303 ? -10.622 -0.409 6.064 1.00 97.38 303 THR A CA 1
ATOM 2093 C C . THR A 1 303 ? -9.516 -1.438 5.861 1.00 97.38 303 THR A C 1
ATOM 2095 O O . THR A 1 303 ? -9.227 -1.838 4.732 1.00 97.38 303 THR A O 1
ATOM 2098 N N . VAL A 1 304 ? -8.941 -1.919 6.967 1.00 98.62 304 VAL A N 1
ATOM 2099 C CA . VAL A 1 304 ? -7.798 -2.845 6.958 1.00 98.62 304 VAL A CA 1
ATOM 2100 C C . VAL A 1 304 ? -8.186 -4.235 7.458 1.00 98.62 304 VAL A C 1
ATOM 2102 O O . VAL A 1 304 ? -8.790 -4.393 8.523 1.00 98.62 304 VAL A O 1
ATOM 2105 N N . PHE A 1 305 ? -7.759 -5.256 6.719 1.00 98.69 305 PHE A N 1
ATOM 2106 C CA . PHE A 1 305 ? -7.732 -6.651 7.148 1.00 98.69 305 PHE A CA 1
ATOM 2107 C C . PHE A 1 305 ? -6.289 -7.182 7.062 1.00 98.69 305 PHE A C 1
ATOM 2109 O O . PHE A 1 305 ? -5.677 -7.074 6.002 1.00 98.69 305 PHE A O 1
ATOM 2116 N N . GLY A 1 306 ? -5.765 -7.795 8.129 1.00 98.44 306 GLY A N 1
ATOM 2117 C CA . GLY A 1 306 ? -4.554 -8.634 8.074 1.00 98.44 306 GLY A CA 1
ATOM 2118 C C . GLY A 1 306 ? -4.872 -9.959 7.369 1.00 98.44 306 GLY A C 1
ATOM 2119 O O . GLY A 1 306 ? -5.299 -9.972 6.209 1.00 98.44 306 GLY A O 1
ATOM 2120 N N . GLY A 1 307 ? -4.823 -11.087 8.085 1.00 98.62 307 GLY A N 1
ATOM 2121 C CA . GLY A 1 307 ? -5.652 -12.238 7.701 1.00 98.62 307 GLY A CA 1
ATOM 2122 C C . GLY A 1 307 ? -5.339 -13.592 8.337 1.00 98.62 307 GLY A C 1
ATOM 2123 O O . GLY A 1 307 ? -6.187 -14.170 9.043 1.00 98.62 307 GLY A O 1
ATOM 2124 N N . ASP A 1 308 ? -4.197 -14.181 7.980 1.00 98.56 308 ASP A N 1
ATOM 2125 C CA . ASP A 1 308 ? -3.827 -15.581 8.259 1.00 98.56 308 ASP A CA 1
ATOM 2126 C C . ASP A 1 308 ? -2.449 -15.761 8.955 1.00 98.56 308 ASP A C 1
ATOM 2128 O O . ASP A 1 308 ? -1.928 -16.884 8.971 1.00 98.56 308 ASP A O 1
ATOM 2132 N N . GLY A 1 309 ? -1.924 -14.727 9.635 1.00 98.56 309 GLY A N 1
ATOM 2133 C CA . GLY A 1 309 ? -0.739 -14.818 10.509 1.00 98.56 309 GLY A CA 1
ATOM 2134 C C . GLY A 1 309 ? -0.768 -13.926 11.750 1.00 98.56 309 GLY A C 1
ATOM 2135 O O . GLY A 1 309 ? -1.819 -13.419 12.110 1.00 98.56 309 GLY A O 1
ATOM 2136 N N . ASP A 1 310 ? 0.381 -13.832 12.444 1.00 98.75 310 ASP A N 1
ATOM 2137 C CA . ASP A 1 310 ? 0.602 -12.910 13.580 1.00 98.75 310 ASP A CA 1
ATOM 2138 C C . ASP A 1 310 ? 0.924 -11.512 13.008 1.00 98.75 310 ASP A C 1
ATOM 2140 O O . ASP A 1 310 ? 2.098 -11.237 12.732 1.00 98.75 310 ASP A O 1
ATOM 2144 N N . ASP A 1 311 ? -0.100 -10.679 12.808 1.00 98.81 311 ASP A N 1
ATOM 2145 C CA . ASP A 1 311 ? -0.020 -9.443 12.003 1.00 98.81 311 ASP A CA 1
ATOM 2146 C C . ASP A 1 311 ? 0.247 -8.177 12.854 1.00 98.81 311 ASP A C 1
ATOM 2148 O O . ASP A 1 311 ? 0.032 -8.159 14.073 1.00 98.81 311 ASP A O 1
ATOM 2152 N N . THR A 1 312 ? 0.734 -7.097 12.229 1.00 98.62 312 THR A N 1
ATOM 2153 C CA . THR A 1 312 ? 0.924 -5.765 12.835 1.00 98.62 312 THR A CA 1
ATOM 2154 C 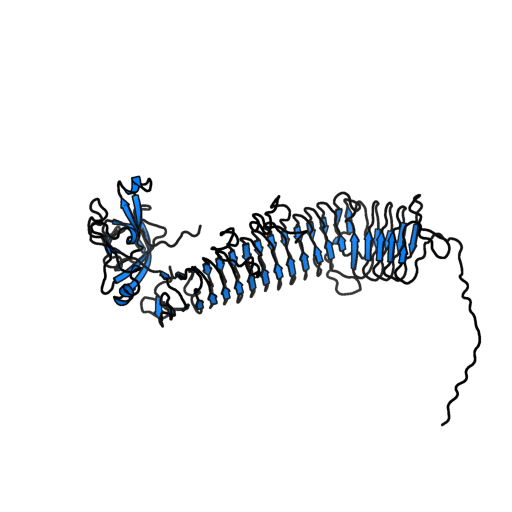C . THR A 1 312 ? 0.264 -4.680 11.985 1.00 98.62 312 THR A C 1
ATOM 2156 O O . THR A 1 312 ? 0.692 -4.422 10.866 1.00 98.62 312 THR A O 1
ATOM 2159 N N . ILE A 1 313 ? -0.751 -4.018 12.544 1.00 98.56 313 ILE A N 1
ATOM 2160 C CA . ILE A 1 313 ? -1.547 -2.985 11.872 1.00 98.56 313 ILE A CA 1
ATOM 2161 C C . ILE A 1 313 ? -1.424 -1.659 12.631 1.00 98.56 313 ILE A C 1
ATOM 2163 O O . ILE A 1 313 ? -1.631 -1.612 13.850 1.00 98.56 313 ILE A O 1
ATOM 2167 N N . TYR A 1 314 ? -1.137 -0.591 11.894 1.00 96.88 314 TYR A N 1
ATOM 2168 C CA . TYR A 1 314 ? -1.317 0.800 12.297 1.00 96.88 314 TYR A CA 1
ATOM 2169 C C . TYR A 1 314 ? -2.408 1.416 11.419 1.00 96.88 314 TYR A C 1
ATOM 2171 O O . TYR A 1 314 ? -2.332 1.290 10.198 1.00 96.88 314 TYR A O 1
ATOM 2179 N N . GLY A 1 315 ? -3.391 2.066 12.038 1.00 92.50 315 GLY A N 1
ATOM 2180 C CA . GLY A 1 315 ? -4.308 2.984 11.371 1.00 92.50 315 GLY A CA 1
ATOM 2181 C C . GLY A 1 315 ? -3.575 4.258 10.959 1.00 92.50 315 GLY A C 1
ATOM 2182 O O . GLY A 1 315 ? -2.855 4.283 9.958 1.00 92.50 315 GLY A O 1
ATOM 2183 N N . GLY A 1 316 ? -3.650 5.282 11.811 1.00 85.62 316 GLY A N 1
ATOM 2184 C CA . GLY A 1 316 ? -3.007 6.573 11.573 1.00 85.62 316 GLY A CA 1
ATOM 2185 C C . GLY A 1 316 ? -1.466 6.559 11.523 1.00 85.62 316 GLY A C 1
ATOM 2186 O O . GLY A 1 316 ? -0.782 5.845 12.272 1.00 85.62 316 GLY A O 1
ATOM 2187 N N . ILE A 1 317 ? -0.880 7.447 10.707 1.00 73.88 317 ILE A N 1
ATOM 2188 C CA . ILE A 1 317 ? 0.576 7.671 10.683 1.00 73.88 317 ILE A CA 1
ATOM 2189 C C . ILE A 1 317 ? 1.133 8.169 12.031 1.00 73.88 317 ILE A C 1
ATOM 2191 O O . ILE A 1 317 ? 0.572 9.024 12.714 1.00 73.88 317 ILE A O 1
ATOM 2195 N N . ASN A 1 318 ? 2.354 7.744 12.376 1.00 65.75 318 ASN A N 1
ATOM 2196 C CA . ASN A 1 318 ? 3.024 8.139 13.627 1.00 65.75 318 ASN A CA 1
ATOM 2197 C C . ASN A 1 318 ? 3.676 9.555 13.585 1.00 65.75 318 ASN A C 1
ATOM 2199 O O . ASN A 1 318 ? 4.814 9.732 14.050 1.00 65.75 318 ASN A O 1
ATOM 2203 N N . ASP A 1 319 ? 3.008 10.580 13.027 1.00 63.72 319 ASP A N 1
ATOM 2204 C CA . ASP A 1 319 ? 3.427 11.992 13.162 1.00 63.72 319 ASP A CA 1
ATOM 2205 C C . ASP A 1 319 ? 2.589 12.724 14.236 1.00 63.72 319 ASP A C 1
ATOM 2207 O O . ASP A 1 319 ? 1.383 12.892 14.070 1.00 63.72 319 ASP A O 1
ATOM 2211 N N . PRO A 1 320 ? 3.219 13.307 15.281 1.00 53.75 320 PRO A N 1
ATOM 2212 C CA . PRO A 1 320 ? 2.601 14.234 16.248 1.00 53.75 320 PRO A CA 1
ATOM 2213 C C . PRO A 1 320 ? 2.022 15.558 15.685 1.00 53.75 320 PRO A C 1
ATOM 2215 O O . PRO A 1 320 ? 2.023 16.587 16.385 1.00 53.75 320 PRO A O 1
ATOM 2218 N N . LEU A 1 321 ? 1.612 15.559 14.419 1.00 51.66 321 LEU A N 1
ATOM 2219 C CA . LEU A 1 321 ? 0.837 16.564 13.702 1.00 51.66 321 LEU A CA 1
ATOM 2220 C C . LEU A 1 321 ? -0.493 16.003 13.165 1.00 51.66 321 LEU A C 1
ATOM 2222 O O . LEU A 1 321 ? -1.399 16.823 13.035 1.00 51.66 321 LEU A O 1
ATOM 2226 N N . ALA A 1 322 ? -0.574 14.688 12.915 1.00 51.47 322 ALA A N 1
ATOM 2227 C CA . ALA A 1 322 ? -1.793 13.910 12.674 1.00 51.47 322 ALA A CA 1
ATOM 2228 C C . ALA A 1 322 ? -2.441 13.515 14.015 1.00 51.47 322 ALA A C 1
ATOM 2230 O O . ALA A 1 322 ? -3.602 13.809 14.255 1.00 51.47 322 ALA A O 1
ATOM 2231 N N . ASN A 1 323 ? -1.640 13.008 14.966 1.00 55.31 323 ASN A N 1
ATOM 2232 C CA . ASN A 1 323 ? -2.090 12.687 16.331 1.00 55.31 323 ASN A CA 1
ATOM 2233 C C . ASN A 1 323 ? -2.449 13.956 17.155 1.00 55.31 323 ASN A C 1
ATOM 2235 O O . ASN A 1 323 ? -1.607 14.478 17.917 1.00 55.31 323 ASN A O 1
ATOM 2239 N N . ILE A 1 324 ? -3.651 14.525 16.975 1.00 55.47 324 ILE A N 1
ATOM 2240 C CA . ILE A 1 324 ? -4.088 15.796 17.583 1.00 55.47 324 ILE A CA 1
ATOM 2241 C C . ILE A 1 324 ? -5.564 15.809 18.079 1.00 55.47 324 ILE A C 1
ATOM 2243 O O . ILE A 1 324 ? -6.430 16.323 17.385 1.00 55.47 324 ILE A O 1
ATOM 2247 N N . PRO A 1 325 ? -5.840 15.478 19.364 1.00 57.44 325 PRO A N 1
ATOM 2248 C CA . PRO A 1 325 ? -7.201 15.258 19.894 1.00 57.44 325 PRO A CA 1
ATOM 2249 C C . PRO A 1 325 ? -8.282 16.320 19.573 1.00 57.44 325 PRO A C 1
ATOM 2251 O O . PRO A 1 325 ? -7.982 17.529 19.606 1.00 57.44 325 PRO A O 1
ATOM 2254 N N . ASP A 1 326 ? -9.553 15.884 19.469 1.00 57.66 326 ASP A N 1
ATOM 2255 C CA . ASP A 1 326 ? -10.800 16.639 19.138 1.00 57.66 326 ASP A CA 1
ATOM 2256 C C . ASP A 1 326 ? -10.801 18.155 19.471 1.00 57.66 326 ASP A C 1
ATOM 2258 O O . ASP A 1 326 ? -11.153 18.991 18.628 1.00 57.66 326 ASP A O 1
ATOM 2262 N N . PRO A 1 327 ? -10.372 18.623 20.666 1.00 50.97 327 PRO A N 1
ATOM 2263 C CA . PRO A 1 327 ? -10.405 20.048 20.995 1.00 50.97 327 PRO A CA 1
ATOM 2264 C C . PRO A 1 327 ? -9.435 20.946 20.203 1.00 50.97 327 PRO A C 1
ATOM 2266 O O . PRO A 1 327 ? -9.437 22.172 20.443 1.00 50.97 327 PRO A O 1
ATOM 2269 N N . ILE A 1 328 ? -8.563 20.384 19.357 1.00 53.59 328 ILE A N 1
ATOM 2270 C CA . ILE A 1 328 ? -7.628 21.125 18.494 1.00 53.59 328 ILE A CA 1
ATOM 2271 C C . ILE A 1 328 ? -7.687 20.776 17.002 1.00 53.59 328 ILE A C 1
ATOM 2273 O O . ILE A 1 328 ? -7.147 21.593 16.241 1.00 53.59 328 ILE A O 1
ATOM 2277 N N . ASP A 1 329 ? -8.344 19.691 16.597 1.00 56.72 329 ASP A N 1
ATOM 2278 C CA . ASP A 1 329 ? -8.430 19.311 15.186 1.00 56.72 329 ASP A CA 1
ATOM 2279 C C . ASP A 1 329 ? -9.302 20.284 14.343 1.00 56.72 329 ASP A C 1
ATOM 2281 O O . ASP A 1 329 ? -10.223 20.936 14.873 1.00 56.72 329 ASP A O 1
ATOM 2285 N N . PRO A 1 330 ? -8.966 20.545 13.061 1.00 54.59 330 PRO A N 1
ATOM 2286 C CA . PRO A 1 330 ? -9.892 21.111 12.076 1.00 54.59 330 PRO A CA 1
ATOM 2287 C C . PRO A 1 330 ? -11.184 20.314 11.773 1.00 54.59 330 PRO A C 1
ATOM 2289 O O . PRO A 1 330 ? -12.207 20.994 11.607 1.00 54.59 330 PRO A O 1
ATOM 2292 N N . GLU A 1 331 ? -11.152 18.984 11.685 1.00 61.91 331 GLU A N 1
ATOM 2293 C CA . GLU A 1 331 ? -12.268 18.060 11.374 1.00 61.91 331 GLU A CA 1
ATOM 2294 C C . GLU A 1 331 ? -12.275 16.908 12.424 1.00 61.91 331 GLU A C 1
ATOM 2296 O O . GLU A 1 331 ? -11.442 16.935 13.315 1.00 61.91 331 GLU A O 1
ATOM 2301 N N . LEU A 1 332 ? -13.302 16.049 12.521 1.00 58.28 332 LEU A N 1
ATOM 2302 C CA . LEU A 1 332 ? -13.534 15.223 13.745 1.00 58.28 332 LEU A CA 1
ATOM 2303 C C . LEU A 1 332 ? -14.154 13.838 13.468 1.00 58.28 332 LEU A C 1
ATOM 2305 O O . LEU A 1 332 ? -14.818 13.266 14.333 1.00 58.28 332 LEU A O 1
ATOM 2309 N N . ASP A 1 333 ? -14.111 13.422 12.210 1.00 66.25 333 ASP A N 1
ATOM 2310 C CA . ASP A 1 333 ? -14.781 12.233 11.684 1.00 66.25 333 ASP A CA 1
ATOM 2311 C C . ASP A 1 333 ? -13.976 11.766 10.430 1.00 66.25 333 ASP A C 1
ATOM 2313 O O . ASP A 1 333 ? -14.594 11.498 9.394 1.00 66.25 333 ASP A O 1
ATOM 2317 N N . ASN A 1 334 ? -12.626 11.838 10.441 1.00 67.06 334 ASN A N 1
ATOM 2318 C CA . ASN A 1 334 ? -11.787 11.613 9.239 1.00 67.06 334 ASN A CA 1
ATOM 2319 C C . ASN A 1 334 ? -10.649 10.588 9.390 1.00 67.06 334 ASN A C 1
ATOM 2321 O O . ASN A 1 334 ? -10.021 10.283 8.380 1.00 67.06 334 ASN A O 1
ATOM 2325 N N . GLY A 1 335 ? -10.400 10.081 10.596 1.00 80.19 335 GLY A N 1
ATOM 2326 C CA . GLY A 1 335 ? -9.600 8.887 10.883 1.00 80.19 335 GLY A CA 1
ATOM 2327 C C . GLY A 1 335 ? -10.426 7.789 11.563 1.00 80.19 335 GLY A C 1
ATOM 2328 O O . GLY A 1 335 ? -9.929 7.114 12.447 1.00 80.19 335 GLY A O 1
ATOM 2329 N N . ASP A 1 336 ? -11.729 7.676 11.265 1.00 89.25 336 ASP A N 1
ATOM 2330 C CA . ASP A 1 336 ? -12.639 6.723 11.935 1.00 89.25 336 ASP A CA 1
ATOM 2331 C C . ASP A 1 336 ? -12.392 5.277 11.419 1.00 89.25 336 ASP A C 1
ATOM 2333 O O . ASP A 1 336 ? -13.180 4.743 10.624 1.00 89.25 336 ASP A O 1
ATOM 2337 N N . ASP A 1 337 ? -11.306 4.630 11.858 1.00 92.81 337 ASP A N 1
ATOM 2338 C CA . ASP A 1 337 ? -10.794 3.403 11.228 1.00 92.81 337 ASP A CA 1
ATOM 2339 C C . ASP A 1 337 ? -11.588 2.114 11.520 1.00 92.81 337 ASP A C 1
ATOM 2341 O O . ASP A 1 337 ? -12.228 1.914 12.561 1.00 92.81 337 ASP A O 1
ATOM 2345 N N . SER A 1 338 ? -11.483 1.159 10.591 1.00 95.88 338 SER A N 1
ATOM 2346 C CA . SER A 1 338 ? -12.060 -0.188 10.663 1.00 95.88 338 SER A CA 1
ATOM 2347 C C . SER A 1 338 ? -10.974 -1.265 10.522 1.00 95.88 338 SER A C 1
ATOM 2349 O O . SER A 1 338 ? -10.852 -1.906 9.472 1.00 95.88 338 SER A O 1
ATOM 2351 N N . LEU A 1 339 ? -10.229 -1.511 11.603 1.00 98.19 339 LEU A N 1
ATOM 2352 C CA . LEU A 1 339 ? -9.062 -2.401 11.632 1.00 98.19 339 LEU A CA 1
ATOM 2353 C C . LEU A 1 339 ? -9.413 -3.818 12.120 1.00 98.19 339 LEU A C 1
ATOM 2355 O O . LEU A 1 339 ? -9.978 -4.007 13.205 1.00 98.19 339 LEU A O 1
ATOM 2359 N N . VAL A 1 340 ? -9.032 -4.839 11.351 1.00 98.62 340 VAL A N 1
ATOM 2360 C CA . VAL A 1 340 ? -9.239 -6.253 11.698 1.00 98.62 340 VAL A CA 1
ATOM 2361 C C . VAL A 1 340 ? -7.946 -7.048 11.521 1.00 98.62 340 VAL A C 1
ATOM 2363 O O . VAL A 1 340 ? -7.398 -7.070 10.426 1.00 98.62 340 VAL A O 1
ATOM 2366 N N . GLY A 1 341 ? -7.480 -7.734 12.570 1.00 98.31 341 GLY A N 1
ATOM 2367 C CA . GLY A 1 341 ? -6.303 -8.617 12.505 1.00 98.31 341 GLY A CA 1
ATOM 2368 C C . GLY A 1 341 ? -6.618 -9.887 11.713 1.00 98.31 341 GLY A C 1
ATOM 2369 O O . GLY A 1 341 ? -6.738 -9.876 10.488 1.00 98.31 341 GLY A O 1
ATOM 2370 N N . GLY A 1 342 ? -6.863 -10.992 12.410 1.00 98.38 342 GLY A N 1
ATOM 2371 C CA . GLY A 1 342 ? -7.551 -12.135 11.819 1.00 98.38 342 GLY A CA 1
ATOM 2372 C C . GLY A 1 342 ? -7.275 -13.449 12.529 1.00 98.38 342 GLY A C 1
ATOM 2373 O O . GLY A 1 342 ? -8.186 -14.024 13.146 1.00 98.38 342 GLY A O 1
ATOM 2374 N N . LYS A 1 343 ? -6.060 -13.990 12.361 1.00 98.50 343 LYS A N 1
ATOM 2375 C CA . LYS A 1 343 ? -5.678 -15.338 12.829 1.00 98.50 343 LYS A CA 1
ATOM 2376 C C . LYS A 1 343 ? -4.196 -15.490 13.226 1.00 98.50 343 LYS A C 1
ATOM 2378 O O . LYS A 1 343 ? -3.587 -16.511 12.881 1.00 98.50 343 LYS A O 1
ATOM 2383 N N . GLY A 1 344 ? -3.677 -14.614 14.076 1.00 98.44 344 GLY A N 1
ATOM 2384 C CA . GLY A 1 344 ? -2.413 -14.852 14.781 1.00 98.44 344 GLY A CA 1
ATOM 2385 C C . GLY A 1 344 ? -2.447 -14.418 16.236 1.00 98.44 344 GLY A C 1
ATOM 2386 O O . GLY A 1 344 ? -3.501 -14.404 16.850 1.00 98.44 344 GLY A O 1
ATOM 2387 N N . ASP A 1 345 ? -1.290 -14.155 16.837 1.00 98.69 345 ASP A N 1
ATOM 2388 C CA . ASP A 1 345 ? -1.180 -13.381 18.080 1.00 98.69 345 ASP A CA 1
ATOM 2389 C C . ASP A 1 345 ? -0.992 -11.882 17.704 1.00 98.69 345 ASP A C 1
ATOM 2391 O O . ASP A 1 345 ? 0.124 -11.361 17.797 1.00 98.69 345 ASP A O 1
ATOM 2395 N N . ASP A 1 346 ? -2.068 -11.217 17.257 1.00 98.81 346 ASP A N 1
ATOM 2396 C CA . ASP A 1 346 ? -2.027 -9.968 16.458 1.00 98.81 346 ASP A CA 1
ATOM 2397 C C . ASP A 1 346 ? -1.698 -8.693 17.272 1.00 98.81 346 ASP A C 1
ATOM 2399 O O . ASP A 1 346 ? -1.875 -8.645 18.498 1.00 98.81 346 ASP A O 1
ATOM 2403 N N . LEU A 1 347 ? -1.245 -7.627 16.597 1.00 98.62 347 LEU A N 1
ATOM 2404 C CA . LEU A 1 347 ? -0.949 -6.309 17.179 1.00 98.62 347 LEU A CA 1
ATOM 2405 C C . LEU A 1 347 ? -1.595 -5.178 16.362 1.00 98.62 347 LEU A C 1
ATOM 2407 O O . LEU A 1 347 ? -1.192 -4.931 15.234 1.00 98.62 347 LEU A O 1
ATOM 2411 N N . ILE A 1 348 ? -2.554 -4.457 16.946 1.00 98.50 348 ILE A N 1
ATOM 2412 C CA . ILE A 1 348 ? -3.317 -3.404 16.257 1.00 98.50 348 ILE A CA 1
ATOM 2413 C C . ILE A 1 348 ? -3.228 -2.091 17.045 1.00 98.50 348 ILE A C 1
ATOM 2415 O O . ILE A 1 348 ? -3.431 -2.095 18.265 1.00 98.50 348 ILE A O 1
ATOM 2419 N N . PHE A 1 349 ? -2.950 -0.991 16.345 1.00 97.12 349 PHE A N 1
ATOM 2420 C CA . PHE A 1 349 ? -3.032 0.389 16.829 1.00 97.12 349 PHE A CA 1
ATOM 2421 C C . PHE A 1 349 ? -3.989 1.183 15.935 1.00 97.12 349 PHE A C 1
ATOM 2423 O O . PHE A 1 349 ? -3.796 1.172 14.725 1.00 97.12 349 PHE A O 1
ATOM 2430 N N . GLY A 1 350 ? -4.970 1.874 16.515 1.00 93.81 350 GLY A N 1
ATOM 2431 C CA . GLY A 1 350 ? -5.747 2.898 15.806 1.00 93.81 350 GLY A CA 1
ATOM 2432 C C . GLY A 1 350 ? -5.035 4.261 15.791 1.00 93.81 350 GLY A C 1
ATOM 2433 O O . GLY A 1 350 ? -4.709 4.785 14.732 1.00 93.81 350 GLY A O 1
ATOM 2434 N N . GLU A 1 351 ? -4.580 4.691 16.978 1.00 90.88 351 GLU A N 1
ATOM 2435 C CA . GLU A 1 351 ? -3.857 5.939 17.307 1.00 90.88 351 GLU A CA 1
ATOM 2436 C C . GLU A 1 351 ? -4.748 7.169 17.645 1.00 90.88 351 GLU A C 1
ATOM 2438 O O . GLU A 1 351 ? -4.770 7.534 18.826 1.00 90.88 351 GLU A O 1
ATOM 2443 N N . ASP A 1 352 ? -5.461 7.806 16.704 1.00 84.38 352 ASP A N 1
ATOM 2444 C CA . ASP A 1 352 ? -6.347 8.979 16.937 1.00 84.38 352 ASP A CA 1
ATOM 2445 C C . ASP A 1 352 ? -7.616 8.918 16.031 1.00 84.38 352 ASP A C 1
ATOM 2447 O O . ASP A 1 352 ? -7.549 8.316 14.971 1.00 84.38 352 ASP A O 1
ATOM 2451 N N . ASP A 1 353 ? -8.712 9.607 16.413 1.00 86.12 353 ASP A N 1
ATOM 2452 C CA . ASP A 1 353 ? -10.117 9.469 15.920 1.00 86.12 353 ASP A CA 1
ATOM 2453 C C . ASP A 1 353 ? -10.861 8.200 16.456 1.00 86.12 353 ASP A C 1
ATOM 2455 O O . ASP A 1 353 ? -10.464 7.651 17.484 1.00 86.12 353 ASP A O 1
ATOM 2459 N N . ASN A 1 354 ? -12.072 7.849 15.975 1.00 89.69 354 ASN A N 1
ATOM 2460 C CA . ASN A 1 354 ? -13.030 7.000 16.733 1.00 89.69 354 ASN A CA 1
ATOM 2461 C C . ASN A 1 354 ? -13.051 5.515 16.304 1.00 89.69 354 ASN A C 1
ATOM 2463 O O . ASN A 1 354 ? -14.083 4.982 15.870 1.00 89.69 354 ASN A O 1
ATOM 2467 N N . ASP A 1 355 ? -11.926 4.833 16.484 1.00 92.50 355 ASP A N 1
ATOM 2468 C CA . ASP A 1 355 ? -11.625 3.558 15.822 1.00 92.50 355 ASP A CA 1
ATOM 2469 C C . ASP A 1 355 ? -12.502 2.351 16.204 1.00 92.50 355 ASP A C 1
ATOM 2471 O O . ASP A 1 355 ? -13.051 2.217 17.308 1.00 92.50 355 ASP A O 1
ATOM 2475 N N . THR A 1 356 ? -12.583 1.385 15.284 1.00 94.81 356 THR A N 1
ATOM 2476 C CA . THR A 1 356 ? -13.189 0.062 15.489 1.00 94.81 356 THR A CA 1
ATOM 2477 C C . THR A 1 356 ? -12.179 -1.058 15.231 1.00 94.81 356 THR A C 1
ATOM 2479 O O . THR A 1 356 ? -11.920 -1.424 14.088 1.00 94.81 356 THR A O 1
ATOM 2482 N N . LEU A 1 357 ? -11.671 -1.666 16.310 1.00 97.88 357 LEU A N 1
ATOM 2483 C CA . LEU A 1 357 ? -10.668 -2.738 16.266 1.00 97.88 357 LEU A CA 1
ATOM 2484 C C . LEU A 1 357 ? -11.278 -4.115 16.598 1.00 97.88 357 LEU A C 1
ATOM 2486 O O . LEU A 1 357 ? -11.810 -4.307 17.699 1.00 97.88 357 LEU A O 1
ATOM 2490 N N . GLU A 1 358 ? -11.121 -5.109 15.716 1.00 98.12 358 GLU A N 1
ATOM 2491 C CA . GLU A 1 358 ? -11.380 -6.535 16.008 1.00 98.12 358 GLU A CA 1
ATOM 2492 C C . GLU A 1 358 ? -10.091 -7.368 15.849 1.00 98.12 358 GLU A C 1
ATOM 2494 O O . GLU A 1 358 ? -9.512 -7.408 14.772 1.00 98.12 358 GLU A O 1
ATOM 2499 N N . GLY A 1 359 ? -9.629 -8.037 16.915 1.00 98.00 359 GLY A N 1
ATOM 2500 C CA . GLY A 1 359 ? -8.416 -8.873 16.889 1.00 98.00 359 GLY A CA 1
ATOM 2501 C C . GLY A 1 359 ? -8.623 -10.125 16.039 1.00 98.00 359 GLY A C 1
ATOM 2502 O O . GLY A 1 359 ? -8.351 -10.122 14.843 1.00 98.00 359 GLY A O 1
ATOM 2503 N N . GLY A 1 360 ? -9.187 -11.186 16.624 1.00 97.88 360 GLY A N 1
ATOM 2504 C CA . GLY A 1 360 ? -9.655 -12.328 15.832 1.00 97.88 360 GLY A CA 1
ATOM 2505 C C . GLY A 1 360 ? -9.618 -13.678 16.541 1.00 97.88 360 GLY A C 1
ATOM 2506 O O . GLY A 1 360 ? -10.328 -13.905 17.525 1.00 97.88 360 GLY A O 1
ATOM 2507 N N . ASP A 1 361 ? -8.869 -14.632 15.981 1.00 97.69 361 ASP A N 1
ATOM 2508 C CA . ASP A 1 361 ? -8.790 -16.036 16.428 1.00 97.69 361 ASP A CA 1
ATOM 2509 C C . ASP A 1 361 ? -7.480 -16.318 17.219 1.00 97.69 361 ASP A C 1
ATOM 2511 O O . ASP A 1 361 ? -6.850 -17.366 17.032 1.00 97.69 361 ASP A O 1
ATOM 2515 N N . GLY A 1 362 ? -7.076 -15.382 18.098 1.00 98.00 362 GLY A N 1
ATOM 2516 C CA . GLY A 1 362 ? -5.674 -15.185 18.497 1.00 98.00 362 GLY A CA 1
ATOM 2517 C C . GLY A 1 362 ? -5.285 -15.118 19.988 1.00 98.00 362 GLY A C 1
ATOM 2518 O O . GLY A 1 362 ? -5.693 -15.966 20.794 1.00 98.00 362 GLY A O 1
ATOM 2519 N N . ASN A 1 363 ? -4.388 -14.188 20.351 1.00 98.38 363 ASN A N 1
ATOM 2520 C CA . ASN A 1 363 ? -4.023 -13.772 21.730 1.00 98.38 363 ASN A CA 1
ATOM 2521 C C . ASN A 1 363 ? -3.633 -12.277 21.721 1.00 98.38 363 ASN A C 1
ATOM 2523 O O . ASN A 1 363 ? -2.520 -11.896 22.101 1.00 98.38 363 ASN A O 1
ATOM 2527 N N . ASP A 1 364 ? -4.562 -11.451 21.264 1.00 98.69 364 ASP A N 1
ATOM 2528 C CA . ASP A 1 364 ? -4.235 -10.250 20.486 1.00 98.69 364 ASP A CA 1
ATOM 2529 C C . ASP A 1 364 ? -3.910 -9.041 21.368 1.00 98.69 364 ASP A C 1
ATOM 2531 O O . ASP A 1 364 ? -4.255 -9.004 22.552 1.00 98.69 364 ASP A O 1
ATOM 2535 N N . THR A 1 365 ? -3.222 -8.040 20.830 1.00 98.69 365 THR A N 1
ATOM 2536 C CA . THR A 1 365 ? -2.877 -6.795 21.530 1.00 98.69 365 THR A CA 1
ATOM 2537 C C . THR A 1 365 ? -3.471 -5.619 20.774 1.00 98.69 365 THR A C 1
ATOM 2539 O O . THR A 1 365 ? -2.961 -5.232 19.731 1.00 98.69 365 THR A O 1
ATOM 2542 N N . LEU A 1 366 ? -4.554 -5.061 21.313 1.00 98.50 366 LEU A N 1
ATOM 2543 C CA . LEU A 1 366 ? -5.279 -3.951 20.703 1.00 98.50 366 LEU A CA 1
ATOM 2544 C C . LEU A 1 366 ? -5.005 -2.676 21.501 1.00 98.50 366 LEU A C 1
ATOM 2546 O O . LEU A 1 366 ? -5.142 -2.656 22.733 1.00 98.50 366 LEU A O 1
ATOM 2550 N N . HIS A 1 367 ? -4.662 -1.625 20.775 1.00 97.50 367 HIS A N 1
ATOM 2551 C CA . HIS A 1 367 ? -4.557 -0.253 21.229 1.00 97.50 367 HIS A CA 1
ATOM 2552 C C . HIS A 1 367 ? -5.480 0.590 20.354 1.00 97.50 367 HIS A C 1
ATOM 2554 O O . HIS A 1 367 ? -5.289 0.618 19.148 1.00 97.50 367 HIS A O 1
ATOM 2560 N N . GLY A 1 368 ? -6.465 1.255 20.947 1.00 94.12 368 GLY A N 1
ATOM 2561 C CA . GLY A 1 368 ? -7.128 2.380 20.289 1.00 94.12 368 GLY A CA 1
ATOM 2562 C C . GLY A 1 368 ? -6.188 3.586 20.279 1.00 94.12 368 GLY A C 1
ATOM 2563 O O . GLY A 1 368 ? -5.036 3.464 19.846 1.00 94.12 368 GLY A O 1
ATOM 2564 N N . GLY A 1 369 ? -6.560 4.673 20.955 1.00 91.69 369 GLY A N 1
ATOM 2565 C CA . GLY A 1 369 ? -5.546 5.609 21.453 1.00 91.69 369 GLY A CA 1
ATOM 2566 C C . GLY A 1 369 ? -6.072 6.911 22.038 1.00 91.69 369 GLY A C 1
ATOM 2567 O O . GLY A 1 369 ? -5.827 7.208 23.221 1.00 91.69 369 GLY A O 1
ATOM 2568 N N . VAL A 1 370 ? -6.752 7.692 21.206 1.00 88.06 370 VAL A N 1
ATOM 2569 C CA . VAL A 1 370 ? -7.311 9.013 21.505 1.00 88.06 370 VAL A CA 1
ATOM 2570 C C . VAL A 1 370 ? -8.774 9.045 21.041 1.00 88.06 370 VAL A C 1
ATOM 2572 O O . VAL A 1 370 ? -9.105 8.415 20.058 1.00 88.06 370 VAL A O 1
ATOM 2575 N N . ASP A 1 371 ? -9.641 9.782 21.746 1.00 86.69 371 ASP A N 1
ATOM 2576 C CA . ASP A 1 371 ? -11.080 9.929 21.446 1.00 86.69 371 ASP A CA 1
ATOM 2577 C C . ASP A 1 371 ? -11.950 8.637 21.665 1.00 86.69 371 ASP A C 1
ATOM 2579 O O . ASP A 1 371 ? -11.665 7.890 22.606 1.00 86.69 371 ASP A O 1
ATOM 2583 N N . ASP A 1 372 ? -13.132 8.447 21.042 1.00 89.88 372 ASP A N 1
ATOM 2584 C CA . ASP A 1 372 ? -14.228 7.562 21.560 1.00 89.88 372 ASP A CA 1
ATOM 2585 C C . ASP A 1 372 ? -14.206 6.079 21.033 1.00 89.88 372 ASP A C 1
ATOM 2587 O O . ASP A 1 372 ? -15.228 5.530 20.604 1.00 89.88 372 ASP A O 1
ATOM 2591 N N . ASP A 1 373 ? -13.055 5.406 21.146 1.00 92.44 373 ASP A N 1
ATOM 2592 C CA . ASP A 1 373 ? -12.705 4.012 20.754 1.00 92.44 373 ASP A CA 1
ATOM 2593 C C . ASP A 1 373 ? -13.758 2.866 20.897 1.00 92.44 373 ASP A C 1
ATOM 2595 O O . ASP A 1 373 ? -14.493 2.760 21.892 1.00 92.44 373 ASP A O 1
ATOM 2599 N N . THR A 1 374 ? -13.724 1.859 20.000 1.00 93.94 374 THR A N 1
ATOM 2600 C CA . THR A 1 374 ? -14.436 0.557 20.124 1.00 93.94 374 THR A CA 1
ATOM 2601 C C . THR A 1 374 ? -13.541 -0.674 19.879 1.00 93.94 374 THR A C 1
ATOM 2603 O O . THR A 1 374 ? -13.134 -0.960 18.758 1.00 93.94 374 THR A O 1
ATOM 2606 N N . LEU A 1 375 ? -13.323 -1.500 20.916 1.00 97.69 375 LEU A N 1
ATOM 2607 C CA . LEU A 1 375 ? -12.401 -2.652 20.876 1.00 97.69 375 LEU A CA 1
ATOM 2608 C C . LEU A 1 375 ? -13.084 -4.019 21.083 1.00 97.69 375 LEU A C 1
ATOM 2610 O O . LEU A 1 375 ? -13.895 -4.209 22.003 1.00 97.69 375 LEU A O 1
ATOM 2614 N N . ILE A 1 376 ? -12.674 -5.009 20.281 1.00 97.00 376 ILE A N 1
ATOM 2615 C CA . ILE A 1 376 ? -13.142 -6.403 20.304 1.00 97.00 376 ILE A CA 1
ATOM 2616 C C . ILE A 1 376 ? -11.941 -7.366 20.211 1.00 97.00 376 ILE A C 1
ATOM 2618 O O . ILE A 1 376 ? -11.492 -7.692 19.124 1.00 97.00 376 ILE A O 1
ATOM 2622 N N . GLY A 1 377 ? -11.435 -7.875 21.342 1.00 96.38 377 GLY A N 1
ATOM 2623 C CA . GLY A 1 377 ? -10.279 -8.795 21.349 1.00 96.38 377 GLY A CA 1
ATOM 2624 C C . GLY A 1 377 ? -10.478 -10.043 20.478 1.00 96.38 377 GLY A C 1
ATOM 2625 O O . GLY A 1 377 ? -9.795 -10.217 19.480 1.00 96.38 377 GLY A O 1
ATOM 2626 N N . GLY A 1 378 ? -11.462 -10.883 20.810 1.00 96.38 378 GLY A N 1
ATOM 2627 C CA . GLY A 1 378 ? -11.776 -12.078 20.025 1.00 96.38 378 GLY A CA 1
ATOM 2628 C C . GLY A 1 378 ? -11.600 -13.373 20.814 1.00 96.38 378 GLY A C 1
ATOM 2629 O O . GLY A 1 378 ? -12.068 -13.492 21.947 1.00 96.38 378 GLY A O 1
ATOM 2630 N N . ALA A 1 379 ? -11.043 -14.406 20.184 1.00 96.00 379 ALA A N 1
ATOM 2631 C CA . ALA A 1 379 ? -11.168 -15.799 20.615 1.00 96.00 379 ALA A CA 1
ATOM 2632 C C . ALA A 1 379 ? -9.958 -16.359 21.396 1.00 96.00 379 ALA A C 1
ATOM 2634 O O . ALA A 1 379 ? -9.671 -17.562 21.306 1.00 96.00 379 ALA A O 1
ATOM 2635 N N . GLY A 1 380 ? -9.304 -15.532 22.218 1.00 96.69 380 GLY A N 1
ATOM 2636 C CA . GLY A 1 380 ? -8.024 -15.868 22.841 1.00 96.69 380 GLY A CA 1
ATOM 2637 C C . GLY A 1 380 ? -7.878 -15.608 24.344 1.00 96.69 380 GLY A C 1
ATOM 2638 O O . GLY A 1 380 ? -8.392 -16.339 25.209 1.00 96.69 380 GLY A O 1
ATOM 2639 N N . ALA A 1 381 ? -7.005 -14.647 24.639 1.00 97.56 381 ALA A N 1
ATOM 2640 C CA . ALA A 1 381 ? -6.505 -14.265 25.958 1.00 97.56 381 ALA A CA 1
ATOM 2641 C C . ALA A 1 381 ? -5.893 -12.847 25.914 1.00 97.56 381 ALA A C 1
ATOM 2643 O O . ALA A 1 381 ? -4.762 -12.628 26.355 1.00 97.56 381 ALA A O 1
ATOM 2644 N N . ASP A 1 382 ? -6.674 -11.916 25.380 1.00 98.44 382 ASP A N 1
ATOM 2645 C CA . ASP A 1 382 ? -6.205 -10.733 24.647 1.00 98.44 382 ASP A CA 1
ATOM 2646 C C . ASP A 1 382 ? -5.874 -9.534 25.564 1.00 98.44 382 ASP A C 1
ATOM 2648 O O . ASP A 1 382 ? -6.188 -9.512 26.757 1.00 98.44 382 ASP A O 1
ATOM 2652 N N . SER A 1 383 ? -5.214 -8.513 25.035 1.00 98.31 383 SER A N 1
ATOM 2653 C CA . SER A 1 383 ? -4.712 -7.348 25.763 1.00 98.31 383 SER A CA 1
ATOM 2654 C C . SER A 1 383 ? -5.227 -6.065 25.117 1.00 98.31 383 SER A C 1
ATOM 2656 O O . SER A 1 383 ? -4.521 -5.436 24.337 1.00 98.31 383 SER A O 1
ATOM 2658 N N . MET A 1 384 ? -6.448 -5.674 25.477 1.00 98.25 384 MET A N 1
ATOM 2659 C CA . MET A 1 384 ? -7.089 -4.444 25.007 1.00 98.25 384 MET A CA 1
ATOM 2660 C C . MET A 1 384 ? -6.724 -3.254 25.906 1.00 98.25 384 MET A C 1
ATOM 2662 O O . MET A 1 384 ? -6.838 -3.332 27.136 1.00 98.25 384 MET A O 1
ATOM 2666 N N . THR A 1 385 ? -6.340 -2.150 25.274 1.00 97.75 385 THR A N 1
ATOM 2667 C CA . THR A 1 385 ? -6.244 -0.800 25.846 1.00 97.75 385 THR A CA 1
ATOM 2668 C C . THR A 1 385 ? -6.993 0.128 24.893 1.00 97.75 385 THR A C 1
ATOM 2670 O O . THR A 1 385 ? -6.714 0.054 23.703 1.00 97.75 385 THR A O 1
ATOM 2673 N N . GLY A 1 386 ? -7.899 0.984 25.363 1.00 93.81 386 GLY A N 1
ATOM 2674 C CA . GLY A 1 386 ? -8.259 2.177 24.580 1.00 93.81 386 GLY A CA 1
ATOM 2675 C C . GLY A 1 386 ? -7.176 3.225 24.819 1.00 93.81 386 GLY A C 1
ATOM 2676 O O . GLY A 1 386 ? -5.990 2.924 24.625 1.00 93.81 386 GLY A O 1
ATOM 2677 N N . GLY A 1 387 ? -7.503 4.357 25.446 1.00 92.50 387 GLY A N 1
ATOM 2678 C CA . GLY A 1 387 ? -6.445 5.112 26.137 1.00 92.50 387 GLY A CA 1
ATOM 2679 C C . GLY A 1 387 ? -6.818 6.470 26.711 1.00 92.50 387 GLY A C 1
ATOM 2680 O O . GLY A 1 387 ? -6.465 6.790 27.866 1.00 92.50 387 GLY A O 1
ATOM 2681 N N . ALA A 1 388 ? -7.506 7.275 25.914 1.00 89.44 388 ALA A N 1
ATOM 2682 C CA . ALA A 1 388 ? -8.094 8.535 26.327 1.00 89.44 388 ALA A CA 1
ATOM 2683 C C . ALA A 1 388 ? -9.612 8.503 26.130 1.00 89.44 388 ALA A C 1
ATOM 2685 O O . ALA A 1 388 ? -10.173 7.575 25.583 1.00 89.44 388 ALA A O 1
ATOM 2686 N N . ASP A 1 389 ? -10.266 9.530 26.649 1.00 86.44 389 ASP A N 1
ATOM 2687 C CA . ASP A 1 389 ? -11.677 9.795 26.407 1.00 86.44 389 ASP A CA 1
ATOM 2688 C C . ASP A 1 389 ? -12.675 8.665 26.776 1.00 86.44 389 ASP A C 1
ATOM 2690 O O . ASP A 1 389 ? -13.039 8.642 27.962 1.00 86.44 389 ASP A O 1
ATOM 2694 N N . ARG A 1 390 ? -13.258 7.849 25.874 1.00 89.50 390 ARG A N 1
ATOM 2695 C CA . ARG A 1 390 ? -14.506 7.096 26.225 1.00 89.50 390 ARG A CA 1
ATOM 2696 C C . ARG A 1 390 ? -14.673 5.676 25.654 1.00 89.50 390 ARG A C 1
ATOM 2698 O O . ARG A 1 390 ? -15.788 5.288 25.280 1.00 89.50 390 ARG A O 1
ATOM 2705 N N . ASP A 1 391 ? -13.615 4.881 25.721 1.00 90.69 391 ASP A N 1
ATOM 2706 C CA . ASP A 1 391 ? -13.505 3.495 25.247 1.00 90.69 391 ASP A CA 1
ATOM 2707 C C . ASP A 1 391 ? -14.749 2.585 25.433 1.00 90.69 391 ASP A C 1
ATOM 2709 O O . ASP A 1 391 ? -15.367 2.500 26.510 1.00 90.69 391 ASP A O 1
ATOM 2713 N N . THR A 1 392 ? -15.056 1.766 24.420 1.00 90.44 392 THR A N 1
ATOM 2714 C CA . THR A 1 392 ? -16.087 0.713 24.463 1.00 90.44 392 THR A CA 1
ATOM 2715 C C . THR A 1 392 ? -15.532 -0.678 24.130 1.00 90.44 392 THR A C 1
ATOM 2717 O O . THR A 1 392 ? -15.408 -1.079 22.978 1.00 90.44 392 THR A O 1
ATOM 2720 N N . PHE A 1 393 ? -15.311 -1.491 25.166 1.00 94.00 393 PHE A N 1
ATOM 2721 C CA . PHE A 1 393 ? -14.863 -2.885 25.046 1.00 94.00 393 PHE A CA 1
ATOM 2722 C C . PHE A 1 393 ? -16.058 -3.839 24.917 1.00 94.00 393 PHE A C 1
ATOM 2724 O O . PHE A 1 393 ? -16.857 -3.979 25.859 1.00 94.00 393 PHE A O 1
ATOM 2731 N N . ILE A 1 394 ? -16.175 -4.537 23.784 1.00 88.56 394 ILE A N 1
ATOM 2732 C CA . ILE A 1 394 ? -17.293 -5.449 23.496 1.00 88.56 394 ILE A CA 1
ATOM 2733 C C . ILE A 1 394 ? -16.842 -6.904 23.609 1.00 88.56 394 ILE A C 1
ATOM 2735 O O . ILE A 1 394 ? -16.100 -7.429 22.786 1.00 88.56 394 ILE A O 1
ATOM 2739 N N . ILE A 1 395 ? -17.377 -7.608 24.605 1.00 88.69 395 ILE A N 1
ATOM 2740 C CA . ILE A 1 395 ? -17.045 -9.014 24.835 1.00 88.69 395 ILE A CA 1
ATOM 2741 C C . ILE A 1 395 ? -18.133 -9.912 24.225 1.00 88.69 395 ILE A C 1
ATOM 274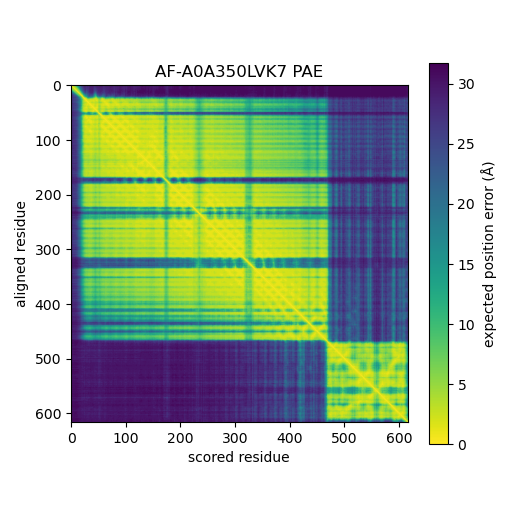3 O O . ILE A 1 395 ? -19.249 -10.020 24.743 1.00 88.69 395 ILE A O 1
ATOM 2747 N N . THR A 1 396 ? -17.809 -10.566 23.109 1.00 82.06 396 THR A N 1
ATOM 2748 C CA . THR A 1 396 ? -18.766 -11.266 22.230 1.00 82.06 396 THR A CA 1
ATOM 2749 C C . THR A 1 396 ? -19.277 -12.598 22.799 1.00 82.06 396 THR A C 1
ATOM 2751 O O . THR A 1 396 ? -20.478 -12.894 22.706 1.00 82.06 396 THR A O 1
ATOM 2754 N N . SER A 1 397 ? -18.428 -13.402 23.455 1.00 85.56 397 SER A N 1
ATOM 2755 C CA . SER A 1 397 ? -18.865 -14.596 24.198 1.00 85.56 397 SER A CA 1
ATOM 2756 C C . SER A 1 397 ? -18.001 -14.946 25.429 1.00 85.56 397 SER A C 1
ATOM 2758 O O . SER A 1 397 ? -17.185 -14.166 25.901 1.00 85.56 397 SER A O 1
ATOM 2760 N N . VAL A 1 398 ? -18.268 -16.099 26.060 1.00 84.62 398 VAL A N 1
ATOM 2761 C CA . VAL A 1 398 ? -17.661 -16.533 27.342 1.00 84.62 398 VAL A CA 1
ATOM 2762 C C . VAL A 1 398 ? -16.480 -17.504 27.153 1.00 84.62 398 VAL A C 1
ATOM 2764 O O . VAL A 1 398 ? -15.774 -17.791 28.121 1.00 84.62 398 VAL A O 1
ATOM 2767 N N . SER A 1 399 ? -16.282 -18.058 25.952 1.00 89.38 399 SER A N 1
ATOM 2768 C CA . SER A 1 399 ? -15.003 -18.699 25.584 1.00 89.38 399 SER A CA 1
ATOM 2769 C C . SER A 1 399 ? -13.919 -17.662 25.330 1.00 89.38 399 SER A C 1
ATOM 2771 O O . SER A 1 399 ? -12.774 -17.899 25.683 1.00 89.38 399 SER A O 1
ATOM 2773 N N . ASP A 1 400 ? -14.367 -16.561 24.755 1.00 89.38 400 ASP A N 1
ATOM 2774 C CA . ASP A 1 400 ? -13.632 -15.464 24.152 1.00 89.38 400 ASP A CA 1
ATOM 2775 C C . ASP A 1 400 ? -13.043 -14.628 25.308 1.00 89.38 400 ASP A C 1
ATOM 2777 O O . ASP A 1 400 ? -11.836 -14.547 25.480 1.00 89.38 400 ASP A O 1
ATOM 2781 N N . ALA A 1 401 ? -13.904 -14.284 26.277 1.00 88.38 401 ALA A N 1
ATOM 2782 C CA . ALA A 1 401 ? -13.588 -13.676 27.577 1.00 88.38 401 ALA A CA 1
ATOM 2783 C C . ALA A 1 401 ? -12.781 -14.537 28.598 1.00 88.38 401 ALA A C 1
ATOM 2785 O O . ALA A 1 401 ? -13.108 -14.560 29.805 1.00 88.38 401 ALA A O 1
ATOM 2786 N N . ASN A 1 402 ? -11.827 -15.366 28.155 1.00 92.56 402 ASN A N 1
ATOM 2787 C CA . ASN A 1 402 ? -11.113 -16.342 28.990 1.00 92.56 402 ASN A CA 1
ATOM 2788 C C . ASN A 1 402 ? -9.571 -16.224 28.994 1.00 92.56 402 ASN A C 1
ATOM 2790 O O . ASN A 1 402 ? -8.836 -17.216 29.052 1.00 92.56 402 ASN A O 1
ATOM 2794 N N . GLY A 1 403 ? -9.075 -15.012 29.151 1.00 93.56 403 GLY A N 1
ATOM 2795 C CA . GLY A 1 403 ? -7.689 -14.764 29.582 1.00 93.56 403 GLY A CA 1
ATOM 2796 C C . GLY A 1 403 ? -7.351 -13.284 29.679 1.00 93.56 403 GLY A C 1
ATOM 2797 O O . GLY A 1 403 ? -6.455 -12.894 30.431 1.00 93.56 403 GLY A O 1
ATOM 2798 N N . ASP A 1 404 ? -8.163 -12.528 28.964 1.00 97.56 404 ASP A N 1
ATOM 2799 C CA . ASP A 1 404 ? -8.096 -11.152 28.565 1.00 97.56 404 ASP A CA 1
ATOM 2800 C C . ASP A 1 404 ? -7.909 -10.151 29.703 1.00 97.56 404 ASP A C 1
ATOM 2802 O O . ASP A 1 404 ? -8.313 -10.331 30.866 1.00 97.56 404 ASP A O 1
ATOM 2806 N N . ILE A 1 405 ? -7.222 -9.084 29.321 1.00 97.69 405 ILE A N 1
ATOM 2807 C CA . ILE A 1 405 ? -6.829 -7.948 30.126 1.00 97.69 405 ILE A CA 1
ATOM 2808 C C . ILE A 1 405 ? -7.331 -6.711 29.394 1.00 97.69 405 ILE A C 1
ATOM 2810 O O . ILE A 1 405 ? -6.803 -6.348 28.354 1.00 97.69 405 ILE A O 1
ATOM 2814 N N . VAL A 1 406 ? -8.311 -6.047 29.994 1.00 97.00 406 VAL A N 1
ATOM 2815 C CA . VAL A 1 406 ? -8.732 -4.697 29.619 1.00 97.00 406 VAL A CA 1
ATOM 2816 C C . VAL A 1 406 ? -8.010 -3.694 30.537 1.00 97.00 406 VAL A C 1
ATOM 2818 O O . VAL A 1 406 ? -7.992 -3.870 31.767 1.00 97.00 406 VAL A O 1
ATOM 2821 N N . ASP A 1 407 ? -7.347 -2.690 29.972 1.00 96.44 407 ASP A N 1
ATOM 2822 C CA . ASP A 1 407 ? -7.265 -1.324 30.525 1.00 96.44 407 ASP A CA 1
ATOM 2823 C C . ASP A 1 407 ? -8.281 -0.486 29.738 1.00 96.44 407 ASP A C 1
ATOM 2825 O O . ASP A 1 407 ? -8.352 -0.643 28.524 1.00 96.44 407 ASP A O 1
ATOM 2829 N N . GLY A 1 408 ? -9.057 0.363 30.410 1.00 91.50 408 GLY A N 1
ATOM 2830 C CA . GLY A 1 408 ? -9.616 1.550 29.763 1.00 91.50 408 GLY A CA 1
ATOM 2831 C C . GLY A 1 408 ? -8.518 2.598 29.579 1.00 91.50 408 GLY A C 1
ATOM 2832 O O . GLY A 1 408 ? -7.403 2.285 29.143 1.00 91.50 408 GLY A O 1
ATOM 2833 N N . GLY A 1 409 ? -8.771 3.806 30.063 1.00 90.31 409 GLY A N 1
ATOM 2834 C CA . GLY A 1 409 ? -7.843 4.920 29.991 1.00 90.31 409 GLY A CA 1
ATOM 2835 C C . GLY A 1 409 ? -7.443 5.528 31.336 1.00 90.31 409 GLY A C 1
ATOM 2836 O O . GLY A 1 409 ? -7.623 4.982 32.424 1.00 90.31 409 GLY A O 1
ATOM 2837 N N . THR A 1 410 ? -6.815 6.701 31.220 1.00 84.06 410 THR A N 1
ATOM 2838 C CA . THR A 1 410 ? -6.874 7.822 32.196 1.00 84.06 410 THR A CA 1
ATOM 2839 C C . THR A 1 410 ? -6.686 9.179 31.478 1.00 84.06 410 THR A C 1
ATOM 2841 O O . THR A 1 410 ? -6.290 10.184 32.089 1.00 84.06 410 THR A O 1
ATOM 2844 N N . GLY A 1 411 ? -6.861 9.203 30.150 1.00 81.62 411 GLY A N 1
ATOM 2845 C CA . GLY A 1 411 ? -6.846 10.414 29.331 1.00 81.62 411 GLY A CA 1
ATOM 2846 C C . GLY A 1 411 ? -8.229 11.069 29.258 1.00 81.62 411 GLY A C 1
ATOM 2847 O O . GLY A 1 411 ? -9.208 10.526 29.753 1.00 81.62 411 GLY A O 1
ATOM 2848 N N . GLY A 1 412 ? -8.306 12.250 28.642 1.00 80.06 412 GLY A N 1
ATOM 2849 C CA . GLY A 1 412 ? -9.592 12.756 28.155 1.00 80.06 412 GLY A CA 1
ATOM 2850 C C . GLY A 1 412 ? -10.729 13.017 29.152 1.00 80.06 412 GLY A C 1
ATOM 2851 O O . GLY A 1 412 ? -10.530 13.564 30.247 1.00 80.06 412 GLY A O 1
ATOM 2852 N N . ASP A 1 413 ? -11.938 12.662 28.706 1.00 78.38 413 ASP A N 1
ATOM 2853 C CA . ASP A 1 413 ? -13.228 12.612 29.412 1.00 78.38 413 ASP A CA 1
ATOM 2854 C C . ASP A 1 413 ? -13.563 11.219 30.018 1.00 78.38 413 ASP A C 1
ATOM 2856 O O . ASP A 1 413 ? -14.740 10.962 30.322 1.00 78.38 413 ASP A O 1
ATOM 2860 N N . ASP A 1 414 ? -12.521 10.394 30.236 1.00 74.69 414 ASP A N 1
ATOM 2861 C CA . ASP A 1 414 ? -12.347 9.289 31.210 1.00 74.69 414 ASP A CA 1
ATOM 2862 C C . ASP A 1 414 ? -13.677 8.643 31.666 1.00 74.69 414 ASP A C 1
ATOM 2864 O O . ASP A 1 414 ? -14.264 9.028 32.696 1.00 74.69 414 ASP A O 1
ATOM 2868 N N . PHE A 1 415 ? -14.237 7.741 30.843 1.00 81.75 415 PHE A N 1
ATOM 2869 C CA . PHE A 1 415 ? -15.490 7.044 31.163 1.00 81.75 415 PHE A CA 1
ATOM 2870 C C . PHE A 1 415 ? -15.737 5.789 30.309 1.00 81.75 415 PHE A C 1
ATOM 2872 O O . PHE A 1 415 ? -16.568 5.775 29.391 1.00 81.75 415 PHE A O 1
ATOM 2879 N N . ASP A 1 416 ? -15.143 4.686 30.728 1.00 84.06 416 ASP A N 1
ATOM 2880 C CA . ASP A 1 416 ? -14.946 3.541 29.854 1.00 84.06 416 ASP A CA 1
ATOM 2881 C C . ASP A 1 416 ? -16.019 2.471 30.088 1.00 84.06 416 ASP A C 1
ATOM 2883 O O . ASP A 1 416 ? -16.556 2.272 31.197 1.00 84.06 416 ASP A O 1
ATOM 2887 N N . THR A 1 417 ? -16.398 1.787 29.008 1.00 86.94 417 THR A N 1
ATOM 2888 C CA . THR A 1 417 ? -17.552 0.887 28.959 1.00 86.94 417 THR A CA 1
ATOM 2889 C C . THR A 1 417 ? -17.158 -0.533 28.581 1.00 86.94 417 THR A C 1
ATOM 2891 O O . THR A 1 417 ? -16.987 -0.871 27.419 1.00 86.94 417 THR A O 1
ATOM 2894 N N . LEU A 1 418 ? -17.161 -1.425 29.574 1.00 89.12 418 LEU A N 1
ATOM 2895 C CA . LEU A 1 418 ? -17.069 -2.868 29.349 1.00 89.12 418 LEU A CA 1
ATOM 2896 C C . LEU A 1 418 ? -18.478 -3.465 29.178 1.00 89.12 418 LEU A C 1
ATOM 2898 O O . LEU A 1 418 ? -19.207 -3.691 30.166 1.00 89.12 418 LEU A O 1
ATOM 2902 N N . ASP A 1 419 ? -18.877 -3.733 27.932 1.00 83.12 419 ASP A N 1
ATOM 2903 C CA . ASP A 1 419 ? -20.147 -4.393 27.629 1.00 83.12 419 ASP A CA 1
ATOM 2904 C C . ASP A 1 419 ? -20.023 -5.921 27.778 1.00 83.12 419 ASP A C 1
ATOM 2906 O O . ASP A 1 419 ? -19.228 -6.601 27.136 1.00 83.12 419 ASP A O 1
ATOM 2910 N N . LEU A 1 420 ? -20.841 -6.462 28.686 1.00 79.19 420 LEU A N 1
ATOM 2911 C CA . LEU A 1 420 ? -20.936 -7.891 29.006 1.00 79.19 420 LEU A CA 1
ATOM 2912 C C . LEU A 1 420 ? -22.361 -8.415 28.749 1.00 79.19 420 LEU A C 1
ATOM 2914 O O . LEU A 1 420 ? -22.875 -9.275 29.484 1.00 79.19 420 LEU A O 1
ATOM 2918 N N . THR A 1 421 ? -23.080 -7.821 27.796 1.00 72.44 421 THR A N 1
ATOM 2919 C CA . THR A 1 421 ? -24.469 -8.183 27.503 1.00 72.44 421 THR A CA 1
ATOM 2920 C C . THR A 1 421 ? -24.548 -9.531 26.787 1.00 72.44 421 THR A C 1
ATOM 2922 O O . THR A 1 421 ? -23.613 -10.011 26.165 1.00 72.44 421 THR A O 1
ATOM 2925 N N . GLY A 1 422 ? -25.642 -10.265 27.004 1.00 65.06 422 GLY A N 1
ATOM 2926 C CA . GLY A 1 422 ? -25.747 -11.665 26.568 1.00 65.06 422 GLY A CA 1
ATOM 2927 C C . GLY A 1 422 ? -24.932 -12.682 27.393 1.00 65.06 422 GLY A C 1
ATOM 2928 O O . GLY A 1 422 ? -25.396 -13.819 27.521 1.00 65.06 422 GLY A O 1
ATOM 2929 N N . LEU A 1 423 ? -23.821 -12.290 28.038 1.00 65.00 423 LEU A N 1
ATOM 2930 C CA . LEU A 1 423 ? -22.835 -13.158 28.727 1.00 65.00 423 LEU A CA 1
ATOM 2931 C C . LEU A 1 423 ? -23.295 -13.806 30.056 1.00 65.00 423 LEU A C 1
ATOM 2933 O O . LEU A 1 423 ? -22.569 -13.875 31.052 1.00 65.00 423 LEU A O 1
ATOM 2937 N N . GLY A 1 424 ? -24.518 -14.337 30.083 1.00 64.38 424 GLY A N 1
ATOM 2938 C CA . GLY A 1 424 ? -24.992 -15.239 31.131 1.00 64.38 424 GLY A CA 1
ATOM 2939 C C . GLY A 1 424 ? -24.962 -14.639 32.550 1.00 64.38 424 GLY A C 1
ATOM 2940 O O . GLY A 1 424 ? -25.363 -13.491 32.755 1.00 64.38 424 GLY A O 1
ATOM 2941 N N . PRO A 1 425 ? -24.586 -15.434 33.572 1.00 73.75 425 PRO A N 1
ATOM 2942 C CA . PRO A 1 425 ? -24.388 -14.969 34.939 1.00 73.75 425 PRO A CA 1
ATOM 2943 C C . PRO A 1 425 ? -22.896 -14.854 35.298 1.00 73.75 425 PRO A C 1
ATOM 2945 O O . PRO A 1 425 ? -22.191 -15.859 35.350 1.00 73.75 425 PRO A O 1
ATOM 2948 N N . PHE A 1 426 ? -22.437 -13.660 35.673 1.00 80.69 426 PHE A N 1
ATOM 2949 C CA . PHE A 1 426 ? -21.065 -13.414 36.140 1.00 80.69 426 PHE A CA 1
ATOM 2950 C C . PHE A 1 426 ? -21.007 -12.870 37.579 1.00 80.69 426 PHE A C 1
ATOM 2952 O O . PHE A 1 426 ? -22.022 -12.471 38.161 1.00 80.69 426 PHE A O 1
ATOM 2959 N N . VAL A 1 427 ? -19.809 -12.852 38.173 1.00 81.12 427 VAL A N 1
ATOM 2960 C CA . VAL A 1 427 ? -19.518 -12.171 39.448 1.00 81.12 427 VAL A CA 1
ATOM 2961 C C . VAL A 1 427 ? -18.205 -11.388 39.375 1.00 81.12 427 VAL A C 1
ATOM 2963 O O . VAL A 1 427 ? -17.195 -11.919 38.919 1.00 81.12 427 VAL A O 1
ATOM 2966 N N . LYS A 1 428 ? -18.206 -10.142 39.870 1.00 84.81 428 LYS A N 1
ATOM 2967 C CA . LYS A 1 428 ? -16.982 -9.341 40.040 1.00 84.81 428 LYS A CA 1
ATOM 2968 C C . LYS A 1 428 ? -16.231 -9.793 41.299 1.00 84.81 428 LYS A C 1
ATOM 2970 O O . LYS A 1 428 ? -16.845 -10.044 42.342 1.00 84.81 428 LYS A O 1
ATOM 2975 N N . VAL A 1 429 ? -14.911 -9.924 41.201 1.00 86.25 429 VAL A N 1
ATOM 2976 C CA . VAL A 1 429 ? -14.008 -10.379 42.271 1.00 86.25 429 VAL A CA 1
ATOM 2977 C C . VAL A 1 429 ? -12.769 -9.483 42.285 1.00 86.25 429 VAL A C 1
ATOM 2979 O O . VAL A 1 429 ? -12.355 -8.976 41.253 1.00 86.25 429 VAL A O 1
ATOM 2982 N N . GLY A 1 430 ? -12.179 -9.256 43.462 1.00 81.94 430 GLY A N 1
ATOM 2983 C CA . GLY A 1 430 ? -10.956 -8.452 43.608 1.00 81.94 430 GLY A CA 1
ATOM 2984 C C . GLY A 1 430 ? -11.162 -6.933 43.606 1.00 81.94 430 GLY A C 1
ATOM 2985 O O . GLY A 1 430 ? -10.318 -6.253 44.173 1.00 81.94 430 GLY A O 1
ATOM 2986 N N . GLU A 1 431 ? -12.298 -6.469 43.071 1.00 85.56 431 GLU A N 1
ATOM 2987 C CA . GLU A 1 431 ? -12.721 -5.073 42.863 1.00 85.56 431 GLU A CA 1
ATOM 2988 C C . GLU A 1 431 ? -12.083 -4.026 43.799 1.00 85.56 431 GLU A C 1
ATOM 2990 O O . GLU A 1 431 ? -12.330 -3.997 45.015 1.00 85.56 431 GLU A O 1
ATOM 2995 N N . THR A 1 432 ? -11.290 -3.151 43.185 1.00 83.94 432 THR A N 1
ATOM 2996 C CA . THR A 1 432 ? -10.715 -1.918 43.728 1.00 83.94 432 THR A CA 1
ATOM 2997 C C . THR A 1 432 ? -11.269 -0.694 42.995 1.00 83.94 432 THR A C 1
ATOM 2999 O O . THR A 1 432 ? -11.863 -0.810 41.931 1.00 83.94 432 THR A O 1
ATOM 3002 N N . THR A 1 433 ? -11.084 0.470 43.612 1.00 79.44 433 THR A N 1
ATOM 3003 C CA . THR A 1 433 ? -11.241 1.813 43.031 1.00 79.44 433 THR A CA 1
ATOM 3004 C C . THR A 1 433 ? -9.852 2.443 43.102 1.00 79.44 433 THR A C 1
ATOM 3006 O O . THR A 1 433 ? -9.201 2.266 44.149 1.00 79.44 433 THR A O 1
ATOM 3009 N N . ASP A 1 434 ? -9.394 3.133 42.062 1.00 67.75 434 ASP A N 1
ATOM 3010 C CA . ASP A 1 434 ? -8.045 3.712 42.046 1.00 67.75 434 ASP A CA 1
ATOM 3011 C C . ASP A 1 434 ? -7.938 5.022 42.883 1.00 67.75 434 ASP A C 1
ATOM 3013 O O . ASP A 1 434 ? -8.941 5.556 43.379 1.00 67.75 434 ASP A O 1
ATOM 3017 N N . PRO A 1 435 ? -6.720 5.478 43.246 1.00 58.97 435 PRO A N 1
ATOM 3018 C CA . PRO A 1 435 ? -6.327 6.821 43.671 1.00 58.97 435 PRO A CA 1
ATOM 3019 C C . PRO A 1 435 ? -7.171 8.073 43.365 1.00 58.97 435 PRO A C 1
ATOM 3021 O O . PRO A 1 435 ? -7.237 8.924 44.266 1.00 58.97 435 PRO A O 1
ATOM 3024 N N . ASP A 1 436 ? -7.741 8.241 42.178 1.00 64.38 436 ASP A N 1
ATOM 3025 C CA . ASP A 1 436 ? -8.626 9.362 41.781 1.00 64.38 436 ASP A CA 1
ATOM 3026 C C . ASP A 1 436 ? -10.022 9.203 42.406 1.00 64.38 436 ASP A C 1
ATOM 3028 O O . ASP A 1 436 ? -10.422 10.026 43.250 1.00 64.38 436 ASP A O 1
ATOM 3032 N N . GLY A 1 437 ? -10.680 8.077 42.127 1.00 63.62 437 GLY A N 1
ATOM 3033 C CA . GLY A 1 437 ? -11.894 7.617 42.800 1.00 63.62 437 GLY A CA 1
ATOM 3034 C C . GLY A 1 437 ? -13.123 7.436 41.910 1.00 63.62 437 GLY A C 1
ATOM 3035 O O . GLY A 1 437 ? -14.216 7.234 42.460 1.00 63.62 437 GLY A O 1
ATOM 3036 N N . ASP A 1 438 ? -12.951 7.542 40.598 1.00 70.75 438 ASP A N 1
ATOM 3037 C CA . ASP A 1 438 ? -13.992 7.473 39.575 1.00 70.75 438 ASP A CA 1
ATOM 3038 C C . ASP A 1 438 ? -14.190 6.014 39.113 1.00 70.75 438 ASP A C 1
ATOM 3040 O O . ASP A 1 438 ? -15.325 5.514 39.103 1.00 70.75 438 ASP A O 1
ATOM 3044 N N . SER A 1 439 ? -13.071 5.309 38.918 1.00 75.38 439 SER A N 1
ATOM 3045 C CA . SER A 1 439 ? -12.972 4.008 38.257 1.00 75.38 439 SER A CA 1
ATOM 3046 C C . SER A 1 439 ? -13.228 2.758 39.097 1.00 75.38 439 SER A C 1
ATOM 3048 O O . SER A 1 439 ? -13.351 2.776 40.335 1.00 75.38 439 SER A O 1
ATOM 3050 N N . THR A 1 440 ? -13.265 1.602 38.420 1.00 83.69 440 THR A N 1
ATOM 3051 C CA . THR A 1 440 ? -13.017 0.309 39.070 1.00 83.69 440 THR A CA 1
ATOM 3052 C C . THR A 1 440 ? -12.056 -0.594 38.300 1.00 83.69 440 THR A C 1
ATOM 3054 O O . THR A 1 440 ? -12.141 -0.725 37.088 1.00 83.69 440 THR A O 1
ATOM 3057 N N . SER A 1 441 ? -11.235 -1.336 39.046 1.00 88.50 441 SER A N 1
ATOM 3058 C CA . SER A 1 441 ? -10.297 -2.363 38.558 1.00 88.50 441 SER A CA 1
ATOM 3059 C C . SER A 1 441 ? -10.599 -3.710 39.240 1.00 88.50 441 SER A C 1
ATOM 3061 O O . SER A 1 441 ? -10.931 -3.746 40.430 1.00 88.50 441 SER A O 1
ATOM 3063 N N . GLY A 1 442 ? -10.519 -4.851 38.546 1.00 91.56 442 GLY A N 1
ATOM 3064 C CA . GLY A 1 442 ? -10.850 -6.161 39.125 1.00 91.56 442 GLY A CA 1
ATOM 3065 C C . GLY A 1 442 ? -10.842 -7.354 38.160 1.00 91.56 442 GLY A C 1
ATOM 3066 O O . GLY A 1 442 ? -10.137 -7.385 37.160 1.00 91.56 442 GLY A O 1
ATOM 3067 N N . THR A 1 443 ? -11.613 -8.395 38.492 1.00 92.44 443 THR A N 1
ATOM 3068 C CA . THR A 1 443 ? -11.737 -9.616 37.675 1.00 92.44 443 THR A CA 1
ATOM 3069 C C . THR A 1 443 ? -13.199 -10.040 37.550 1.00 92.44 443 THR A C 1
ATOM 3071 O O . THR A 1 443 ? -13.881 -10.270 38.560 1.00 92.44 443 THR A O 1
ATOM 3074 N N . ILE A 1 444 ? -13.679 -10.210 36.321 1.00 89.62 444 ILE A N 1
ATOM 3075 C CA . ILE A 1 444 ? -14.965 -10.834 36.009 1.00 89.62 444 ILE A CA 1
ATOM 3076 C C . ILE A 1 444 ? -14.790 -12.354 36.028 1.00 89.62 444 ILE A C 1
ATOM 3078 O O . ILE A 1 444 ? -13.827 -12.903 35.508 1.00 89.62 444 ILE A O 1
ATOM 3082 N N . ASN A 1 445 ? -15.705 -13.061 36.688 1.00 89.56 445 ASN A N 1
ATOM 3083 C CA . ASN A 1 445 ? -15.753 -14.523 36.681 1.00 89.56 445 ASN A CA 1
ATOM 3084 C C . ASN A 1 445 ? -17.119 -14.944 36.127 1.00 89.56 445 ASN A C 1
ATOM 3086 O O . ASN A 1 445 ? -18.132 -14.817 36.826 1.00 89.56 445 ASN A O 1
ATOM 3090 N N . PHE A 1 446 ? -17.152 -15.433 34.889 1.00 85.25 446 PHE A N 1
ATOM 3091 C CA . PHE A 1 446 ? -18.362 -15.961 34.250 1.00 85.25 446 PHE A CA 1
ATOM 3092 C C . PHE A 1 446 ? -18.705 -17.339 34.829 1.00 85.25 446 PHE A C 1
ATOM 3094 O O . PHE A 1 446 ? -17.803 -18.083 35.221 1.00 85.25 446 PHE A O 1
ATOM 3101 N N . LEU A 1 447 ? -19.994 -17.684 34.936 1.00 81.75 447 LEU A N 1
ATOM 3102 C CA . LEU A 1 447 ? -20.453 -18.900 35.619 1.00 81.75 447 LEU A CA 1
ATOM 3103 C C . LEU A 1 447 ? -21.376 -19.776 34.756 1.00 81.75 447 LEU A C 1
ATOM 3105 O O . LEU A 1 447 ? -22.245 -19.280 34.045 1.00 81.75 447 LEU A O 1
ATOM 3109 N N . ASP A 1 448 ? -21.318 -21.099 34.962 1.00 74.75 448 ASP A N 1
ATOM 3110 C CA . ASP A 1 448 ? -22.228 -22.072 34.319 1.00 74.75 448 ASP A CA 1
ATOM 3111 C C . ASP A 1 448 ? -23.716 -21.867 34.680 1.00 74.75 448 ASP A C 1
ATOM 3113 O O . ASP A 1 448 ? -24.621 -22.373 34.011 1.00 74.75 448 ASP A O 1
ATOM 3117 N N . SER A 1 449 ? -23.966 -21.169 35.789 1.00 63.00 449 SER A N 1
ATOM 3118 C CA . SER A 1 449 ? -25.273 -20.879 36.369 1.00 63.00 449 SER A CA 1
ATOM 3119 C C . SER A 1 449 ? -25.118 -19.905 37.552 1.00 63.00 449 SER A C 1
ATOM 3121 O O . SER A 1 449 ? -24.012 -19.739 38.073 1.00 63.00 449 SER A O 1
ATOM 3123 N N . PRO A 1 450 ? -26.196 -19.263 38.046 1.00 68.44 450 PRO A N 1
ATOM 3124 C CA . PRO A 1 450 ? -26.109 -18.345 39.186 1.00 68.44 450 PRO A CA 1
ATOM 3125 C C . PRO A 1 450 ? -25.576 -19.018 40.468 1.00 68.44 450 PRO A C 1
ATOM 3127 O O . PRO A 1 450 ? -26.298 -19.739 41.162 1.00 68.44 450 PRO A O 1
ATOM 3130 N N . GLY A 1 451 ? -24.306 -18.755 40.798 1.00 69.00 451 GLY A N 1
ATOM 3131 C CA . GLY A 1 451 ? -23.582 -19.408 41.900 1.00 69.00 451 GLY A CA 1
ATOM 3132 C C . GLY A 1 451 ? -23.039 -20.809 41.574 1.00 69.00 451 GLY A C 1
ATOM 3133 O O . GLY A 1 451 ? -22.850 -21.608 42.496 1.00 69.00 451 GLY A O 1
ATOM 3134 N N . GLY A 1 452 ? -22.850 -21.109 40.287 1.00 72.00 452 GLY A N 1
ATOM 3135 C CA . GLY A 1 452 ? -22.306 -22.356 39.750 1.00 72.00 452 GLY A CA 1
ATOM 3136 C C . GLY A 1 452 ? -20.775 -22.421 39.709 1.00 72.00 452 GLY A C 1
ATOM 3137 O O . GLY A 1 452 ? -20.090 -21.835 40.551 1.00 72.00 452 GLY A O 1
ATOM 3138 N N . SER A 1 453 ? -20.238 -23.176 38.749 1.00 85.69 453 SER A N 1
ATOM 3139 C CA . SER A 1 453 ? -18.792 -23.247 38.470 1.00 85.69 453 SER A CA 1
ATOM 3140 C C . SER A 1 453 ? -18.356 -22.067 37.602 1.00 85.69 453 SER A C 1
ATOM 3142 O O . SER A 1 453 ? -19.142 -21.615 36.777 1.00 85.69 453 SER A O 1
ATOM 3144 N N . ILE A 1 454 ? -17.109 -21.614 37.748 1.00 88.69 454 ILE A N 1
ATOM 3145 C CA . ILE A 1 454 ? -16.507 -20.625 36.840 1.00 88.69 454 ILE A CA 1
ATOM 3146 C C . ILE A 1 454 ? -16.285 -21.274 35.466 1.00 88.69 454 ILE A C 1
ATOM 3148 O O . ILE A 1 454 ? -15.835 -22.423 35.413 1.00 88.69 454 ILE A O 1
ATOM 3152 N N . THR A 1 455 ? -16.623 -20.556 34.395 1.00 87.56 455 THR A N 1
ATOM 3153 C CA . THR A 1 455 ? -16.486 -20.991 32.992 1.00 87.56 455 THR A CA 1
ATOM 3154 C C . THR A 1 455 ? -15.433 -20.213 32.211 1.00 87.56 455 THR A C 1
ATOM 3156 O O . THR A 1 455 ? -14.796 -20.826 31.367 1.00 87.56 455 THR A O 1
ATOM 3159 N N . GLY A 1 456 ? -15.233 -18.931 32.533 1.00 88.50 456 GLY A N 1
ATOM 3160 C CA . GLY A 1 456 ? -14.201 -18.059 31.965 1.00 88.50 456 GLY A CA 1
ATOM 3161 C C . GLY A 1 456 ? -13.850 -16.917 32.927 1.00 88.50 456 GLY A C 1
ATOM 3162 O O . GLY A 1 456 ? -14.592 -16.690 33.899 1.00 88.50 456 GLY A O 1
ATOM 3163 N N . THR A 1 457 ? -12.734 -16.222 32.696 1.00 93.81 457 THR A N 1
ATOM 3164 C CA . THR A 1 457 ? -12.288 -15.083 33.521 1.00 93.81 457 THR A CA 1
ATOM 3165 C C . THR A 1 457 ? -11.562 -14.004 32.719 1.00 93.81 457 THR A C 1
ATOM 3167 O O . THR A 1 457 ? -10.456 -14.261 32.257 1.00 93.81 457 THR A O 1
ATOM 3170 N N . LEU A 1 458 ? -12.129 -12.796 32.732 1.00 94.31 458 LEU A N 1
ATOM 3171 C CA . LEU A 1 458 ? -11.568 -11.553 32.193 1.00 94.31 458 LEU A CA 1
ATOM 3172 C C . LEU A 1 458 ? -11.034 -10.686 33.348 1.00 94.31 458 LEU A C 1
ATOM 3174 O O . LEU A 1 458 ? -11.667 -10.583 34.411 1.00 94.31 458 LEU A O 1
ATOM 3178 N N . THR A 1 459 ? -9.881 -10.050 33.159 1.00 96.62 459 THR A N 1
ATOM 3179 C CA . THR A 1 459 ? -9.324 -9.022 34.054 1.00 96.62 459 THR A CA 1
ATOM 3180 C C . THR A 1 459 ? -9.589 -7.647 33.459 1.00 96.62 459 THR A C 1
ATOM 3182 O O . THR A 1 459 ? -9.391 -7.451 32.272 1.00 96.62 459 THR A O 1
ATOM 3185 N N . TYR A 1 460 ? -10.030 -6.693 34.273 1.00 94.50 460 TYR A N 1
ATOM 3186 C CA . TYR A 1 460 ? -10.270 -5.325 33.818 1.00 94.50 460 TYR A CA 1
ATOM 3187 C C . TYR A 1 460 ? -9.617 -4.334 34.774 1.00 94.50 460 TYR A C 1
ATOM 3189 O O . TYR A 1 460 ? -9.493 -4.597 35.978 1.00 94.50 460 TYR A O 1
ATOM 3197 N N . LYS A 1 461 ? -9.208 -3.195 34.243 1.00 93.88 461 LYS A N 1
ATOM 3198 C CA . LYS A 1 461 ? -8.641 -2.069 34.967 1.00 93.88 461 LYS A CA 1
ATOM 3199 C C . LYS A 1 461 ? -9.226 -0.799 34.383 1.00 93.88 461 LYS A C 1
ATOM 3201 O O . LYS A 1 461 ? -9.516 -0.783 33.199 1.00 93.88 461 LYS A O 1
ATOM 3206 N N . GLU A 1 462 ? -9.427 0.167 35.265 1.00 89.88 462 GLU A N 1
ATOM 3207 C CA . GLU A 1 462 ? -9.908 1.512 34.958 1.00 89.88 462 GLU A CA 1
ATOM 3208 C C . GLU A 1 462 ? -11.159 1.483 34.062 1.00 89.88 462 GLU A C 1
ATOM 3210 O O . GLU A 1 462 ? -11.104 1.746 32.879 1.00 89.88 462 GLU A O 1
ATOM 3215 N N . ILE A 1 463 ? -12.272 0.994 34.639 1.00 86.88 463 ILE A N 1
ATOM 3216 C CA . ILE A 1 463 ? -13.597 0.946 33.995 1.00 86.88 463 ILE A CA 1
ATOM 3217 C C . ILE A 1 463 ? -14.688 1.464 34.949 1.00 86.88 463 ILE A C 1
ATOM 3219 O O . ILE A 1 463 ? -14.950 0.880 36.022 1.00 86.88 463 ILE A O 1
ATOM 3223 N N . GLU A 1 464 ? -15.416 2.485 34.505 1.00 84.62 464 GLU A N 1
ATOM 3224 C CA . GLU A 1 464 ? -16.487 3.190 35.225 1.00 84.62 464 GLU A CA 1
ATOM 3225 C C . GLU A 1 464 ? -17.824 2.473 35.002 1.00 84.62 464 GLU A C 1
ATOM 3227 O O . GLU A 1 464 ? -18.663 2.352 35.915 1.00 84.62 464 GLU A O 1
ATOM 3232 N N . ASN A 1 465 ? -18.038 1.970 33.780 1.00 78.62 465 ASN A N 1
ATOM 3233 C CA . ASN A 1 465 ? -19.316 1.452 33.317 1.00 78.62 465 ASN A CA 1
ATOM 3234 C C . ASN A 1 465 ? -19.260 -0.036 32.925 1.00 78.62 465 ASN A C 1
ATOM 3236 O O . ASN A 1 465 ? -18.683 -0.444 31.929 1.00 78.62 465 ASN A O 1
ATOM 3240 N N . ILE A 1 466 ? -19.977 -0.868 33.689 1.00 75.06 466 ILE A N 1
ATOM 3241 C CA . ILE A 1 466 ? -20.222 -2.286 33.365 1.00 75.06 466 ILE A CA 1
ATOM 3242 C C . ILE A 1 466 ? -21.741 -2.531 33.391 1.00 75.06 466 ILE A C 1
ATOM 3244 O O . ILE A 1 466 ? -22.400 -2.206 34.392 1.00 75.06 466 ILE A O 1
ATOM 3248 N N . VAL A 1 467 ? -22.321 -3.098 32.322 1.00 56.22 467 VAL A N 1
ATOM 3249 C CA . VAL A 1 467 ? -23.736 -2.866 31.919 1.00 56.22 467 VAL A CA 1
ATOM 3250 C C . VAL A 1 467 ? -24.766 -3.966 32.317 1.00 56.22 467 VAL A C 1
ATOM 3252 O O . VAL A 1 467 ? -24.964 -4.950 31.607 1.00 56.22 467 VAL A O 1
ATOM 3255 N N . PRO A 1 468 ? -25.484 -3.843 33.467 1.00 46.31 468 PRO A N 1
ATOM 3256 C CA . PRO A 1 468 ? -26.858 -4.420 33.614 1.00 46.31 468 PRO A CA 1
ATOM 3257 C C . PRO A 1 468 ? -27.890 -3.610 34.488 1.00 46.31 468 PRO A C 1
ATOM 3259 O O . PRO A 1 468 ? -27.535 -3.102 35.555 1.00 46.31 468 PRO A O 1
ATOM 3262 N N . CYS A 1 469 ? -29.197 -3.536 34.113 1.00 45.97 469 CYS A N 1
ATOM 3263 C CA . CYS A 1 469 ? -30.244 -2.588 34.638 1.00 45.97 469 CYS A CA 1
ATOM 3264 C C . CYS A 1 469 ? -31.706 -3.208 34.860 1.00 45.97 469 CYS A C 1
ATOM 3266 O O . CYS A 1 469 ? -31.785 -4.416 35.041 1.00 45.97 469 CYS A O 1
ATOM 3268 N N . PHE A 1 470 ? -32.839 -2.454 35.003 1.00 47.50 470 PHE A N 1
ATOM 3269 C CA . PHE A 1 470 ? -34.247 -2.792 35.498 1.00 47.50 470 PHE A CA 1
ATOM 3270 C C . PHE A 1 470 ? -34.429 -3.222 37.000 1.00 47.50 470 PHE A C 1
ATOM 3272 O O . PHE A 1 470 ? -33.468 -3.160 37.733 1.00 47.50 470 PHE A O 1
ATOM 3279 N N . THR A 1 471 ? -35.611 -3.600 37.551 1.00 53.59 471 THR A N 1
ATOM 3280 C CA . THR A 1 471 ? -35.831 -3.732 39.041 1.00 53.59 471 THR A CA 1
ATOM 3281 C C . THR A 1 471 ? -36.838 -4.794 39.572 1.00 53.59 471 THR A C 1
ATOM 3283 O O . THR A 1 471 ? -37.961 -4.835 39.073 1.00 53.59 471 THR A O 1
ATOM 3286 N N . PRO A 1 472 ? -36.564 -5.569 40.664 1.00 58.16 472 PRO A N 1
ATOM 3287 C CA . PRO A 1 472 ? -37.498 -6.549 41.244 1.00 58.16 472 PRO A CA 1
ATOM 3288 C C . PRO A 1 472 ? -38.697 -5.913 41.948 1.00 58.16 472 PRO A C 1
ATOM 3290 O O . PRO A 1 472 ? -38.624 -4.828 42.525 1.00 58.16 472 PRO A O 1
ATOM 3293 N N . GLY A 1 473 ? -39.803 -6.651 41.964 1.00 59.97 473 GLY A N 1
ATOM 3294 C CA . GLY A 1 473 ? -41.113 -6.169 42.383 1.00 59.97 473 GLY A CA 1
ATOM 3295 C C . GLY A 1 473 ? -41.902 -5.552 41.227 1.00 59.97 473 GLY A C 1
ATOM 3296 O O . GLY A 1 473 ? -43.133 -5.615 41.256 1.00 59.97 473 GLY A O 1
ATOM 3297 N N . THR A 1 474 ? -41.226 -5.059 40.186 1.00 72.75 474 THR A N 1
ATOM 3298 C CA . THR A 1 474 ? -41.852 -4.528 38.969 1.00 72.75 474 THR A CA 1
ATOM 3299 C C . THR A 1 474 ? -42.718 -5.591 38.292 1.00 72.75 474 THR A C 1
ATOM 3301 O O . THR A 1 474 ? -42.341 -6.765 38.198 1.00 72.75 474 THR A O 1
ATOM 3304 N N . ARG A 1 475 ? -43.920 -5.202 37.861 1.00 80.62 475 ARG A N 1
ATOM 3305 C CA . ARG A 1 475 ? -44.932 -6.088 37.272 1.00 80.62 475 ARG A CA 1
ATOM 3306 C C . ARG A 1 475 ? -45.015 -5.918 35.765 1.00 80.62 475 ARG A C 1
ATOM 3308 O O . ARG A 1 475 ? -45.641 -4.983 35.275 1.00 80.62 475 ARG A O 1
ATOM 3315 N N . ILE A 1 476 ? -44.430 -6.865 35.040 1.00 85.12 476 ILE A N 1
ATOM 3316 C CA . ILE A 1 476 ? -44.459 -6.922 33.579 1.00 85.12 476 ILE A CA 1
ATOM 3317 C C . ILE A 1 476 ? -45.725 -7.654 33.126 1.00 85.12 476 ILE A C 1
ATOM 3319 O O . ILE A 1 476 ? -46.078 -8.716 33.654 1.00 85.12 476 ILE A O 1
ATOM 3323 N N . ALA A 1 477 ? -46.439 -7.093 32.154 1.00 86.38 477 ALA A N 1
ATOM 3324 C CA . ALA A 1 477 ? -47.656 -7.702 31.636 1.00 86.38 477 ALA A CA 1
ATOM 3325 C C . ALA A 1 477 ? -47.341 -8.861 30.671 1.00 86.38 477 ALA A C 1
ATOM 3327 O O . ALA A 1 477 ? -46.610 -8.697 29.699 1.00 86.38 477 ALA A O 1
ATOM 3328 N N . THR A 1 478 ? -47.939 -10.032 30.907 1.00 87.44 478 THR A N 1
ATOM 3329 C CA . THR A 1 478 ? -47.811 -11.230 30.054 1.00 87.44 478 THR A CA 1
ATOM 3330 C C . THR A 1 478 ? -49.196 -11.730 29.614 1.00 87.44 478 THR A C 1
ATOM 3332 O O . THR A 1 478 ? -50.202 -11.410 30.261 1.00 87.44 478 THR A O 1
ATOM 3335 N N . PRO A 1 479 ? -49.305 -12.621 28.606 1.00 85.06 479 PRO A N 1
ATOM 3336 C CA . PRO A 1 479 ? -50.549 -13.335 28.291 1.00 85.06 479 PRO A CA 1
ATOM 3337 C C . PRO A 1 479 ? -51.146 -14.139 29.460 1.00 85.06 479 PRO A C 1
ATOM 3339 O O . PRO A 1 479 ? -52.310 -14.541 29.403 1.00 85.06 479 PRO A O 1
ATOM 3342 N N . ARG A 1 480 ? -50.359 -14.403 30.515 1.00 85.00 480 ARG A N 1
ATOM 3343 C CA . ARG A 1 480 ? -50.768 -15.132 31.727 1.00 85.00 480 ARG A CA 1
ATOM 3344 C C . ARG A 1 480 ? -51.278 -14.195 32.839 1.00 85.00 480 ARG A C 1
ATOM 3346 O O . ARG A 1 480 ? -51.742 -14.686 33.868 1.00 85.00 480 ARG A O 1
ATOM 3353 N N . GLY A 1 481 ? -51.234 -12.879 32.617 1.00 83.12 481 GLY A N 1
ATOM 3354 C CA . GLY A 1 481 ? -51.446 -11.822 33.609 1.00 83.12 481 GLY A CA 1
ATOM 3355 C C . GLY A 1 481 ? -50.149 -11.065 33.907 1.00 83.12 481 GLY A C 1
ATOM 3356 O O . GLY A 1 481 ? -49.121 -11.300 33.279 1.00 83.12 481 GLY A O 1
ATOM 3357 N N . GLU A 1 482 ? -50.181 -10.154 34.870 1.00 84.69 482 GLU A N 1
ATOM 3358 C CA . GLU A 1 482 ? -48.963 -9.495 35.351 1.00 84.69 482 GLU A CA 1
ATOM 3359 C C . GLU A 1 482 ? -48.082 -10.473 36.143 1.00 84.69 482 GLU A C 1
ATOM 3361 O O . GLU A 1 482 ? -48.558 -11.145 37.065 1.00 84.69 482 GLU A O 1
ATOM 3366 N N . VAL A 1 483 ? -46.799 -10.530 35.793 1.00 85.44 483 VAL A N 1
ATOM 3367 C CA . VAL A 1 483 ? -45.771 -11.371 36.422 1.00 85.44 483 VAL A CA 1
ATOM 3368 C C . VAL A 1 483 ? -44.696 -10.456 37.013 1.00 85.44 483 VAL A C 1
ATOM 3370 O O . VAL A 1 483 ? -44.486 -9.345 36.532 1.00 85.44 483 VAL A O 1
ATOM 3373 N N . ALA A 1 484 ? -44.060 -10.876 38.104 1.00 80.25 484 ALA A N 1
ATOM 3374 C CA . ALA A 1 484 ? -42.938 -10.141 38.679 1.00 80.25 484 ALA A CA 1
ATOM 3375 C C . ALA A 1 484 ? -41.707 -10.283 37.771 1.00 80.25 484 ALA A C 1
ATOM 3377 O O . ALA A 1 484 ? -41.472 -11.386 37.279 1.00 80.25 484 ALA A O 1
ATOM 3378 N N . VAL A 1 485 ? -40.917 -9.230 37.546 1.00 78.06 485 VAL A N 1
ATOM 3379 C CA . VAL A 1 485 ? -39.734 -9.337 36.667 1.00 78.06 485 VAL A CA 1
ATOM 3380 C C . VAL A 1 485 ? -38.741 -10.391 37.187 1.00 78.06 485 VAL A C 1
ATOM 3382 O O . VAL A 1 485 ? -38.210 -11.175 36.408 1.00 78.06 485 VAL A O 1
ATOM 3385 N N . GLU A 1 486 ? -38.618 -10.540 38.512 1.00 77.94 486 GLU A N 1
ATOM 3386 C CA . GLU A 1 486 ? -37.818 -11.587 39.164 1.00 77.94 486 GLU A CA 1
ATOM 3387 C C . GLU A 1 486 ? -38.341 -13.029 38.952 1.00 77.94 486 GLU A C 1
ATOM 3389 O O . GLU A 1 486 ? -37.608 -13.999 39.178 1.00 77.94 486 GLU A O 1
ATOM 3394 N N . ASP A 1 487 ? -39.587 -13.192 38.493 1.00 83.12 487 ASP A N 1
ATOM 3395 C CA . ASP A 1 487 ? -40.222 -14.475 38.155 1.00 83.12 487 ASP A CA 1
ATOM 3396 C C . ASP A 1 487 ? -40.205 -14.782 36.638 1.00 83.12 487 ASP A C 1
ATOM 3398 O O . ASP A 1 487 ? -40.506 -15.918 36.260 1.00 83.12 487 ASP A O 1
ATOM 3402 N N . LEU A 1 488 ? -39.858 -13.817 35.771 1.00 83.50 488 LEU A N 1
ATOM 3403 C CA . LEU A 1 488 ? -39.768 -14.013 34.313 1.00 83.50 488 LEU A CA 1
ATOM 3404 C C . LEU A 1 488 ? -38.572 -14.883 33.929 1.00 83.50 488 LEU A C 1
ATOM 3406 O O . LEU A 1 488 ? -37.504 -14.786 34.529 1.00 83.50 488 LEU A O 1
ATOM 3410 N N . ARG A 1 489 ? -38.725 -15.718 32.901 1.00 84.31 489 ARG A N 1
ATOM 3411 C CA . ARG A 1 489 ? -37.652 -16.569 32.366 1.00 84.31 489 ARG A CA 1
ATOM 3412 C C . ARG A 1 489 ? -37.643 -16.500 30.842 1.00 84.31 489 ARG A C 1
ATOM 3414 O O . ARG A 1 489 ? -38.617 -16.081 30.225 1.00 84.31 489 ARG A O 1
ATOM 3421 N N . GLU A 1 490 ? -36.557 -16.952 30.242 1.00 85.12 490 GLU A N 1
ATOM 3422 C CA . GLU A 1 490 ? -36.442 -17.125 28.794 1.00 85.12 490 GLU A CA 1
ATOM 3423 C C . GLU A 1 490 ? -37.585 -18.007 28.262 1.00 85.12 490 GLU A C 1
ATOM 3425 O O . GLU A 1 490 ? -38.002 -18.980 28.904 1.00 85.12 490 GLU A O 1
ATOM 3430 N N . GLY A 1 491 ? -38.148 -17.635 27.113 1.00 80.94 491 GLY A N 1
ATOM 3431 C CA . GLY A 1 491 ? -39.329 -18.290 26.545 1.00 80.94 491 GLY A CA 1
ATOM 3432 C C . GLY A 1 491 ? -40.675 -17.910 27.187 1.00 80.94 491 GLY A C 1
ATOM 3433 O O . GLY A 1 491 ? -41.719 -18.322 26.670 1.00 80.94 491 GLY A O 1
ATOM 3434 N N . ASP A 1 492 ? -40.715 -17.117 28.269 1.00 88.25 492 ASP A N 1
ATOM 3435 C CA . ASP A 1 492 ? -41.952 -16.405 28.623 1.00 88.25 492 ASP A CA 1
ATOM 3436 C C . ASP A 1 492 ? -42.242 -15.301 27.602 1.00 88.25 492 ASP A C 1
ATOM 3438 O O . ASP A 1 492 ? -41.356 -14.819 26.900 1.00 88.25 492 ASP A O 1
ATOM 3442 N N . ARG A 1 493 ? -43.512 -14.892 27.507 1.00 89.75 493 ARG A N 1
ATOM 3443 C CA . ARG A 1 493 ? -43.946 -13.863 26.556 1.00 89.75 493 ARG A CA 1
ATOM 3444 C C . ARG A 1 493 ? -44.486 -12.628 27.252 1.00 89.75 493 ARG A C 1
ATOM 3446 O O . ARG A 1 493 ? -45.301 -12.743 28.167 1.00 89.75 493 ARG A O 1
ATOM 3453 N N . VAL A 1 494 ? -44.075 -11.461 26.776 1.00 88.12 494 VAL A N 1
ATOM 3454 C CA . VAL A 1 494 ? -44.466 -10.146 27.298 1.00 88.12 494 VAL A CA 1
ATOM 3455 C C . VAL A 1 494 ? -45.456 -9.458 26.365 1.00 88.12 494 VAL A C 1
ATOM 3457 O O . VAL A 1 494 ? -45.563 -9.794 25.187 1.00 88.12 494 VAL A O 1
ATOM 3460 N N . ILE A 1 495 ? -46.223 -8.518 26.912 1.00 86.12 495 ILE A N 1
ATOM 3461 C CA . ILE A 1 495 ? -47.078 -7.614 26.145 1.00 86.12 495 ILE A CA 1
ATOM 3462 C C . ILE A 1 495 ? -46.275 -6.351 25.855 1.00 86.12 495 ILE A C 1
ATOM 3464 O O . ILE A 1 495 ? -45.944 -5.591 26.770 1.00 86.12 495 ILE A O 1
ATOM 3468 N N . THR A 1 496 ? -45.996 -6.148 24.575 1.00 87.62 496 THR A N 1
ATOM 3469 C CA . THR A 1 496 ? -45.333 -4.961 24.042 1.00 87.62 496 THR A CA 1
ATOM 3470 C C . THR A 1 496 ? -46.352 -4.084 23.319 1.00 87.62 496 THR A C 1
ATOM 3472 O O . THR A 1 496 ? -47.469 -4.517 23.000 1.00 87.62 496 THR A O 1
ATOM 3475 N N . ARG A 1 497 ? -46.005 -2.816 23.121 1.00 83.56 497 ARG A N 1
ATOM 3476 C CA . ARG A 1 497 ? -46.864 -1.827 22.471 1.00 83.56 497 ARG A CA 1
ATOM 3477 C C . ARG A 1 497 ? -46.801 -1.929 20.951 1.00 83.56 497 ARG A C 1
ATOM 3479 O O . ARG A 1 497 ? -47.820 -1.716 20.293 1.00 83.56 497 ARG A O 1
ATOM 3486 N N . ASP A 1 498 ? -45.622 -2.257 20.437 1.00 81.75 498 ASP A N 1
ATOM 3487 C CA . ASP A 1 498 ? -45.235 -1.956 19.061 1.00 81.75 498 ASP A CA 1
ATOM 3488 C C . ASP A 1 498 ? -45.392 -3.197 18.175 1.00 81.75 498 ASP A C 1
ATOM 3490 O O . ASP A 1 498 ? -46.191 -3.180 17.236 1.00 81.75 498 ASP A O 1
ATOM 3494 N N . ASN A 1 499 ? -44.759 -4.319 18.547 1.00 84.88 499 ASN A N 1
ATOM 3495 C CA . ASN A 1 499 ? -44.861 -5.586 17.807 1.00 84.88 499 ASN A CA 1
ATOM 3496 C C . ASN A 1 499 ? -45.742 -6.662 18.496 1.00 84.88 499 ASN A C 1
ATOM 3498 O O . ASN A 1 499 ? -46.038 -7.711 17.916 1.00 84.88 499 ASN A O 1
ATOM 3502 N N . GLY A 1 500 ? -46.261 -6.395 19.700 1.00 86.88 500 GLY A N 1
ATOM 3503 C CA . GLY A 1 500 ? -47.405 -7.091 20.301 1.00 86.88 500 GLY A CA 1
ATOM 3504 C C . GLY A 1 500 ? -47.083 -8.137 21.378 1.00 86.88 500 GLY A C 1
ATOM 3505 O O . GLY A 1 500 ? -47.245 -7.863 22.566 1.00 86.88 500 GLY A O 1
ATOM 3506 N N . LEU A 1 501 ? -46.762 -9.379 20.988 1.00 88.62 501 LEU A N 1
ATOM 3507 C CA . LEU A 1 501 ? -46.509 -10.493 21.927 1.00 88.62 501 LEU A CA 1
ATOM 3508 C C . LEU A 1 501 ? -45.157 -11.161 21.672 1.00 88.62 501 LEU A C 1
ATOM 3510 O O . LEU A 1 501 ? -45.095 -12.264 21.108 1.00 88.62 501 LEU A O 1
ATOM 3514 N N . GLN A 1 502 ? -44.102 -10.499 22.137 1.00 90.56 502 GLN A N 1
ATOM 3515 C CA . GLN A 1 502 ? -42.736 -10.990 22.018 1.00 90.56 502 GLN A CA 1
ATOM 3516 C C . GLN A 1 502 ? -42.348 -11.994 23.091 1.00 90.56 502 GLN A C 1
ATOM 3518 O O . GLN A 1 502 ? -43.018 -12.147 24.116 1.00 90.56 502 GLN A O 1
ATOM 3523 N N . GLU A 1 503 ? -41.273 -12.717 22.803 1.00 89.31 503 GLU A N 1
ATOM 3524 C CA . GLU A 1 503 ? -40.705 -13.770 23.630 1.00 89.31 503 GLU A CA 1
ATOM 3525 C C . GLU A 1 503 ? -39.389 -13.293 24.240 1.00 89.31 503 GLU A C 1
ATOM 3527 O O . GLU A 1 503 ? -38.545 -12.728 23.549 1.00 89.31 503 GLU A O 1
ATOM 3532 N N . ILE A 1 504 ? -39.236 -13.502 25.547 1.00 86.12 504 ILE A N 1
ATOM 3533 C CA . ILE A 1 504 ? -38.037 -13.116 26.281 1.00 86.12 504 ILE A CA 1
ATOM 3534 C C . ILE A 1 504 ? -36.883 -14.019 25.846 1.00 86.12 504 ILE A C 1
ATOM 3536 O O . ILE A 1 504 ? -37.000 -15.248 25.927 1.00 86.12 504 ILE A O 1
ATOM 3540 N N . ARG A 1 505 ? -35.771 -13.409 25.432 1.00 82.19 505 ARG A N 1
ATOM 3541 C CA . ARG A 1 505 ? -34.537 -14.111 25.045 1.00 82.19 505 ARG A CA 1
ATOM 3542 C C . ARG A 1 505 ? -33.521 -14.246 26.169 1.00 82.19 505 ARG A C 1
ATOM 3544 O O . ARG A 1 505 ? -32.804 -15.233 26.180 1.00 82.19 505 ARG A O 1
ATOM 3551 N N . TRP A 1 506 ? -33.518 -13.316 27.121 1.00 78.88 506 TRP A N 1
ATOM 3552 C CA . TRP A 1 506 ? -32.571 -13.277 28.238 1.00 78.88 506 TRP A CA 1
ATOM 3553 C C . TRP A 1 506 ? -33.179 -12.580 29.464 1.00 78.88 506 TRP A C 1
ATOM 3555 O O . TRP A 1 506 ? -34.058 -11.725 29.302 1.00 78.88 506 TRP A O 1
ATOM 3565 N N . VAL A 1 507 ? -32.718 -12.924 30.677 1.00 74.62 507 VAL A N 1
ATOM 3566 C CA . VAL A 1 507 ? -33.066 -12.247 31.947 1.00 74.62 507 VAL A CA 1
ATOM 3567 C C . VAL A 1 507 ? -31.837 -12.157 32.873 1.00 74.62 507 VAL A C 1
ATOM 3569 O O . VAL A 1 507 ? -31.375 -13.182 33.372 1.00 74.62 507 VAL A O 1
ATOM 3572 N N . GLY A 1 508 ? -31.346 -10.945 33.159 1.00 65.38 508 GLY A N 1
ATOM 3573 C CA . GLY A 1 508 ? -30.163 -10.681 34.009 1.00 65.38 508 GLY A CA 1
ATOM 3574 C C . GLY A 1 508 ? -30.485 -10.038 35.368 1.00 65.38 508 GLY A C 1
ATOM 3575 O O . GLY A 1 508 ? -31.638 -9.695 35.618 1.00 65.38 508 GLY A O 1
ATOM 3576 N N . ALA A 1 509 ? -29.492 -9.841 36.259 1.00 71.44 509 ALA A N 1
ATOM 3577 C CA . ALA A 1 509 ? -29.665 -9.119 37.538 1.00 71.44 509 ALA A CA 1
ATOM 3578 C C . ALA A 1 509 ? -28.366 -8.565 38.189 1.00 71.44 509 ALA A C 1
ATOM 3580 O O . ALA A 1 509 ? -27.342 -9.238 38.179 1.00 71.44 509 ALA A O 1
ATOM 3581 N N . ARG A 1 510 ? -28.431 -7.391 38.853 1.00 63.72 510 ARG A N 1
ATOM 3582 C CA . ARG A 1 510 ? -27.319 -6.683 39.550 1.00 63.72 510 ARG A CA 1
ATOM 3583 C C . ARG A 1 510 ? -27.752 -6.098 40.903 1.00 63.72 510 ARG A C 1
ATOM 3585 O O . ARG A 1 510 ? -28.413 -5.070 40.943 1.00 63.72 510 ARG A O 1
ATOM 3592 N N . ALA A 1 511 ? -27.391 -6.683 42.042 1.00 69.50 511 ALA A N 1
ATOM 3593 C CA . ALA A 1 511 ? -27.709 -6.061 43.339 1.00 69.50 511 ALA A CA 1
ATOM 3594 C C . ALA A 1 511 ? -26.841 -4.810 43.605 1.00 69.50 511 ALA A C 1
ATOM 3596 O O . ALA A 1 511 ? -25.651 -4.841 43.317 1.00 69.50 511 ALA A O 1
ATOM 3597 N N . LEU A 1 512 ? -27.418 -3.752 44.195 1.00 69.62 512 LEU A N 1
ATOM 3598 C CA . LEU A 1 512 ? -26.690 -2.575 44.701 1.00 69.62 512 LEU A CA 1
ATOM 3599 C C . LEU A 1 512 ? -26.950 -2.380 46.201 1.00 69.62 512 LEU A C 1
ATOM 3601 O O . LEU A 1 512 ? -28.091 -2.478 46.668 1.00 69.62 512 LEU A O 1
ATOM 3605 N N . GLY A 1 513 ? -25.905 -2.065 46.956 1.00 74.94 513 GLY A N 1
ATOM 3606 C CA . GLY A 1 513 ? -25.918 -1.730 48.375 1.00 74.94 513 GLY A CA 1
ATOM 3607 C C . GLY A 1 513 ? -26.114 -0.240 48.681 1.00 74.94 513 GLY A C 1
ATOM 3608 O O . GLY A 1 513 ? -26.233 0.620 47.811 1.00 74.94 513 GLY A O 1
ATOM 3609 N N . ALA A 1 514 ? -26.171 0.077 49.978 1.00 64.75 514 ALA A N 1
ATOM 3610 C CA . ALA A 1 514 ? -26.301 1.454 50.464 1.00 64.75 514 ALA A CA 1
ATOM 3611 C C . ALA A 1 514 ? -25.032 2.305 50.269 1.00 64.75 514 ALA A C 1
ATOM 3613 O O . ALA A 1 514 ? -25.135 3.528 50.266 1.00 64.75 514 ALA A O 1
ATOM 3614 N N . ALA A 1 515 ? -23.856 1.672 50.173 1.00 65.25 515 ALA A N 1
ATOM 3615 C CA . ALA A 1 515 ? -22.575 2.358 50.005 1.00 65.25 515 ALA A CA 1
ATOM 3616 C C . ALA A 1 515 ? -22.399 2.821 48.554 1.00 65.25 515 ALA A C 1
ATOM 3618 O O . ALA A 1 515 ? -22.111 3.986 48.314 1.00 65.25 515 ALA A O 1
ATOM 3619 N N . ASP A 1 516 ? -22.708 1.927 47.622 1.00 61.22 516 ASP A N 1
ATOM 3620 C CA . ASP A 1 516 ? -22.713 2.085 46.171 1.00 61.22 516 ASP A CA 1
ATOM 3621 C C . ASP A 1 516 ? -23.613 3.269 45.763 1.00 61.22 516 ASP A C 1
ATOM 3623 O O . ASP A 1 516 ? -23.256 4.110 44.950 1.00 61.22 516 ASP A O 1
ATOM 3627 N N . MET A 1 517 ? -24.778 3.405 46.409 1.00 71.50 517 MET A N 1
ATOM 3628 C CA . MET A 1 517 ? -25.681 4.551 46.231 1.00 71.50 517 MET A CA 1
ATOM 3629 C C . MET A 1 517 ? -25.266 5.820 47.005 1.00 71.50 517 MET A C 1
ATOM 3631 O O . MET A 1 517 ? -25.896 6.873 46.850 1.00 71.50 517 MET A O 1
ATOM 3635 N N . GLU A 1 518 ? -24.248 5.765 47.863 1.00 71.62 518 GLU A N 1
ATOM 3636 C CA . GLU A 1 518 ? -23.651 6.947 48.495 1.00 71.62 518 GLU A CA 1
ATOM 3637 C C . GLU A 1 518 ? -22.449 7.465 47.683 1.00 71.62 518 GLU A C 1
ATOM 3639 O O . GLU A 1 518 ? -22.352 8.686 47.540 1.00 71.62 518 GLU A O 1
ATOM 3644 N N . THR A 1 519 ? -21.640 6.578 47.080 1.00 61.28 519 THR A N 1
ATOM 3645 C CA . THR A 1 519 ? -20.545 6.907 46.140 1.00 61.28 519 THR A CA 1
ATOM 3646 C C . THR A 1 519 ? -21.042 7.299 44.749 1.00 61.28 519 THR A C 1
ATOM 3648 O O . THR A 1 519 ? -20.617 8.334 44.251 1.00 61.28 519 THR A O 1
ATOM 3651 N N . ALA A 1 520 ? -22.015 6.575 44.179 1.00 65.94 520 ALA A N 1
ATOM 3652 C CA . ALA A 1 520 ? -22.626 6.876 42.881 1.00 65.94 520 ALA A CA 1
ATOM 3653 C C . ALA A 1 520 ? -24.068 7.426 43.030 1.00 65.94 520 ALA A C 1
ATOM 3655 O O . ALA A 1 520 ? -25.055 6.688 42.903 1.00 65.94 520 ALA A O 1
ATOM 3656 N N . PRO A 1 521 ? -24.254 8.742 43.290 1.00 74.38 521 PRO A N 1
ATOM 3657 C CA . PRO A 1 521 ? -25.565 9.390 43.291 1.00 74.38 521 PRO A CA 1
ATOM 3658 C C . PRO A 1 521 ? -26.408 9.111 42.045 1.00 74.38 521 PRO A C 1
ATOM 3660 O O . PRO A 1 521 ? -27.624 8.965 42.163 1.00 74.38 521 PRO A O 1
ATOM 3663 N N . HIS A 1 522 ? -25.765 9.024 40.878 1.00 74.06 522 HIS A N 1
ATOM 3664 C CA . HIS A 1 522 ? -26.413 8.837 39.583 1.00 74.06 522 HIS A CA 1
ATOM 3665 C C . HIS A 1 522 ? -26.978 7.415 39.377 1.00 74.06 522 HIS A C 1
ATOM 3667 O O . HIS A 1 522 ? -27.738 7.211 38.436 1.00 74.06 522 HIS A O 1
ATOM 3673 N N . LEU A 1 523 ? -26.666 6.448 40.256 1.00 73.25 523 LEU A N 1
ATOM 3674 C CA . LEU A 1 523 ? -27.258 5.099 40.259 1.00 73.25 523 LEU A CA 1
ATOM 3675 C C . LEU A 1 523 ? -28.430 4.947 41.241 1.00 73.25 523 LEU A C 1
ATOM 3677 O O . LEU A 1 523 ? -29.048 3.879 41.294 1.00 73.25 523 LEU A O 1
ATOM 3681 N N . ARG A 1 524 ? -28.763 5.978 42.033 1.00 83.38 524 ARG A N 1
ATOM 3682 C CA . ARG A 1 524 ? -29.874 5.914 43.000 1.00 83.38 524 ARG A CA 1
ATOM 3683 C C . ARG A 1 524 ? -31.214 5.753 42.288 1.00 83.38 524 ARG A C 1
ATOM 3685 O O . ARG A 1 524 ? -31.515 6.542 41.398 1.00 83.38 524 ARG A O 1
ATOM 3692 N N . PRO A 1 525 ? -32.070 4.810 42.702 1.00 81.75 525 PRO A N 1
ATOM 3693 C CA . PRO A 1 525 ? -33.307 4.554 41.992 1.00 81.75 525 PRO A CA 1
ATOM 3694 C C . PRO A 1 525 ? -34.283 5.736 42.082 1.00 81.75 525 PRO A C 1
ATOM 3696 O O . PRO A 1 525 ? -34.467 6.348 43.142 1.00 81.75 525 PRO A O 1
ATOM 3699 N N . VAL A 1 526 ? -34.958 6.016 40.970 1.00 85.62 526 VAL A N 1
ATOM 3700 C CA . VAL A 1 526 ? -36.035 7.005 40.881 1.00 85.62 526 VAL A CA 1
ATOM 3701 C C . VAL A 1 526 ? -37.353 6.333 41.259 1.00 85.62 526 VAL A C 1
ATOM 3703 O O . VAL A 1 526 ? -37.740 5.318 40.676 1.00 85.62 526 VAL A O 1
ATOM 3706 N N . LEU A 1 527 ? -38.059 6.906 42.234 1.00 85.88 527 LEU A N 1
ATOM 3707 C CA . LEU A 1 527 ? -39.414 6.513 42.610 1.00 85.88 527 LEU A CA 1
ATOM 3708 C C . LEU A 1 527 ? -40.422 7.364 41.838 1.00 85.88 527 LEU A C 1
ATOM 3710 O O . LEU A 1 527 ? -40.569 8.559 42.104 1.00 85.88 527 LEU A O 1
ATOM 3714 N N . ILE A 1 528 ? -41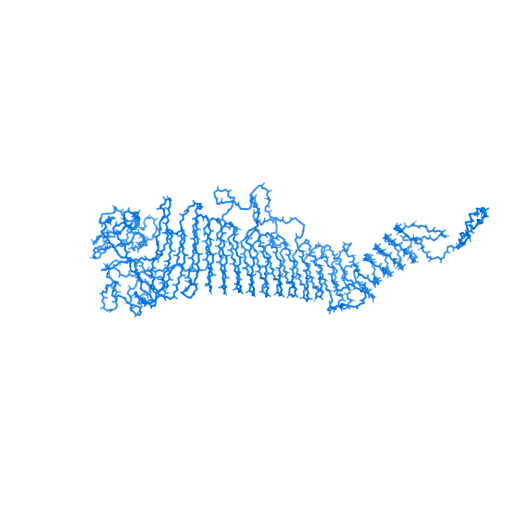.160 6.724 40.937 1.00 87.25 528 ILE A N 1
ATOM 3715 C CA . ILE A 1 528 ? -42.256 7.315 40.168 1.00 87.25 528 ILE A CA 1
ATOM 3716 C C . ILE A 1 528 ? -43.561 6.848 40.817 1.00 87.25 528 ILE A C 1
ATOM 3718 O O . ILE A 1 528 ? -43.948 5.688 40.688 1.00 87.25 528 ILE A O 1
ATOM 3722 N N . ARG A 1 529 ? -44.240 7.729 41.559 1.00 86.25 529 ARG A N 1
ATOM 3723 C CA . ARG A 1 529 ? -45.483 7.363 42.261 1.00 86.25 529 ARG A CA 1
ATOM 3724 C C . ARG A 1 529 ? -46.649 7.122 41.303 1.00 86.25 529 ARG A C 1
ATOM 3726 O O . ARG A 1 529 ? -46.714 7.711 40.224 1.00 86.25 529 ARG A O 1
ATOM 3733 N N . ALA A 1 530 ? -47.614 6.321 41.748 1.00 86.25 530 ALA A N 1
ATOM 3734 C CA . ALA A 1 530 ? -48.833 6.028 41.004 1.00 86.25 530 ALA A CA 1
ATOM 3735 C C . ALA A 1 530 ? -49.537 7.318 40.530 1.00 86.25 530 ALA A C 1
ATOM 3737 O O . ALA A 1 530 ? -49.904 8.181 41.335 1.00 86.25 530 ALA A O 1
ATOM 3738 N N . GLY A 1 531 ? -49.733 7.446 39.216 1.00 84.50 531 GLY A N 1
ATOM 3739 C CA . GLY A 1 531 ? -50.334 8.612 38.562 1.00 84.50 531 GLY A CA 1
ATOM 3740 C C . GLY A 1 531 ? -49.400 9.792 38.242 1.00 84.50 531 GLY A C 1
ATOM 3741 O O . GLY A 1 531 ? -49.881 10.764 37.653 1.00 84.50 531 GLY A O 1
ATOM 3742 N N . ALA A 1 532 ? -48.107 9.741 38.591 1.00 86.62 532 ALA A N 1
ATOM 3743 C CA . ALA A 1 532 ? -47.173 10.865 38.422 1.00 86.62 532 ALA A CA 1
ATOM 3744 C C . ALA A 1 532 ? -46.802 11.188 36.957 1.00 86.62 532 ALA A C 1
ATOM 3746 O O . ALA A 1 532 ? -46.489 12.338 36.651 1.00 86.62 532 ALA A O 1
ATOM 3747 N N . LEU A 1 533 ? -46.894 10.221 36.035 1.00 82.38 533 LEU A N 1
ATOM 3748 C CA . LEU A 1 533 ? -46.657 10.427 34.593 1.00 82.38 533 LEU A CA 1
ATOM 3749 C C . LEU A 1 533 ? -47.882 11.027 33.872 1.00 82.38 533 LEU A C 1
ATOM 3751 O O . LEU A 1 533 ? -47.834 11.306 32.675 1.00 82.38 533 LEU A O 1
ATOM 3755 N N . GLY A 1 534 ? -48.986 11.251 34.593 1.00 77.81 534 GLY A N 1
ATOM 3756 C CA . GLY A 1 534 ? -50.240 11.761 34.045 1.00 77.81 534 GLY A CA 1
ATOM 3757 C C . GLY A 1 534 ? -51.219 10.657 33.640 1.00 77.81 534 GLY A C 1
ATOM 3758 O O . GLY A 1 534 ? -50.914 9.471 33.663 1.00 77.81 534 GLY A O 1
ATOM 3759 N N . HIS A 1 535 ? -52.461 11.050 33.342 1.00 80.12 535 HIS A N 1
ATOM 3760 C CA . HIS A 1 535 ? -53.579 10.170 32.947 1.00 80.12 535 HIS A CA 1
ATOM 3761 C C . HIS A 1 535 ? -53.939 8.995 33.890 1.00 80.12 535 HIS A C 1
ATOM 3763 O O . HIS A 1 535 ? -54.896 8.274 33.609 1.00 80.12 535 HIS A O 1
ATOM 3769 N N . GLY A 1 536 ? -53.274 8.868 35.043 1.00 78.69 536 GLY A N 1
ATOM 3770 C CA . GLY A 1 536 ? -53.407 7.745 35.976 1.00 78.69 536 GLY A CA 1
ATOM 3771 C C . GLY A 1 536 ? -52.250 6.741 35.915 1.00 78.69 536 GLY A C 1
ATOM 3772 O O . GLY A 1 536 ? -52.344 5.715 36.577 1.00 78.69 536 GLY A O 1
ATOM 3773 N N . LEU A 1 537 ? -51.188 7.038 35.155 1.00 83.50 537 LEU A N 1
ATOM 3774 C CA . LEU A 1 537 ? -49.999 6.201 34.996 1.00 83.50 537 LEU A CA 1
ATOM 3775 C C . LEU A 1 537 ? -48.807 6.720 35.828 1.00 83.50 537 LEU A C 1
ATOM 3777 O O . LEU A 1 537 ? -48.682 7.936 36.004 1.00 83.50 537 LEU A O 1
ATOM 3781 N N . PRO A 1 538 ? -47.910 5.842 36.313 1.00 83.31 538 PRO A N 1
ATOM 3782 C CA . PRO A 1 538 ? -48.083 4.387 36.386 1.00 83.31 538 PRO A CA 1
ATOM 3783 C C . PRO A 1 538 ? -49.273 4.007 37.278 1.00 83.31 538 PRO A C 1
ATOM 3785 O O . PRO A 1 538 ? -49.716 4.817 38.094 1.00 83.31 538 PRO A O 1
ATOM 3788 N N . GLU A 1 539 ? -49.813 2.794 37.134 1.00 81.25 539 GLU A N 1
ATOM 3789 C CA . GLU A 1 539 ? -50.931 2.352 37.985 1.00 81.25 539 GLU A CA 1
ATOM 3790 C C . GLU A 1 539 ? -50.480 2.065 39.431 1.00 81.25 539 GLU A C 1
ATOM 3792 O O . GLU A 1 539 ? -51.312 2.005 40.344 1.00 81.25 539 GLU A O 1
ATOM 3797 N N . ARG A 1 540 ? -49.166 1.907 39.655 1.00 79.69 540 ARG A N 1
ATOM 3798 C CA . ARG A 1 540 ? -48.526 1.663 40.960 1.00 79.69 540 ARG A CA 1
ATOM 3799 C C . ARG A 1 540 ? -47.255 2.491 41.105 1.00 79.69 540 ARG A C 1
ATOM 3801 O O . ARG A 1 540 ? -46.736 3.000 40.124 1.00 79.69 540 ARG A O 1
ATOM 3808 N N . ASP A 1 541 ? -46.753 2.616 42.330 1.00 81.06 541 ASP A N 1
ATOM 3809 C CA . ASP A 1 541 ? -45.442 3.219 42.573 1.00 81.06 541 ASP A CA 1
ATOM 3810 C C . ASP A 1 541 ? -44.352 2.337 41.932 1.00 81.06 541 ASP A C 1
ATOM 3812 O O . ASP A 1 541 ? -44.173 1.191 42.345 1.00 81.06 541 ASP A O 1
ATOM 3816 N N . MET A 1 542 ? -43.636 2.869 40.940 1.00 78.75 542 MET A N 1
ATOM 3817 C CA . MET A 1 542 ? -42.503 2.214 40.281 1.00 78.75 542 MET A CA 1
ATOM 3818 C C . MET A 1 542 ? -41.187 2.687 40.890 1.00 78.75 542 MET A C 1
ATOM 3820 O O . MET A 1 542 ? -41.031 3.868 41.204 1.00 78.75 542 MET A O 1
ATOM 3824 N N . LEU A 1 543 ? -40.218 1.782 40.995 1.00 77.88 543 LEU A N 1
ATOM 3825 C CA . LEU A 1 543 ? -38.845 2.092 41.375 1.00 77.88 543 LEU A CA 1
ATOM 3826 C C . LEU A 1 543 ? -37.945 1.651 40.219 1.00 77.88 543 LEU A C 1
ATOM 3828 O O . LEU A 1 543 ? -37.926 0.465 39.906 1.00 77.88 543 LEU A O 1
ATOM 3832 N N . VAL A 1 544 ? -37.257 2.582 39.559 1.00 79.31 544 VAL A N 1
ATOM 3833 C CA . VAL A 1 544 ? -36.498 2.331 38.315 1.00 79.31 544 VAL A CA 1
ATOM 3834 C C . VAL A 1 544 ? -35.088 2.917 38.399 1.00 79.31 544 VAL A C 1
ATOM 3836 O O . VAL A 1 544 ? -34.828 3.771 39.248 1.00 79.31 544 VAL A O 1
ATOM 3839 N N . SER A 1 545 ? -34.167 2.480 37.537 1.00 78.56 545 SER A N 1
ATOM 3840 C CA . SER A 1 545 ? -32.855 3.130 37.425 1.00 78.56 545 SER A CA 1
ATOM 3841 C C . SER A 1 545 ? -32.989 4.531 36.791 1.00 78.56 545 SER A C 1
ATOM 3843 O O . SER A 1 545 ? -33.951 4.780 36.058 1.00 78.56 545 SER A O 1
ATOM 3845 N N . PRO A 1 546 ? -32.048 5.462 37.029 1.00 81.25 546 PRO A N 1
ATOM 3846 C CA . PRO A 1 546 ? -32.122 6.816 36.467 1.00 81.25 546 PRO A CA 1
ATOM 3847 C C . PRO A 1 546 ? -32.090 6.884 34.933 1.00 81.25 546 PRO A C 1
ATOM 3849 O O . PRO A 1 546 ? -32.758 7.740 34.353 1.00 81.25 546 PRO A O 1
ATOM 3852 N N . GLN A 1 547 ? -31.402 5.959 34.262 1.00 80.25 547 GLN A N 1
ATOM 3853 C CA . GLN A 1 547 ? -31.378 5.889 32.795 1.00 80.25 547 GLN A CA 1
ATOM 3854 C C . GLN A 1 547 ? -32.659 5.274 32.201 1.00 80.25 547 GLN A C 1
ATOM 3856 O O . GLN A 1 547 ? -32.931 5.478 31.021 1.00 80.25 547 GLN A O 1
ATOM 3861 N N . HIS A 1 548 ? -33.469 4.558 32.991 1.00 77.44 548 HIS A N 1
ATOM 3862 C CA . HIS A 1 548 ? -34.616 3.810 32.475 1.00 77.44 548 HIS A CA 1
ATOM 3863 C C . HIS A 1 548 ? -35.633 4.720 31.770 1.00 77.44 548 HIS A C 1
ATOM 3865 O O . HIS A 1 548 ? -36.125 5.686 32.361 1.00 77.44 548 HIS A O 1
ATOM 3871 N N . ARG A 1 549 ? -35.944 4.414 30.507 1.00 83.19 549 ARG A N 1
ATOM 3872 C CA . ARG A 1 549 ? -36.775 5.247 29.631 1.00 83.19 549 ARG A CA 1
ATOM 3873 C C . ARG A 1 549 ? -38.258 4.862 29.726 1.00 83.19 549 ARG A C 1
ATOM 3875 O O . ARG A 1 549 ? -38.639 3.702 29.564 1.00 83.19 549 ARG A O 1
ATOM 3882 N N . LEU A 1 550 ? -39.108 5.856 30.004 1.00 84.88 550 LEU A N 1
ATOM 3883 C CA . LEU A 1 550 ? -40.564 5.712 30.126 1.00 84.88 550 LEU A CA 1
ATOM 3884 C C . LEU A 1 550 ? -41.285 6.547 29.064 1.00 84.88 550 LEU A C 1
ATOM 3886 O O . LEU A 1 550 ? -40.893 7.681 28.788 1.00 84.88 550 LEU A O 1
ATOM 3890 N N . LEU A 1 551 ? -42.368 6.011 28.501 1.00 84.94 551 LEU A N 1
ATOM 3891 C CA . LEU A 1 551 ? -43.141 6.667 27.448 1.00 84.94 551 LEU A CA 1
ATOM 3892 C C . LEU A 1 551 ? -44.105 7.708 28.042 1.00 84.94 551 LEU A C 1
ATOM 3894 O O . LEU A 1 551 ? -45.152 7.381 28.611 1.00 84.94 551 LEU A O 1
ATOM 3898 N N . LEU A 1 552 ? -43.771 8.985 27.872 1.00 81.75 552 LEU A N 1
ATOM 3899 C CA . LEU A 1 552 ? -44.584 10.114 28.310 1.00 81.75 552 LEU A CA 1
ATOM 3900 C C . LEU A 1 552 ? -45.642 10.476 27.274 1.00 81.75 552 LEU A C 1
ATOM 3902 O O . LEU A 1 552 ? -45.314 10.889 26.166 1.00 81.75 552 LEU A O 1
ATOM 3906 N N . THR A 1 553 ? -46.915 10.442 27.669 1.00 73.00 553 THR A N 1
ATOM 3907 C CA . THR A 1 553 ? -48.037 10.890 26.827 1.00 73.00 553 THR A CA 1
ATOM 3908 C C . THR A 1 553 ? -48.532 12.256 27.312 1.00 73.00 553 THR A C 1
ATOM 3910 O O . THR A 1 553 ? -49.103 12.371 28.399 1.00 73.00 553 THR A O 1
ATOM 3913 N N . SER A 1 554 ? -48.272 13.342 26.568 1.00 69.12 554 SER A N 1
ATOM 3914 C CA . SER A 1 554 ? -48.687 14.683 27.024 1.00 69.12 554 SER A CA 1
ATOM 3915 C C . SER A 1 554 ? -48.839 15.740 25.925 1.00 69.12 554 SER A C 1
ATOM 3917 O O . SER A 1 554 ? -48.095 15.782 24.949 1.00 69.12 554 SER A O 1
ATOM 3919 N N . GLU A 1 555 ? -49.742 16.703 26.152 1.00 65.19 555 GLU A N 1
ATOM 3920 C CA . GLU A 1 555 ? -49.856 17.915 25.319 1.00 65.19 555 GLU A CA 1
ATOM 3921 C C . GLU A 1 555 ? -48.608 18.820 25.392 1.00 65.19 555 GLU A C 1
ATOM 3923 O O . GLU A 1 555 ? -48.477 19.736 24.586 1.00 65.19 555 GLU A O 1
ATOM 3928 N N . ARG A 1 556 ? -47.686 18.584 26.341 1.00 60.72 556 ARG A N 1
ATOM 3929 C CA . ARG A 1 556 ? -46.394 19.286 26.408 1.00 60.72 556 ARG A CA 1
ATOM 3930 C C . ARG A 1 556 ? -45.351 18.666 25.485 1.00 60.72 556 ARG A C 1
ATOM 3932 O O . ARG A 1 556 ? -44.661 19.429 24.824 1.00 60.72 556 ARG A O 1
ATOM 3939 N N . ALA A 1 557 ? -45.270 17.337 25.394 1.00 60.91 557 ALA A N 1
ATOM 3940 C CA . ALA A 1 557 ? -44.378 16.665 24.445 1.00 60.91 557 ALA A CA 1
ATOM 3941 C C . ALA A 1 557 ? -44.644 17.167 23.013 1.00 60.91 557 ALA A C 1
ATOM 3943 O O . ALA A 1 557 ? -43.740 17.689 22.363 1.00 60.91 557 ALA A O 1
ATOM 3944 N N . ALA A 1 558 ? -45.924 17.222 22.627 1.00 61.31 558 ALA A N 1
ATOM 3945 C CA . ALA A 1 558 ? -46.382 17.711 21.323 1.00 61.31 558 ALA A CA 1
ATOM 3946 C C . ALA A 1 558 ? -46.105 19.204 21.038 1.00 61.31 558 ALA A C 1
ATOM 3948 O O . ALA A 1 558 ? -46.346 19.673 19.927 1.00 61.31 558 ALA A O 1
ATOM 3949 N N . LEU A 1 559 ? -45.649 19.972 22.034 1.00 57.78 559 LEU A N 1
ATOM 3950 C CA . LEU A 1 559 ? -45.250 21.377 21.891 1.00 57.78 559 LEU A CA 1
ATOM 3951 C C . LEU A 1 559 ? -43.727 21.576 21.869 1.00 57.78 559 LEU A C 1
ATOM 3953 O O . LEU A 1 559 ? -43.290 22.650 21.461 1.00 57.78 559 LEU A O 1
ATOM 3957 N N . TYR A 1 560 ? -42.945 20.586 22.310 1.00 53.47 560 TYR A N 1
ATOM 3958 C CA . TYR A 1 560 ? -41.478 20.645 22.349 1.00 53.47 560 TYR A CA 1
ATOM 3959 C C . TYR A 1 560 ? -40.815 19.763 21.284 1.00 53.47 560 TYR A C 1
ATOM 3961 O O . TYR A 1 560 ? -39.828 20.188 20.698 1.00 53.47 560 TYR A O 1
ATOM 3969 N N . PHE A 1 561 ? -41.380 18.588 20.998 1.00 57.84 561 PHE A N 1
ATOM 3970 C CA . PHE A 1 561 ? -40.789 17.564 20.122 1.00 57.84 561 PHE A CA 1
ATOM 3971 C C . PHE A 1 561 ? -41.646 17.263 18.880 1.00 57.84 561 PHE A C 1
ATOM 3973 O O . PHE A 1 561 ? -41.382 16.315 18.153 1.00 57.84 561 PHE A O 1
ATOM 3980 N N . GLY A 1 562 ? -42.731 18.018 18.664 1.00 63.47 562 GLY A N 1
ATOM 3981 C CA . GLY A 1 562 ? -43.746 17.749 17.633 1.00 63.47 562 GLY A CA 1
ATOM 3982 C C . GLY A 1 562 ? -44.658 16.558 17.957 1.00 63.47 562 GLY A C 1
ATOM 3983 O O . GLY A 1 562 ? -45.877 16.658 17.794 1.00 63.47 562 GLY A O 1
ATOM 3984 N N . GLU A 1 563 ? -44.092 15.477 18.495 1.00 71.56 563 GLU A N 1
ATOM 3985 C CA . GLU A 1 563 ? -44.798 14.233 18.789 1.00 71.56 563 GLU A CA 1
ATOM 3986 C C . GLU A 1 563 ? -45.490 14.173 20.153 1.00 71.56 563 GLU A C 1
ATOM 3988 O O . GLU A 1 563 ? -45.108 14.813 21.134 1.00 71.56 563 GLU A O 1
ATOM 3993 N N . ARG A 1 564 ? -46.577 13.395 20.209 1.00 71.94 564 ARG A N 1
ATOM 3994 C CA . ARG A 1 564 ? -47.463 13.303 21.390 1.00 71.94 564 ARG A CA 1
ATOM 3995 C C . ARG A 1 564 ? -46.980 12.342 22.466 1.00 71.94 564 ARG A C 1
ATOM 3997 O O . ARG A 1 564 ? -47.460 12.422 23.602 1.00 71.94 564 ARG A O 1
ATOM 4004 N N . GLU A 1 565 ? -46.092 11.437 22.087 1.00 78.25 565 GLU A N 1
ATOM 4005 C CA . GLU A 1 565 ? -45.557 10.369 22.916 1.00 78.25 565 GLU A CA 1
ATOM 4006 C C . GLU A 1 565 ? -44.035 10.373 22.740 1.00 78.25 565 GLU A C 1
ATOM 4008 O O . GLU A 1 565 ? -43.560 10.405 21.610 1.00 78.25 565 GLU A O 1
ATOM 4013 N N . VAL A 1 566 ? -43.282 10.429 23.841 1.00 82.50 566 VAL A N 1
ATOM 4014 C CA . VAL A 1 566 ? -41.810 10.538 23.831 1.00 82.50 566 VAL A CA 1
ATOM 4015 C C . VAL A 1 566 ? -41.243 9.653 24.938 1.00 82.50 566 VAL A C 1
ATOM 4017 O O . VAL A 1 566 ? -41.723 9.715 26.072 1.00 82.50 566 VAL A O 1
ATOM 4020 N N . LEU A 1 567 ? -40.236 8.838 24.623 1.00 82.19 567 LEU A N 1
ATOM 4021 C CA . LEU A 1 567 ? -39.464 8.084 25.613 1.00 82.19 567 LEU A CA 1
ATOM 4022 C C . LEU A 1 567 ? -38.508 9.036 26.344 1.00 82.19 567 LEU A C 1
ATOM 4024 O O . LEU A 1 567 ? -37.765 9.784 25.715 1.00 82.19 567 LEU A O 1
ATOM 4028 N N . ALA A 1 568 ? -38.537 9.031 27.677 1.00 83.12 568 ALA A N 1
ATOM 4029 C CA . ALA A 1 568 ? -37.688 9.890 28.498 1.00 83.12 568 ALA A CA 1
ATOM 4030 C C . ALA A 1 568 ? -37.081 9.115 29.673 1.00 83.12 568 ALA A C 1
ATOM 4032 O O . ALA A 1 568 ? -37.799 8.444 30.418 1.00 83.12 568 ALA A O 1
ATOM 4033 N N . ALA A 1 569 ? -35.763 9.235 29.853 1.00 84.62 569 ALA A N 1
ATOM 4034 C CA . ALA A 1 569 ? -35.036 8.647 30.976 1.00 84.62 569 ALA A CA 1
ATOM 4035 C C . ALA A 1 569 ? -35.520 9.222 32.319 1.00 84.62 569 ALA A C 1
ATOM 4037 O O . ALA A 1 569 ? -35.683 10.439 32.458 1.00 84.62 569 ALA A O 1
ATOM 4038 N N . ALA A 1 570 ? -35.706 8.360 33.321 1.00 83.88 570 ALA A N 1
ATOM 4039 C CA . ALA A 1 570 ? -36.248 8.723 34.630 1.00 83.88 570 ALA A CA 1
ATOM 4040 C C . ALA A 1 570 ? -35.489 9.877 35.320 1.00 83.88 570 ALA A C 1
ATOM 4042 O O . ALA A 1 570 ? -36.118 10.692 36.002 1.00 83.88 570 ALA A O 1
ATOM 4043 N N . LYS A 1 571 ? -34.171 10.009 35.092 1.00 84.19 571 LYS A N 1
ATOM 4044 C CA . LYS A 1 571 ? -33.332 11.116 35.588 1.00 84.19 571 LYS A CA 1
ATOM 4045 C C . LYS A 1 571 ? -33.876 12.487 35.177 1.00 84.19 571 LYS A C 1
ATOM 4047 O O . LYS A 1 571 ? -33.984 13.377 36.021 1.00 84.19 571 LYS A O 1
ATOM 4052 N N . HIS A 1 572 ? -34.341 12.627 33.934 1.00 86.88 572 HIS A N 1
ATOM 4053 C CA . HIS A 1 572 ? -34.909 13.870 33.393 1.00 86.88 572 HIS A CA 1
ATOM 4054 C C . HIS A 1 572 ? -36.321 14.185 33.927 1.00 86.88 572 HIS A C 1
ATOM 4056 O O . HIS A 1 572 ? -36.845 15.271 33.682 1.00 86.88 572 HIS A O 1
ATOM 4062 N N . LEU A 1 573 ? -36.941 13.254 34.663 1.00 85.06 573 LEU A N 1
ATOM 4063 C CA . LEU A 1 573 ? -38.279 13.401 35.252 1.00 85.06 573 LEU A CA 1
ATOM 4064 C C . LEU A 1 573 ? -38.235 13.742 36.751 1.00 85.06 573 LEU A C 1
ATOM 4066 O O . LEU A 1 573 ? -39.269 14.044 37.353 1.00 85.06 573 LEU A O 1
ATOM 4070 N N . THR A 1 574 ? -37.050 13.697 37.366 1.00 84.81 574 THR A N 1
ATOM 4071 C CA . THR A 1 574 ? -36.866 14.009 38.787 1.00 84.81 574 THR A CA 1
ATOM 4072 C C . THR A 1 574 ? -37.297 15.446 39.109 1.00 84.81 574 THR A C 1
ATOM 4074 O O . THR A 1 574 ? -37.058 16.389 38.355 1.00 84.81 574 THR A O 1
ATOM 4077 N N . GLY A 1 575 ? -38.005 15.624 40.228 1.00 79.69 575 GLY A N 1
ATOM 4078 C CA . GLY A 1 575 ? -38.559 16.924 40.627 1.00 79.69 575 GLY A CA 1
ATOM 4079 C C . GLY A 1 575 ? -39.914 17.277 39.995 1.00 79.69 575 GLY A C 1
ATOM 4080 O O . GLY A 1 575 ? -40.484 18.320 40.334 1.00 79.69 575 GLY A O 1
ATOM 4081 N N . MET A 1 576 ? -40.482 16.419 39.139 1.00 84.50 576 MET A N 1
ATOM 4082 C CA . MET A 1 576 ? -41.915 16.465 38.815 1.00 84.50 576 MET A CA 1
ATOM 4083 C C . MET A 1 576 ? -42.760 16.017 40.025 1.00 84.50 576 MET A C 1
ATOM 4085 O O . MET A 1 576 ? -42.291 15.278 40.890 1.00 84.50 576 MET A O 1
ATOM 4089 N N . GLU A 1 577 ? -44.020 16.462 40.124 1.00 84.31 577 GLU A N 1
ATOM 4090 C CA . GLU A 1 577 ? -44.873 16.145 41.284 1.00 84.31 577 GLU A CA 1
ATOM 4091 C C . GLU A 1 577 ? -45.165 14.636 41.362 1.00 84.31 577 GLU A C 1
ATOM 4093 O O . GLU A 1 577 ? -46.013 14.112 40.645 1.00 84.31 577 GLU A O 1
ATOM 4098 N N . GLY A 1 578 ? -44.462 13.947 42.266 1.00 84.94 578 GLY A N 1
ATOM 4099 C CA . GLY A 1 578 ? -44.561 12.498 42.440 1.00 84.94 578 GLY A CA 1
ATOM 4100 C C . GLY A 1 578 ? -43.354 11.697 41.943 1.00 84.94 578 GLY A C 1
ATOM 4101 O O . GLY A 1 578 ? -43.400 10.477 42.084 1.00 84.94 578 GLY A O 1
ATOM 4102 N N . ILE A 1 579 ? -42.306 12.344 41.417 1.00 90.62 579 ILE A N 1
ATOM 4103 C CA . ILE A 1 579 ? -41.093 11.691 40.902 1.00 90.62 579 ILE A CA 1
ATOM 4104 C C . ILE A 1 579 ? -39.862 12.182 41.680 1.00 90.62 579 ILE A C 1
ATOM 4106 O O . ILE A 1 579 ? -39.403 13.310 41.491 1.00 90.62 579 ILE A O 1
ATOM 4110 N N . ASP A 1 580 ? -39.338 11.325 42.560 1.00 88.69 580 ASP A N 1
ATOM 4111 C CA . ASP A 1 580 ? -38.250 11.644 43.498 1.00 88.69 580 ASP A CA 1
ATOM 4112 C C . ASP A 1 580 ? -37.083 10.640 43.377 1.00 88.69 580 ASP A C 1
ATOM 4114 O O . ASP A 1 580 ? -37.305 9.433 43.298 1.00 88.69 580 ASP A O 1
ATOM 4118 N N . GLU A 1 581 ? -35.837 11.119 43.454 1.00 88.44 581 GLU A N 1
ATOM 4119 C CA . GLU A 1 581 ? -34.649 10.286 43.725 1.00 88.44 581 GLU A CA 1
ATOM 4120 C C . GLU A 1 581 ? -34.758 9.664 45.132 1.00 88.44 581 GLU A C 1
ATOM 4122 O O . GLU A 1 581 ? -35.052 10.368 46.107 1.00 88.44 581 GLU A O 1
ATOM 4127 N N . VAL A 1 582 ? -34.502 8.357 45.275 1.00 79.31 582 VAL A N 1
ATOM 4128 C CA . VAL A 1 582 ? -34.598 7.661 46.569 1.00 79.31 582 VAL A CA 1
ATOM 4129 C C . VAL A 1 582 ? -33.256 7.111 47.039 1.00 79.31 582 VAL A C 1
ATOM 4131 O O . VAL A 1 582 ? -32.691 6.179 46.475 1.00 79.31 582 VAL A O 1
ATOM 4134 N N . ARG A 1 583 ? -32.812 7.607 48.199 1.00 76.06 583 ARG A N 1
ATOM 4135 C CA . ARG A 1 583 ? -31.764 6.972 49.012 1.00 76.06 583 ARG A CA 1
ATOM 4136 C C . ARG A 1 583 ? -32.295 5.679 49.640 1.00 76.06 583 ARG A C 1
ATOM 4138 O O . ARG A 1 583 ? -32.895 5.703 50.717 1.00 76.06 583 ARG A O 1
ATOM 4145 N N . ALA A 1 584 ? -32.093 4.560 48.952 1.00 66.19 584 ALA A N 1
ATOM 4146 C CA . ALA A 1 584 ? -32.401 3.225 49.452 1.00 66.19 584 ALA A CA 1
ATOM 4147 C C . ALA A 1 584 ? -31.234 2.644 50.277 1.00 66.19 584 ALA A C 1
ATOM 4149 O O . ALA A 1 584 ? -30.077 2.986 50.065 1.00 66.19 584 ALA A O 1
ATOM 4150 N N . ASN A 1 585 ? -31.526 1.702 51.183 1.00 53.38 585 ASN A N 1
ATOM 4151 C CA . ASN A 1 585 ? -30.492 0.918 51.889 1.00 53.38 585 ASN A CA 1
ATOM 4152 C C . ASN A 1 585 ? -29.915 -0.229 51.023 1.00 53.38 585 ASN A C 1
ATOM 4154 O O . ASN A 1 585 ? -29.202 -1.093 51.531 1.00 53.38 585 ASN A O 1
ATOM 4158 N N . GLY A 1 586 ? -30.315 -0.282 49.757 1.00 68.00 586 GLY A N 1
ATOM 4159 C CA . GLY A 1 586 ? -30.057 -1.346 48.800 1.00 68.00 586 GLY A CA 1
ATOM 4160 C C . GLY A 1 586 ? -31.194 -1.410 47.776 1.00 68.00 586 GLY A C 1
ATOM 4161 O O . GLY A 1 586 ? -32.353 -1.167 48.125 1.00 68.00 586 GLY A O 1
ATOM 4162 N N . THR A 1 587 ? -30.860 -1.696 46.524 1.00 71.62 587 THR A N 1
ATOM 4163 C CA . THR A 1 587 ? -31.797 -1.929 45.415 1.00 71.62 587 THR A CA 1
ATOM 4164 C C . THR A 1 587 ? -31.263 -3.081 44.562 1.00 71.62 587 THR A C 1
ATOM 4166 O O . THR A 1 587 ? -30.258 -3.704 44.908 1.00 71.62 587 THR A O 1
ATOM 4169 N N . THR A 1 588 ? -31.935 -3.450 43.478 1.00 69.88 588 THR A N 1
ATOM 4170 C CA . THR A 1 588 ? -31.432 -4.492 42.579 1.00 69.88 588 THR A CA 1
ATOM 4171 C C . THR A 1 588 ? -31.844 -4.210 41.144 1.00 69.88 588 THR A C 1
ATOM 4173 O O . THR A 1 588 ? -33.013 -3.989 40.872 1.00 69.88 588 THR A O 1
ATOM 4176 N N . TYR A 1 589 ? -30.840 -4.235 40.284 1.00 76.00 589 TYR A N 1
ATOM 4177 C CA . TYR A 1 589 ? -30.799 -4.419 38.843 1.00 76.00 589 TYR A CA 1
ATOM 4178 C C . TYR A 1 589 ? -31.535 -5.706 38.338 1.00 76.00 589 TYR A C 1
ATOM 4180 O O . TYR A 1 589 ? -31.146 -6.733 38.887 1.00 76.00 589 TYR A O 1
ATOM 4188 N N . ILE A 1 590 ? -32.509 -5.783 37.407 1.00 70.69 590 ILE A N 1
ATOM 4189 C CA . ILE A 1 590 ? -33.012 -7.059 36.779 1.00 70.69 590 ILE A CA 1
ATOM 4190 C C . ILE A 1 590 ? -33.512 -6.882 35.323 1.00 70.69 590 ILE A C 1
ATOM 4192 O O . ILE A 1 590 ? -34.699 -6.635 35.112 1.00 70.69 590 ILE A O 1
ATOM 4196 N N . HIS A 1 591 ? -32.661 -7.065 34.310 1.00 76.56 591 HIS A N 1
ATOM 4197 C CA . HIS A 1 591 ? -33.012 -6.862 32.893 1.00 76.56 591 HIS A CA 1
ATOM 4198 C C . HIS A 1 591 ? -33.794 -8.018 32.256 1.00 76.56 591 HIS A C 1
ATOM 4200 O O . HIS A 1 591 ? -33.731 -9.151 32.721 1.00 76.56 591 HIS A O 1
ATOM 4206 N N . PHE A 1 592 ? -34.458 -7.732 31.129 1.00 75.69 592 PHE A N 1
ATOM 4207 C CA . PHE A 1 592 ? -34.831 -8.737 30.131 1.00 75.69 592 PHE A CA 1
ATOM 4208 C C . PHE A 1 592 ? -34.841 -8.146 28.708 1.00 75.69 592 PHE A C 1
ATOM 4210 O O . PHE A 1 592 ? -35.118 -6.955 28.533 1.00 75.69 592 PHE A O 1
ATOM 4217 N N . MET A 1 593 ? -34.564 -8.992 27.711 1.00 81.31 593 MET A N 1
ATOM 4218 C CA . MET A 1 593 ? -34.507 -8.650 26.276 1.00 81.31 593 MET A CA 1
ATOM 4219 C C . MET A 1 593 ? -35.550 -9.428 25.463 1.00 81.31 593 MET A C 1
ATOM 4221 O O . MET A 1 593 ? -35.964 -10.523 25.858 1.00 81.31 593 MET A O 1
ATOM 4225 N N . CYS A 1 594 ? -35.948 -8.873 24.318 1.00 79.69 594 CYS A N 1
ATOM 4226 C CA . CYS A 1 594 ? -36.759 -9.532 23.285 1.00 79.69 594 CYS A CA 1
ATOM 4227 C C . CYS A 1 594 ? -35.912 -9.739 22.011 1.00 79.69 594 CYS A C 1
ATOM 4229 O O . CYS A 1 594 ? -34.719 -9.471 22.023 1.00 79.69 594 CYS A O 1
ATOM 4231 N N . ASP A 1 595 ? -36.514 -10.204 20.910 1.00 76.50 595 ASP A N 1
ATOM 4232 C CA . ASP A 1 595 ? -35.834 -10.298 19.601 1.00 76.50 595 ASP A CA 1
ATOM 4233 C C . ASP A 1 595 ? -35.484 -8.924 18.971 1.00 76.50 595 ASP A C 1
ATOM 4235 O O . ASP A 1 595 ? -34.845 -8.897 17.923 1.00 76.50 595 ASP A O 1
ATOM 4239 N N . ARG A 1 596 ? -35.985 -7.811 19.539 1.00 77.75 596 ARG A N 1
ATOM 4240 C CA . ARG A 1 596 ? -35.859 -6.410 19.078 1.00 77.75 596 ARG A CA 1
ATOM 4241 C C . ARG A 1 596 ? -36.116 -5.433 20.235 1.00 77.75 596 ARG A C 1
ATOM 4243 O O . ARG A 1 596 ? -36.608 -5.849 21.290 1.00 77.75 596 ARG A O 1
ATOM 4250 N N . HIS A 1 597 ? -35.925 -4.134 19.968 1.00 78.50 597 HIS A N 1
ATOM 4251 C CA . HIS A 1 597 ? -36.476 -3.031 20.765 1.00 78.50 597 HIS A CA 1
ATOM 4252 C C . HIS A 1 597 ? -37.994 -3.168 20.938 1.00 78.50 597 HIS A C 1
ATOM 4254 O O . HIS A 1 597 ? -38.722 -3.357 19.960 1.00 78.50 597 HIS A O 1
ATOM 4260 N N . GLU A 1 598 ? -38.490 -3.064 22.171 1.00 84.44 598 GLU A N 1
ATOM 4261 C CA . GLU A 1 598 ? -39.921 -3.148 22.461 1.00 84.44 598 GLU A CA 1
ATOM 4262 C C . GLU A 1 598 ? -40.322 -2.237 23.628 1.00 84.44 598 GLU A C 1
ATOM 4264 O O . GLU A 1 598 ? -39.772 -2.330 24.730 1.00 84.44 598 GLU A O 1
ATOM 4269 N N . VAL A 1 599 ? -41.374 -1.430 23.459 1.00 87.00 599 VAL A N 1
ATOM 4270 C CA . VAL A 1 599 ? -41.987 -0.724 24.590 1.00 87.00 599 VAL A CA 1
ATOM 4271 C C . VAL A 1 599 ? -42.921 -1.687 25.333 1.00 87.00 599 VAL A C 1
ATOM 4273 O O . VAL A 1 599 ? -44.046 -1.972 24.915 1.00 87.00 599 VAL A O 1
ATOM 4276 N N . VAL A 1 600 ? -42.455 -2.214 26.463 1.00 86.69 600 VAL A N 1
ATOM 4277 C CA . VAL A 1 600 ? -43.163 -3.157 27.338 1.00 86.69 600 VAL A CA 1
ATOM 4278 C C . VAL A 1 600 ? -44.104 -2.457 28.326 1.00 86.69 600 VAL A C 1
ATOM 4280 O O . VAL A 1 600 ? -43.914 -1.299 28.697 1.00 86.69 600 VAL A O 1
ATOM 4283 N N . LEU A 1 601 ? -45.138 -3.167 28.790 1.00 85.88 601 LEU A N 1
ATOM 4284 C CA . LEU A 1 601 ? -46.042 -2.673 29.837 1.00 85.88 601 LEU A CA 1
ATOM 4285 C C . LEU A 1 601 ? -45.549 -3.105 31.233 1.00 85.88 601 LEU A C 1
ATOM 4287 O O . LEU A 1 601 ? -45.676 -4.280 31.597 1.00 85.88 601 LEU A O 1
ATOM 4291 N N . SER A 1 602 ? -45.034 -2.156 32.021 1.00 81.88 602 SER A N 1
ATOM 4292 C CA . SER A 1 602 ? -44.506 -2.352 33.380 1.00 81.88 602 SER A CA 1
ATOM 4293 C C . SER A 1 602 ? -45.274 -1.504 34.417 1.00 81.88 602 SER A C 1
ATOM 4295 O O . SER A 1 602 ? -45.426 -0.292 34.288 1.00 81.88 602 SER A O 1
ATOM 4297 N N . ASP A 1 603 ? -45.874 -2.159 35.420 1.00 82.19 603 ASP A N 1
ATOM 4298 C CA . ASP A 1 603 ? -46.755 -1.560 36.450 1.00 82.19 603 ASP A CA 1
ATOM 4299 C C . ASP A 1 603 ? -47.820 -0.567 35.917 1.00 82.19 603 ASP A C 1
ATOM 4301 O O . ASP A 1 603 ? -48.239 0.393 36.573 1.00 82.19 603 ASP A O 1
ATOM 4305 N N . GLY A 1 604 ? -48.298 -0.838 34.699 1.00 80.12 604 GLY A N 1
ATOM 4306 C CA . GLY A 1 604 ? -49.306 -0.057 33.982 1.00 80.12 604 GLY A CA 1
ATOM 4307 C C . GLY A 1 604 ? -48.756 1.114 33.158 1.00 80.12 604 GLY A C 1
ATOM 4308 O O . GLY A 1 604 ? -49.503 1.673 32.358 1.00 80.12 604 GLY A O 1
ATOM 4309 N N . ALA A 1 605 ? -47.478 1.475 33.301 1.00 85.12 605 ALA A N 1
ATOM 4310 C CA . ALA A 1 605 ? -46.798 2.402 32.400 1.00 85.12 605 ALA A CA 1
ATOM 4311 C C . ALA A 1 605 ? -46.144 1.662 31.224 1.00 85.12 605 ALA A C 1
ATOM 4313 O O . ALA A 1 605 ? -45.802 0.486 31.310 1.00 85.12 605 ALA A O 1
ATOM 4314 N N . TRP A 1 606 ? -45.973 2.372 30.113 1.00 86.44 606 TRP A N 1
ATOM 4315 C CA . TRP A 1 606 ? -45.215 1.894 28.962 1.00 86.44 606 TRP A CA 1
ATOM 4316 C C . TRP A 1 606 ? -43.753 2.323 29.127 1.00 86.44 606 TRP A C 1
ATOM 4318 O O . TRP A 1 606 ? -43.487 3.510 29.330 1.00 86.44 606 TRP A O 1
ATOM 4328 N N . THR A 1 607 ? -42.825 1.372 29.073 1.00 82.88 607 THR A N 1
ATOM 4329 C CA . THR A 1 607 ? -41.383 1.579 29.284 1.00 82.88 607 THR A CA 1
ATOM 4330 C C . THR A 1 607 ? -40.571 0.740 28.314 1.00 82.88 607 THR A C 1
ATOM 4332 O O . THR A 1 607 ? -41.084 -0.219 27.754 1.00 82.88 607 THR A O 1
ATOM 4335 N N . GLU A 1 608 ? -39.300 1.061 28.131 1.00 82.19 608 GLU A N 1
ATOM 4336 C CA . GLU A 1 608 ? -38.412 0.266 27.279 1.00 82.19 608 GLU A CA 1
ATOM 4337 C C . GLU A 1 608 ? -38.118 -1.135 27.850 1.00 82.19 608 GLU A C 1
ATOM 4339 O O . GLU A 1 608 ? -38.030 -1.312 29.071 1.00 82.19 608 GLU A O 1
ATOM 4344 N N . SER A 1 609 ? -37.960 -2.131 26.971 1.00 77.38 609 SER A N 1
ATOM 4345 C CA . SER A 1 609 ? -37.142 -3.319 27.241 1.00 77.38 609 SER A CA 1
ATOM 4346 C C . SER A 1 609 ? -35.659 -2.939 27.272 1.00 77.38 609 SER A C 1
ATOM 4348 O O . SER A 1 609 ? -35.297 -1.826 26.892 1.00 77.38 609 SER A O 1
ATOM 4350 N N . PHE A 1 610 ? -34.781 -3.856 27.687 1.00 67.19 610 PHE A N 1
ATOM 4351 C CA . PHE A 1 610 ? -33.375 -3.687 27.324 1.00 67.19 610 PHE A CA 1
ATOM 4352 C C . PHE A 1 610 ? -33.168 -4.052 25.853 1.00 67.19 610 PHE A C 1
ATOM 4354 O O . PHE A 1 610 ? -33.841 -4.953 25.342 1.00 67.19 610 PHE A O 1
ATOM 4361 N N . GLN A 1 611 ? -32.270 -3.315 25.209 1.00 56.00 611 GLN A N 1
ATOM 4362 C CA . GLN A 1 611 ? -31.863 -3.436 23.819 1.00 56.00 611 GLN A CA 1
ATOM 4363 C C . GLN A 1 611 ? -30.516 -2.686 23.713 1.00 56.00 611 GLN A C 1
ATOM 4365 O O . GLN A 1 611 ? -30.525 -1.479 23.982 1.00 56.00 611 GLN A O 1
ATOM 4370 N N . PRO A 1 612 ? -29.383 -3.352 23.411 1.00 49.53 612 PRO A N 1
ATOM 4371 C CA . PRO A 1 612 ? -28.191 -2.665 22.901 1.00 49.53 612 PRO A CA 1
ATOM 4372 C C . PRO A 1 612 ? -28.513 -2.063 21.521 1.00 49.53 612 PRO A C 1
ATOM 4374 O O . PRO A 1 612 ? -29.589 -2.340 20.978 1.00 49.53 612 PRO A O 1
ATOM 4377 N N . GLY A 1 613 ? -27.635 -1.223 20.968 1.00 35.22 613 GLY A N 1
ATOM 4378 C CA . GLY A 1 613 ? -27.848 -0.626 19.643 1.00 35.22 613 GLY A CA 1
ATOM 4379 C C . GLY A 1 613 ? -28.214 -1.666 18.574 1.00 35.22 613 GLY A C 1
ATOM 4380 O O . GLY A 1 613 ? -27.875 -2.843 18.692 1.00 35.22 613 GLY A O 1
ATOM 4381 N N . GLU A 1 614 ? -28.944 -1.253 17.536 1.00 30.06 614 GLU A N 1
ATOM 4382 C CA . GLU A 1 614 ? -28.782 -1.961 16.264 1.00 30.06 614 GLU A CA 1
ATOM 4383 C C . GLU A 1 614 ? -27.395 -1.533 15.760 1.00 30.06 614 GLU A C 1
ATOM 4385 O O . GLU A 1 614 ? -27.168 -0.335 15.633 1.00 30.06 614 GLU A O 1
ATOM 4390 N N . GLN A 1 615 ? -26.479 -2.485 15.556 1.00 31.30 615 GLN A N 1
ATOM 4391 C CA . GLN A 1 615 ? -25.397 -2.324 14.578 1.00 31.30 615 GLN A CA 1
ATOM 4392 C C . GLN A 1 615 ? -26.097 -2.137 13.220 1.00 31.30 615 GLN A C 1
ATOM 4394 O O . GLN A 1 615 ? -27.033 -2.900 12.928 1.00 31.30 615 GLN A O 1
ATOM 4399 N N . VAL A 1 616 ? -25.746 -1.099 12.452 1.00 29.69 616 VAL A N 1
ATOM 4400 C CA . VAL A 1 616 ? -26.456 -0.705 11.216 1.00 29.69 616 VAL A CA 1
ATOM 4401 C C . VAL A 1 616 ? -25.477 -0.448 10.091 1.00 29.69 616 VAL A C 1
ATOM 4403 O O . VAL A 1 616 ? -24.565 0.354 10.346 1.00 29.69 616 VAL A O 1
#